Protein AF-A0A9X3NBG7-F1 (afdb_monomer)

Solvent-accessible surface area (backbone atoms only — not comparable to full-atom values): 22231 Å² total; per-residue (Å²): 134,90,83,82,83,82,80,85,82,81,80,83,81,82,80,80,80,78,82,80,73,81,75,77,76,78,78,78,77,77,75,66,31,34,37,41,29,73,74,44,52,82,78,50,51,78,43,64,27,65,76,21,42,73,56,93,76,32,33,39,38,56,58,58,77,82,71,49,72,49,41,41,46,33,46,62,62,24,30,38,33,40,33,31,90,95,28,60,42,53,36,24,40,36,33,41,45,59,42,35,37,26,23,28,51,82,96,42,79,37,54,32,31,34,44,77,57,70,71,61,49,79,50,73,36,46,25,26,59,31,74,64,22,47,52,53,49,31,61,54,36,69,46,95,74,76,84,85,50,68,30,30,39,40,31,37,45,66,72,82,80,83,85,73,90,88,84,87,87,88,89,84,90,86,86,89,82,87,88,88,84,92,82,89,84,86,82,89,81,90,81,83,85,80,80,88,76,83,82,77,79,82,92,72,66,95,58,73,90,83,76,73,65,46,63,37,74,45,40,38,38,37,38,32,60,38,62,70,57,55,49,53,38,47,76,72,71,22,50,79,50,61,39,73,71,20,42,76,48,96,90,67,27,35,37,26,43,43,70,38,38,39,41,26,97,84,74,25,34,41,38,35,24,34,22,27,44,35,41,39,24,73,94,67,29,37,33,39,33,48,24,42,44,35,42,32,52,44,97,77,27,28,34,29,25,35,37,26,31,49,18,52,44,51,51,97,94,45,99,43,83,41,40,86,51,57,73,42,81,41,59,31,21,41,43,43,61,90,76,26,77,70,46,70,59,87,51,30,41,34,36,53,60,25,39,27,22,20,26,65,70,41,17,58,85,42,82,93,50,51,55,69,39,78,50,27,30,34,28,40,39,41,25,45,70,78,132

Radius of gyration: 28.95 Å; Cα contacts (8 Å, |Δi|>4): 790; chains: 1; bounding box: 63×102×110 Å

Structure (mmCIF, N/CA/C/O backbone):
data_AF-A0A9X3NBG7-F1
#
_entry.id   AF-A0A9X3NBG7-F1
#
loop_
_atom_site.group_PDB
_atom_site.id
_atom_site.type_symbol
_atom_site.label_atom_id
_atom_site.label_alt_id
_atom_site.label_comp_id
_atom_site.label_asym_id
_atom_site.label_entity_id
_atom_site.label_seq_id
_atom_site.pdbx_PDB_ins_code
_atom_site.Cartn_x
_atom_site.Cartn_y
_atom_site.Cartn_z
_atom_site.occupancy
_atom_site.B_iso_or_equiv
_atom_site.auth_seq_id
_atom_site.auth_comp_id
_atom_site.auth_asym_id
_atom_site.auth_atom_id
_atom_site.pdbx_PDB_model_num
ATOM 1 N N . MET A 1 1 ? 5.538 -60.401 74.320 1.00 48.41 1 MET A N 1
ATOM 2 C CA . MET A 1 1 ? 5.009 -60.418 72.936 1.00 48.41 1 MET A CA 1
ATOM 3 C C . MET A 1 1 ? 4.734 -58.972 72.524 1.00 48.41 1 MET A C 1
ATOM 5 O O . MET A 1 1 ? 4.184 -58.230 73.324 1.00 48.41 1 MET A O 1
ATOM 9 N N . PHE A 1 2 ? 5.251 -58.565 71.366 1.00 46.72 2 PHE A N 1
ATOM 10 C CA . PHE A 1 2 ? 5.544 -57.194 70.915 1.00 46.72 2 PHE A CA 1
ATOM 11 C C . PHE A 1 2 ? 4.435 -56.129 71.077 1.00 46.72 2 PHE A C 1
ATOM 13 O O . PHE A 1 2 ? 3.365 -56.253 70.487 1.00 46.72 2 PHE A O 1
ATOM 20 N N . ARG A 1 3 ? 4.755 -55.007 71.747 1.00 49.25 3 ARG A N 1
ATOM 21 C CA . ARG A 1 3 ? 4.137 -53.691 71.486 1.00 49.25 3 ARG A CA 1
ATOM 22 C C . ARG A 1 3 ? 4.972 -52.985 70.412 1.00 49.25 3 ARG A C 1
ATOM 24 O O . ARG A 1 3 ? 6.179 -52.847 70.575 1.00 49.25 3 ARG A O 1
ATOM 31 N N . ARG A 1 4 ? 4.344 -52.599 69.299 1.00 56.44 4 ARG A N 1
ATOM 32 C CA . ARG A 1 4 ? 4.947 -51.773 68.241 1.00 56.44 4 ARG A CA 1
ATOM 33 C C . ARG A 1 4 ? 4.689 -50.302 68.559 1.00 56.44 4 ARG A C 1
ATOM 35 O O . ARG A 1 4 ? 3.541 -49.872 68.509 1.00 56.44 4 ARG A O 1
ATOM 42 N N . ASP A 1 5 ? 5.753 -49.557 68.832 1.00 56.97 5 ASP A N 1
ATOM 43 C CA . ASP A 1 5 ? 5.725 -48.098 68.881 1.00 56.97 5 ASP A CA 1
ATOM 44 C C . ASP A 1 5 ? 5.646 -47.526 67.459 1.00 56.97 5 ASP A C 1
ATOM 46 O O . ASP A 1 5 ? 6.450 -47.848 66.579 1.00 56.97 5 ASP A O 1
ATOM 50 N N . VAL A 1 6 ? 4.639 -46.687 67.222 1.00 60.91 6 VAL A N 1
ATOM 51 C CA . VAL A 1 6 ? 4.432 -45.963 65.965 1.00 60.91 6 VAL A CA 1
ATOM 52 C C . VAL A 1 6 ? 5.121 -44.605 66.078 1.00 60.91 6 VAL A C 1
ATOM 54 O O . VAL A 1 6 ? 4.680 -43.730 66.817 1.00 60.91 6 VAL A O 1
ATOM 57 N N . VAL A 1 7 ? 6.207 -44.420 65.328 1.00 56.28 7 VAL A N 1
ATOM 58 C CA . VAL A 1 7 ? 6.898 -43.130 65.186 1.00 56.28 7 VAL A CA 1
ATOM 59 C C . VAL A 1 7 ? 6.104 -42.221 64.232 1.00 56.28 7 VAL A C 1
ATOM 61 O O . VAL A 1 7 ? 5.808 -42.643 63.109 1.00 56.28 7 VAL A O 1
ATOM 64 N N . PRO A 1 8 ? 5.789 -40.963 64.593 1.00 54.47 8 PRO A N 1
ATOM 65 C CA . PRO A 1 8 ? 5.129 -40.038 63.680 1.00 54.47 8 PRO A CA 1
ATOM 66 C C . PRO A 1 8 ? 6.130 -39.464 62.663 1.00 54.47 8 PRO A C 1
ATOM 68 O O . PRO A 1 8 ? 7.102 -38.795 63.015 1.00 54.47 8 PRO A O 1
ATOM 71 N N . ARG A 1 9 ? 5.872 -39.686 61.368 1.00 48.47 9 ARG A N 1
ATOM 72 C CA . ARG A 1 9 ? 6.603 -39.037 60.268 1.00 48.47 9 ARG A CA 1
ATOM 73 C C . ARG A 1 9 ? 6.166 -37.573 60.148 1.00 48.47 9 ARG A C 1
ATOM 75 O O . ARG A 1 9 ? 5.061 -37.292 59.686 1.00 48.47 9 ARG A O 1
ATOM 82 N N . ARG A 1 10 ? 7.045 -36.635 60.514 1.00 40.53 10 ARG A N 1
ATOM 83 C CA . ARG A 1 10 ? 6.892 -35.207 60.185 1.00 40.53 10 ARG A CA 1
ATOM 84 C C . ARG A 1 10 ? 7.010 -35.024 58.669 1.00 40.53 10 ARG A C 1
ATOM 86 O O . ARG A 1 10 ? 8.065 -35.278 58.095 1.00 40.53 10 ARG A O 1
ATOM 93 N N . ARG A 1 11 ? 5.930 -34.585 58.019 1.00 43.03 11 ARG A N 1
ATOM 94 C CA . ARG A 1 11 ? 5.960 -34.106 56.631 1.00 43.03 11 ARG A CA 1
ATOM 95 C C . ARG A 1 11 ? 6.519 -32.684 56.631 1.00 43.03 11 ARG A C 1
ATOM 97 O O . ARG A 1 11 ? 5.891 -31.780 57.172 1.00 43.03 11 ARG A O 1
ATOM 104 N N . VAL A 1 12 ? 7.701 -32.500 56.051 1.00 34.19 12 VAL A N 1
ATOM 105 C CA . VAL A 1 12 ? 8.258 -31.173 55.761 1.00 34.19 12 VAL A CA 1
ATOM 106 C C . VAL A 1 12 ? 7.565 -30.658 54.502 1.00 34.19 12 VAL A C 1
ATOM 108 O O . VAL A 1 12 ? 7.744 -31.209 53.418 1.00 34.19 12 VAL A O 1
ATOM 111 N N . LEU A 1 13 ? 6.723 -29.639 54.664 1.00 30.17 13 LEU A N 1
ATOM 112 C CA . LEU A 1 13 ? 6.102 -28.901 53.570 1.00 30.17 13 LEU A CA 1
ATOM 113 C C . LEU A 1 13 ? 7.131 -27.888 53.048 1.00 30.17 13 LEU A C 1
ATOM 115 O O . LEU A 1 13 ? 7.392 -26.876 53.694 1.00 30.17 13 LEU A O 1
ATOM 119 N N . VAL A 1 14 ? 7.746 -28.176 51.903 1.00 30.80 14 VAL A N 1
ATOM 120 C CA . VAL A 1 14 ? 8.606 -27.220 51.194 1.00 30.80 14 VAL A CA 1
ATOM 121 C C . VAL A 1 14 ? 7.694 -26.278 50.409 1.00 30.80 14 VAL A C 1
ATOM 123 O O . VAL A 1 14 ? 7.177 -26.637 49.355 1.00 30.80 14 VAL A O 1
ATOM 126 N N . ILE A 1 15 ? 7.455 -25.082 50.947 1.00 30.92 15 ILE A N 1
ATOM 127 C CA . ILE A 1 15 ? 6.781 -23.998 50.225 1.00 30.92 15 ILE A CA 1
ATOM 128 C C . ILE A 1 15 ? 7.827 -23.350 49.313 1.00 30.92 15 ILE A C 1
ATOM 130 O O . ILE A 1 15 ? 8.673 -22.581 49.764 1.00 30.92 15 ILE A O 1
ATOM 134 N N . ALA A 1 16 ? 7.785 -23.686 48.025 1.00 31.22 16 ALA A N 1
ATOM 135 C CA . ALA A 1 16 ? 8.538 -22.983 46.997 1.00 31.22 16 ALA A CA 1
ATOM 136 C C . ALA A 1 16 ? 7.876 -21.619 46.745 1.00 31.22 16 ALA A C 1
ATOM 138 O O . ALA A 1 16 ? 6.904 -21.509 46.000 1.00 31.22 16 ALA A O 1
ATOM 139 N N . ALA A 1 17 ? 8.382 -20.574 47.399 1.00 33.56 17 ALA A N 1
ATOM 140 C CA . ALA A 1 17 ? 8.049 -19.198 47.058 1.00 33.56 17 ALA A CA 1
ATOM 141 C C . ALA A 1 17 ? 8.688 -18.861 45.701 1.00 33.56 17 ALA A C 1
ATOM 143 O O . ALA A 1 17 ? 9.880 -18.568 45.613 1.00 33.56 17 ALA A O 1
ATOM 144 N N . ALA A 1 18 ? 7.897 -18.941 44.630 1.00 35.09 18 ALA A N 1
ATOM 145 C CA . ALA A 1 18 ? 8.283 -18.431 43.325 1.00 35.09 18 ALA A CA 1
ATOM 146 C C . ALA A 1 18 ? 8.400 -16.902 43.413 1.00 35.09 18 ALA A C 1
ATOM 148 O O . ALA A 1 18 ? 7.402 -16.187 43.502 1.00 35.09 18 ALA A O 1
ATOM 149 N N . LEU A 1 19 ? 9.638 -16.410 43.415 1.00 31.41 19 LEU A N 1
ATOM 150 C CA . LEU A 1 19 ? 9.958 -14.995 43.287 1.00 31.41 19 LEU A CA 1
ATOM 151 C C . LEU A 1 19 ? 9.537 -14.543 41.874 1.00 31.41 19 LEU A C 1
ATOM 153 O O . LEU A 1 19 ? 10.287 -14.687 40.911 1.00 31.41 19 LEU A O 1
ATOM 157 N N . MET A 1 20 ? 8.303 -14.054 41.725 1.00 35.75 20 MET A N 1
ATOM 158 C CA . MET A 1 20 ? 7.842 -13.399 40.499 1.00 35.75 20 MET A CA 1
ATOM 159 C C . MET A 1 20 ? 8.566 -12.058 40.357 1.00 35.75 20 MET A C 1
ATOM 161 O O . MET A 1 20 ? 8.151 -11.043 40.915 1.00 35.75 20 MET A O 1
ATOM 165 N N . LEU A 1 21 ? 9.677 -12.062 39.622 1.00 40.31 21 LEU A N 1
ATOM 166 C CA . LEU A 1 21 ? 10.292 -10.834 39.133 1.00 40.31 21 LEU A CA 1
ATOM 167 C C . LEU A 1 21 ? 9.330 -10.184 38.120 1.00 40.31 21 LEU A C 1
ATOM 169 O O . LEU A 1 21 ? 8.837 -10.882 37.231 1.00 40.31 21 LEU A O 1
ATOM 173 N N . PRO A 1 22 ? 9.041 -8.874 38.222 1.00 41.91 22 PRO A N 1
ATOM 174 C CA . PRO A 1 22 ? 8.219 -8.192 37.234 1.00 41.91 22 PRO A CA 1
ATOM 175 C C . PRO A 1 22 ? 8.909 -8.265 35.869 1.00 41.91 22 PRO A C 1
ATOM 177 O O . PRO A 1 22 ? 10.034 -7.792 35.701 1.00 41.91 22 PRO A O 1
ATOM 180 N N . LEU A 1 23 ? 8.230 -8.873 34.894 1.00 37.78 23 LEU A N 1
ATOM 181 C CA . LEU A 1 23 ? 8.636 -8.825 33.493 1.00 37.78 23 LEU A CA 1
ATOM 182 C C . LEU A 1 23 ? 8.770 -7.350 33.070 1.00 37.78 23 LEU A C 1
ATOM 184 O O . LEU A 1 23 ? 7.869 -6.557 33.367 1.00 37.78 23 LEU A O 1
ATOM 188 N N . PRO A 1 24 ? 9.862 -6.952 32.390 1.00 38.94 24 PRO A N 1
ATOM 189 C CA . PRO A 1 24 ? 9.989 -5.595 31.883 1.00 38.94 24 PRO A CA 1
ATOM 190 C C . PRO A 1 24 ? 8.823 -5.321 30.932 1.00 38.94 24 PRO A C 1
ATOM 192 O O . PRO A 1 24 ? 8.564 -6.105 30.017 1.00 38.94 24 PRO A O 1
ATOM 195 N N . ALA A 1 25 ? 8.102 -4.223 31.167 1.00 36.16 25 ALA A N 1
ATOM 196 C CA . ALA A 1 25 ? 7.022 -3.787 30.294 1.00 36.16 25 ALA A CA 1
ATOM 197 C C . ALA A 1 25 ? 7.540 -3.737 28.851 1.00 36.16 25 ALA A C 1
ATOM 199 O O . ALA A 1 25 ? 8.513 -3.034 28.566 1.00 36.16 25 ALA A O 1
ATOM 200 N N . ALA A 1 26 ? 6.915 -4.508 27.958 1.00 35.69 26 ALA A N 1
ATOM 201 C CA . ALA A 1 26 ? 7.248 -4.494 26.543 1.00 35.69 26 ALA A CA 1
ATOM 202 C C . ALA A 1 26 ? 7.180 -3.043 26.048 1.00 35.69 26 ALA A C 1
ATOM 204 O O . ALA A 1 26 ? 6.132 -2.398 26.133 1.00 35.69 26 ALA A O 1
ATOM 205 N N . ALA A 1 27 ? 8.312 -2.507 25.590 1.00 38.03 27 ALA A N 1
ATOM 206 C CA . ALA A 1 27 ? 8.364 -1.163 25.045 1.00 38.03 27 ALA A CA 1
ATOM 207 C C . ALA A 1 27 ? 7.416 -1.111 23.841 1.00 38.03 27 ALA A C 1
ATOM 209 O O . ALA A 1 27 ? 7.663 -1.766 22.829 1.00 38.03 27 ALA A O 1
ATOM 210 N N . SER A 1 28 ? 6.309 -0.372 23.970 1.00 39.88 28 SER A N 1
ATOM 211 C CA . SER A 1 28 ? 5.369 -0.141 22.873 1.00 39.88 28 SER A CA 1
ATOM 212 C C . SER A 1 28 ? 6.156 0.369 21.672 1.00 39.88 28 SER A C 1
ATOM 214 O O . SER A 1 28 ? 6.728 1.460 21.731 1.00 39.88 28 SER A O 1
ATOM 216 N N . ALA A 1 29 ? 6.200 -0.415 20.594 1.00 47.38 29 ALA A N 1
ATOM 217 C CA . ALA A 1 29 ? 6.817 0.011 19.349 1.00 47.38 29 ALA A CA 1
ATOM 218 C C . ALA A 1 29 ? 6.171 1.337 18.930 1.00 47.38 29 ALA A C 1
ATOM 220 O O . ALA A 1 29 ? 4.948 1.430 18.810 1.00 47.38 29 ALA A O 1
ATOM 221 N N . ALA A 1 30 ? 6.978 2.389 18.792 1.00 51.97 30 ALA A N 1
ATOM 222 C CA . ALA A 1 30 ? 6.471 3.693 18.400 1.00 51.97 30 ALA A CA 1
ATOM 223 C C . ALA A 1 30 ? 5.844 3.575 17.006 1.00 51.97 30 ALA A C 1
ATOM 225 O O . ALA A 1 30 ? 6.530 3.218 16.046 1.00 51.97 30 ALA A O 1
ATOM 226 N N . THR A 1 31 ? 4.548 3.867 16.897 1.00 55.72 31 THR A N 1
ATOM 227 C CA . THR A 1 31 ? 3.852 3.886 15.611 1.00 55.72 31 THR A CA 1
ATOM 228 C C . THR A 1 31 ? 4.561 4.875 14.683 1.00 55.72 31 THR A C 1
ATOM 230 O O . THR A 1 31 ? 4.730 6.039 15.064 1.00 55.72 31 THR A O 1
ATOM 233 N N . PRO A 1 32 ? 4.989 4.452 13.479 1.00 64.44 32 PRO A N 1
ATOM 234 C CA . PRO A 1 32 ? 5.575 5.353 12.498 1.00 64.44 32 PRO A CA 1
ATOM 235 C C . PRO A 1 32 ? 4.648 6.543 12.261 1.00 64.44 32 PRO A C 1
ATOM 237 O O . PRO A 1 32 ? 3.450 6.382 12.027 1.00 64.44 32 PRO A O 1
ATOM 240 N N . GLY A 1 33 ? 5.188 7.752 12.348 1.00 70.06 33 GLY A N 1
ATOM 241 C CA . GLY A 1 33 ? 4.358 8.943 12.283 1.00 70.06 33 GLY A CA 1
ATOM 242 C C . GLY A 1 33 ? 5.158 10.230 12.290 1.00 70.06 33 GLY A C 1
ATOM 243 O O . GLY A 1 33 ? 6.323 10.282 12.691 1.00 70.06 33 GLY A O 1
ATOM 244 N N . THR A 1 34 ? 4.505 11.303 11.860 1.00 75.75 34 THR A N 1
ATOM 245 C CA . THR A 1 34 ? 5.056 12.647 12.002 1.00 75.75 34 THR A CA 1
ATOM 246 C C . THR A 1 34 ? 4.335 13.348 13.131 1.00 75.75 34 THR A C 1
ATOM 248 O O . THR A 1 34 ? 3.119 13.534 13.081 1.00 75.75 34 THR A O 1
ATOM 251 N N . SER A 1 35 ? 5.087 13.780 14.137 1.00 81.44 35 SER A N 1
ATOM 252 C CA . SER A 1 35 ? 4.558 14.660 15.168 1.00 81.44 35 SER A CA 1
ATOM 253 C C . SER A 1 35 ? 4.884 16.114 14.838 1.00 81.44 35 SER A C 1
ATOM 255 O O . SER A 1 35 ? 6.008 16.496 14.503 1.00 81.44 35 SER A O 1
ATOM 257 N N . LEU A 1 36 ? 3.849 16.938 14.910 1.00 85.31 36 LEU A N 1
ATOM 258 C CA . LEU A 1 36 ? 3.880 18.362 14.648 1.00 85.31 36 LEU A CA 1
ATOM 259 C C . LEU A 1 36 ? 3.459 19.092 15.918 1.00 85.31 36 LEU A C 1
ATOM 261 O O . LEU A 1 36 ? 2.362 18.887 16.429 1.00 85.31 36 LEU A O 1
ATOM 265 N N . GLN A 1 37 ? 4.308 19.975 16.424 1.00 89.69 37 GLN A N 1
ATOM 266 C CA . GLN A 1 37 ? 4.009 20.792 17.593 1.00 89.69 37 GLN A CA 1
ATOM 267 C C . GLN A 1 37 ? 4.059 22.261 17.194 1.00 89.69 37 GLN A C 1
ATOM 269 O O . GLN A 1 37 ? 5.095 22.756 16.766 1.00 89.69 37 GLN A O 1
ATOM 274 N N . LEU A 1 38 ? 2.941 22.972 17.330 1.00 87.69 38 LEU A N 1
ATOM 275 C CA . LEU A 1 38 ? 2.841 24.396 17.005 1.00 87.69 38 LEU A CA 1
ATOM 276 C C . LEU A 1 38 ? 2.619 25.190 18.293 1.00 87.69 38 LEU A C 1
ATOM 278 O O . LEU A 1 38 ? 1.563 25.080 18.910 1.00 87.69 38 LEU A O 1
ATOM 282 N N . SER A 1 39 ? 3.608 25.986 18.695 1.00 86.19 39 SER A N 1
ATOM 283 C CA . SER A 1 39 ? 3.593 26.754 19.952 1.00 86.19 39 SER A CA 1
ATOM 284 C C . SER A 1 39 ? 3.833 28.255 19.764 1.00 86.19 39 SER A C 1
ATOM 286 O O . SER A 1 39 ? 3.482 29.042 20.637 1.00 86.19 39 SER A O 1
ATOM 288 N N . GLY A 1 40 ? 4.370 28.687 18.617 1.00 83.69 40 GLY A N 1
ATOM 289 C CA . GLY A 1 40 ? 4.719 30.093 18.367 1.00 83.69 40 GLY A CA 1
ATOM 290 C C . GLY A 1 40 ? 3.598 30.946 17.760 1.00 83.69 40 GLY A C 1
ATOM 291 O O . GLY A 1 40 ? 3.810 32.120 17.467 1.00 83.69 40 GLY A O 1
ATOM 292 N N . LEU A 1 41 ? 2.400 30.394 17.543 1.00 88.06 41 LEU A N 1
ATOM 293 C CA . LEU A 1 41 ? 1.274 31.119 16.942 1.00 88.06 41 LEU A CA 1
ATOM 294 C C . LEU A 1 41 ? 0.414 31.807 18.018 1.00 88.06 41 LEU A C 1
ATOM 296 O O . LEU A 1 41 ? -0.664 31.332 18.374 1.00 88.06 41 LEU A O 1
ATOM 300 N N . LYS A 1 42 ? 0.886 32.947 18.544 1.00 89.94 42 LYS A N 1
ATOM 301 C CA . LYS A 1 42 ? 0.170 33.713 19.584 1.00 89.94 42 LYS A CA 1
ATOM 302 C C . LYS A 1 42 ? -1.265 34.047 19.149 1.00 89.94 42 LYS A C 1
ATOM 304 O O . LYS A 1 42 ? -1.479 34.612 18.079 1.00 89.94 42 LYS A O 1
ATOM 309 N N . GLY A 1 43 ? -2.240 33.716 19.999 1.00 92.31 43 GLY A N 1
ATOM 310 C CA . GLY A 1 43 ? -3.665 33.975 19.749 1.00 92.31 43 GLY A CA 1
ATOM 311 C C . GLY A 1 43 ? -4.334 33.023 18.748 1.00 92.31 43 GLY A C 1
ATOM 312 O O . GLY A 1 43 ? -5.484 33.253 18.376 1.00 92.31 43 GLY A O 1
ATOM 313 N N . VAL A 1 44 ? -3.644 31.962 18.314 1.00 95.69 44 VAL A N 1
ATOM 314 C CA . VAL A 1 44 ? -4.189 30.947 17.407 1.00 95.69 44 VAL A CA 1
ATOM 315 C C . VAL A 1 44 ? -4.272 29.605 18.129 1.00 95.69 44 VAL A C 1
ATOM 317 O O . VAL A 1 44 ? -3.261 29.017 18.503 1.00 95.69 44 VAL A O 1
ATOM 320 N N . LYS A 1 45 ? -5.490 29.087 18.288 1.00 95.62 45 LYS A N 1
ATOM 321 C CA . LYS A 1 45 ? -5.735 27.725 18.773 1.00 95.62 45 LYS A CA 1
ATOM 322 C C . LYS A 1 45 ? -5.553 26.736 17.623 1.00 95.62 45 LYS A C 1
ATOM 324 O O . LYS A 1 45 ? -6.089 26.958 16.538 1.00 95.62 45 LYS A O 1
ATOM 329 N N . VAL A 1 46 ? -4.833 25.644 17.871 1.00 95.69 46 VAL A N 1
ATOM 330 C CA . VAL A 1 46 ? -4.646 24.539 16.919 1.00 95.69 46 VAL A CA 1
ATOM 331 C C . VAL A 1 46 ? -5.450 23.330 17.396 1.00 95.69 46 VAL A C 1
ATOM 333 O O . VAL A 1 46 ? -5.456 23.002 18.580 1.00 95.69 46 VAL A O 1
ATOM 336 N N . THR A 1 47 ? -6.163 22.689 16.476 1.00 96.12 47 THR A N 1
ATOM 337 C CA . THR A 1 47 ? -6.971 21.485 16.711 1.00 96.12 47 THR A CA 1
ATOM 338 C C . THR A 1 47 ? -6.715 20.472 15.600 1.00 96.12 47 THR A C 1
ATOM 340 O O . THR A 1 47 ? -6.376 20.861 14.482 1.00 96.12 47 THR A O 1
ATOM 343 N N . ALA A 1 48 ? -6.846 19.185 15.908 1.00 94.06 48 ALA A N 1
ATOM 344 C CA . ALA A 1 48 ? -6.672 18.117 14.932 1.00 94.06 48 ALA A CA 1
ATOM 345 C C . ALA A 1 48 ? -7.853 18.056 13.943 1.00 94.06 48 ALA A C 1
ATOM 347 O O . ALA A 1 48 ? -8.962 18.481 14.270 1.00 94.06 48 ALA A O 1
ATOM 348 N N . VAL A 1 49 ? -7.611 17.556 12.728 1.00 93.56 49 VAL A N 1
ATOM 349 C CA . VAL A 1 49 ? -8.637 17.309 11.699 1.00 93.56 49 VAL A CA 1
ATOM 350 C C . VAL A 1 49 ? -8.417 15.925 11.091 1.00 93.56 49 VAL A C 1
ATOM 352 O O . VAL A 1 49 ? -7.287 15.589 10.733 1.00 93.56 49 VAL A O 1
ATOM 355 N N . GLY A 1 50 ? -9.502 15.159 10.945 1.00 90.75 50 GLY A N 1
ATOM 356 C CA . GLY A 1 50 ? -9.478 13.811 10.375 1.00 90.75 50 GLY A CA 1
ATOM 357 C C . GLY A 1 50 ? -8.689 12.830 11.251 1.00 90.75 50 GLY A C 1
ATOM 358 O O . GLY A 1 50 ? -8.833 12.898 12.469 1.00 90.75 50 GLY A O 1
ATOM 359 N N . PRO A 1 51 ? -7.849 11.949 10.674 1.00 85.31 51 PRO A N 1
ATOM 360 C CA . PRO A 1 51 ? -7.090 10.951 11.431 1.00 85.31 51 PRO A CA 1
ATOM 361 C C . PRO A 1 51 ? -5.905 11.535 12.223 1.00 85.31 51 PRO A C 1
ATOM 363 O O . PRO A 1 51 ? -5.145 10.786 12.826 1.00 85.31 51 PRO A O 1
ATOM 366 N N . THR A 1 52 ? -5.703 12.858 12.221 1.00 88.12 52 THR A N 1
ATOM 367 C CA . THR A 1 52 ? -4.712 13.495 13.097 1.00 88.12 52 THR A CA 1
ATOM 368 C C . THR A 1 52 ? -5.125 13.311 14.559 1.00 88.12 52 THR A C 1
ATOM 370 O O . THR A 1 52 ? -6.239 13.669 14.938 1.00 88.12 52 THR A O 1
ATOM 373 N N . VAL A 1 53 ? -4.210 12.840 15.403 1.00 88.69 53 VAL A N 1
ATOM 374 C CA . VAL A 1 53 ? -4.427 12.690 16.850 1.00 88.69 53 VAL A CA 1
ATOM 375 C C . VAL A 1 53 ? -3.695 13.804 17.591 1.00 88.69 53 VAL A C 1
ATOM 377 O O . VAL A 1 53 ? -2.609 14.222 17.195 1.00 88.69 53 VAL A O 1
ATOM 380 N N . ARG A 1 54 ? -4.290 14.335 18.663 1.00 92.62 54 ARG A N 1
ATOM 381 C CA . ARG A 1 54 ? -3.618 15.293 19.550 1.00 92.62 54 ARG A CA 1
ATOM 382 C C . ARG A 1 54 ? -3.104 14.566 20.792 1.00 92.62 54 ARG A C 1
ATOM 384 O O . ARG A 1 54 ? -3.901 14.081 21.583 1.00 92.62 54 ARG A O 1
ATOM 391 N N . GLU A 1 55 ? -1.795 14.604 21.002 1.00 88.31 55 GLU A N 1
ATOM 392 C CA . GLU A 1 55 ? -1.105 14.059 22.173 1.00 88.31 55 GLU A CA 1
ATOM 393 C C . GLU A 1 55 ? -0.487 15.211 22.970 1.00 88.31 55 GLU A C 1
ATOM 395 O O . GLU A 1 55 ? 0.535 15.788 22.589 1.00 88.31 55 GLU A O 1
ATOM 400 N N . ALA A 1 56 ? -1.137 15.606 24.066 1.00 89.06 56 ALA A N 1
ATOM 401 C CA . ALA A 1 56 ? -0.773 16.788 24.850 1.00 89.06 56 ALA A CA 1
ATOM 402 C C . ALA A 1 56 ? -0.671 18.076 23.991 1.00 89.06 56 ALA A C 1
ATOM 404 O O . ALA A 1 56 ? -1.683 18.666 23.587 1.00 89.06 56 ALA A O 1
ATOM 405 N N . SER A 1 57 ? 0.549 18.549 23.726 1.00 86.12 57 SER A N 1
ATOM 406 C CA . SER A 1 57 ? 0.836 19.721 22.885 1.00 86.12 57 SER A CA 1
ATOM 407 C C . SER A 1 57 ? 1.258 19.364 21.454 1.00 86.12 57 SER A C 1
ATOM 409 O O . SER A 1 57 ? 1.465 20.264 20.638 1.00 86.12 57 SER A O 1
ATOM 411 N N . ARG A 1 58 ? 1.364 18.070 21.136 1.00 90.00 58 ARG A N 1
ATOM 412 C CA . ARG A 1 58 ? 1.765 17.539 19.832 1.00 90.00 58 ARG A CA 1
ATOM 413 C C . ARG A 1 58 ? 0.546 17.064 19.045 1.00 90.00 58 ARG A C 1
ATOM 415 O O . ARG A 1 58 ? -0.465 16.655 19.609 1.00 90.00 58 ARG A O 1
ATOM 422 N N . PHE A 1 59 ? 0.657 17.120 17.728 1.00 90.19 59 PHE A N 1
ATOM 423 C CA . PHE A 1 59 ? -0.305 16.574 16.783 1.00 90.19 59 PHE A CA 1
ATOM 424 C C . PHE A 1 59 ? 0.394 15.487 15.978 1.00 90.19 59 PHE A C 1
ATOM 426 O O . PHE A 1 59 ? 1.332 15.783 15.240 1.00 90.19 59 PHE A O 1
ATOM 433 N N . VAL A 1 60 ? -0.037 14.244 16.138 1.00 87.56 60 VAL A N 1
ATOM 434 C CA . VAL A 1 60 ? 0.471 13.103 15.380 1.00 87.56 60 VAL A CA 1
ATOM 435 C C . VAL A 1 60 ? -0.368 12.982 14.121 1.00 87.56 60 VAL A C 1
ATOM 437 O O . VAL A 1 60 ? -1.571 12.728 14.178 1.00 87.56 60 VAL A O 1
ATOM 440 N N . VAL A 1 61 ? 0.262 13.237 12.979 1.00 86.44 61 VAL A N 1
ATOM 441 C CA . VAL A 1 61 ? -0.371 13.102 11.672 1.00 86.44 61 VAL A CA 1
ATOM 442 C C . VAL A 1 61 ? 0.090 11.770 11.082 1.00 86.44 61 VAL A C 1
ATOM 444 O O . VAL A 1 61 ? 1.286 11.633 10.791 1.00 86.44 61 VAL A O 1
ATOM 447 N N . PRO A 1 62 ? -0.814 10.793 10.896 1.00 76.31 62 PRO A N 1
ATOM 448 C CA . PRO A 1 62 ? -0.453 9.558 10.220 1.00 76.31 62 PRO A CA 1
ATOM 449 C C . PRO A 1 62 ? -0.143 9.879 8.760 1.00 76.31 62 PRO A C 1
ATOM 451 O O . PRO A 1 62 ? -0.881 10.623 8.109 1.00 76.31 62 PRO A O 1
ATOM 454 N N . PHE A 1 63 ? 0.962 9.351 8.248 1.00 76.31 63 PHE A N 1
ATOM 455 C CA . PHE A 1 63 ? 1.280 9.423 6.828 1.00 76.31 63 PHE A CA 1
ATOM 456 C C . PHE A 1 63 ? 0.911 8.112 6.139 1.00 76.31 63 PHE A C 1
ATOM 458 O O . PHE A 1 63 ? 0.720 7.081 6.779 1.00 76.31 63 PHE A O 1
ATOM 465 N N . THR A 1 64 ? 0.809 8.167 4.818 1.00 62.75 64 THR A N 1
ATOM 466 C CA . THR A 1 64 ? 0.578 6.994 3.971 1.00 62.75 64 THR A CA 1
ATOM 467 C C . THR A 1 64 ? 1.808 6.741 3.114 1.00 62.75 64 THR A C 1
ATOM 469 O O . THR A 1 64 ? 2.309 7.675 2.486 1.00 62.75 64 THR A O 1
ATOM 472 N N . GLY A 1 65 ? 2.250 5.482 3.061 1.00 60.91 65 GLY A N 1
ATOM 473 C CA . GLY A 1 65 ? 3.439 5.038 2.324 1.00 60.91 65 GLY A CA 1
ATOM 474 C C . GLY A 1 65 ? 4.730 5.107 3.143 1.00 60.91 65 GLY A C 1
ATOM 475 O O . GLY A 1 65 ? 4.759 5.679 4.231 1.00 60.91 65 GLY A O 1
ATOM 476 N N . SER A 1 66 ? 5.806 4.520 2.626 1.00 55.62 66 SER A N 1
ATOM 477 C CA . SER A 1 66 ? 7.124 4.581 3.246 1.00 55.62 66 SER A CA 1
ATOM 478 C C . SER A 1 66 ? 7.672 5.995 3.126 1.00 55.62 66 SER A C 1
ATOM 480 O O . SER A 1 66 ? 7.765 6.546 2.023 1.00 55.62 66 SER A O 1
ATOM 482 N N . PRO A 1 67 ? 8.041 6.616 4.249 1.00 60.38 67 PRO A N 1
ATOM 483 C CA . PRO A 1 67 ? 8.622 7.937 4.226 1.00 60.38 67 PRO A CA 1
ATOM 484 C C . PRO A 1 67 ? 9.982 7.854 3.530 1.00 60.38 67 PRO A C 1
ATOM 486 O O . PRO A 1 67 ? 10.895 7.180 3.999 1.00 60.38 67 PRO A O 1
ATOM 489 N N . SER A 1 68 ? 10.129 8.549 2.404 1.00 63.94 68 SER A N 1
ATOM 490 C CA . SER A 1 68 ? 11.455 8.786 1.835 1.00 63.94 68 SER A CA 1
ATOM 491 C C . SER A 1 68 ? 12.138 9.912 2.614 1.00 63.94 68 SER A C 1
ATOM 493 O O . SER A 1 68 ? 11.474 10.774 3.199 1.00 63.94 68 SER A O 1
ATOM 495 N N . THR A 1 69 ? 13.469 9.964 2.586 1.00 58.03 69 THR A N 1
ATOM 496 C CA . THR A 1 69 ? 14.246 11.059 3.203 1.00 58.03 69 THR A CA 1
ATOM 497 C C . THR A 1 69 ? 13.889 12.441 2.642 1.00 58.03 69 THR A C 1
ATOM 499 O O . THR A 1 69 ? 14.205 13.464 3.257 1.00 58.03 69 THR A O 1
ATOM 502 N N . THR A 1 70 ? 13.221 12.490 1.486 1.00 62.12 70 THR A N 1
ATOM 503 C CA . THR A 1 70 ? 12.929 13.711 0.735 1.00 62.12 70 THR A CA 1
ATOM 504 C C . THR A 1 70 ? 11.442 14.011 0.576 1.00 62.12 70 THR A C 1
ATOM 506 O O . THR A 1 70 ? 11.113 15.163 0.300 1.00 62.12 70 THR A O 1
ATOM 509 N N . SER A 1 71 ? 10.517 13.067 0.771 1.00 72.75 71 SER A N 1
ATOM 510 C CA . SER A 1 71 ? 9.081 13.360 0.716 1.00 72.75 71 SER A CA 1
ATOM 511 C C . SER A 1 71 ? 8.203 12.394 1.513 1.00 72.75 71 SER A C 1
ATOM 513 O O . SER A 1 71 ? 8.403 11.181 1.496 1.00 72.75 71 SER A O 1
ATOM 515 N N . VAL A 1 72 ? 7.181 12.966 2.159 1.00 76.06 72 VAL A N 1
ATOM 516 C CA . VAL A 1 72 ? 6.106 12.254 2.861 1.00 76.06 72 VAL A CA 1
ATOM 517 C C . VAL A 1 72 ? 4.766 12.884 2.479 1.00 76.06 72 VAL A C 1
ATOM 519 O O . VAL A 1 72 ? 4.585 14.103 2.603 1.00 76.06 72 VAL A O 1
ATOM 522 N N . ALA A 1 73 ? 3.821 12.066 2.016 1.00 73.12 73 ALA A N 1
ATOM 523 C CA . ALA A 1 73 ? 2.448 12.477 1.745 1.00 73.12 73 ALA A CA 1
ATOM 524 C C . ALA A 1 73 ? 1.519 11.995 2.865 1.00 73.12 73 ALA A C 1
ATOM 526 O O . ALA A 1 73 ? 1.667 10.893 3.390 1.00 73.12 73 ALA A O 1
ATOM 527 N N . TYR A 1 74 ? 0.556 12.837 3.227 1.00 78.31 74 TYR A N 1
ATOM 528 C CA . TYR A 1 74 ? -0.430 12.526 4.255 1.00 78.31 74 TYR A CA 1
ATOM 529 C C . TYR A 1 74 ? -1.805 12.340 3.605 1.00 78.31 74 TYR A C 1
ATOM 531 O O . TYR A 1 74 ? -2.073 12.978 2.577 1.00 78.31 74 TYR A O 1
ATOM 539 N N . PRO A 1 75 ? -2.701 11.535 4.208 1.00 72.44 75 PRO A N 1
ATOM 540 C CA . PRO A 1 75 ? -4.083 11.430 3.764 1.00 72.44 75 PRO A CA 1
ATOM 541 C C . PRO A 1 75 ? -4.716 12.811 3.587 1.00 72.44 75 PRO A C 1
ATOM 543 O O . PRO A 1 75 ? -4.500 13.716 4.396 1.00 72.44 75 PRO A O 1
ATOM 546 N N . SER A 1 76 ? -5.550 12.978 2.562 1.00 72.56 76 SER A N 1
ATOM 547 C CA . SER A 1 76 ? -6.250 14.244 2.302 1.00 72.56 76 SER A CA 1
ATOM 548 C C . SER A 1 76 ? -7.103 14.698 3.493 1.00 72.56 76 SER A C 1
ATOM 550 O O . SER A 1 76 ? -7.171 15.896 3.777 1.00 72.56 76 SER A O 1
ATOM 552 N N . ALA A 1 77 ? -7.685 13.743 4.223 1.00 78.06 77 ALA A N 1
ATOM 553 C CA . ALA A 1 77 ? -8.461 13.982 5.434 1.00 78.06 77 ALA A CA 1
ATOM 554 C C . ALA A 1 77 ? -7.601 14.396 6.644 1.00 78.06 77 ALA A C 1
ATOM 556 O O . ALA A 1 77 ? -8.111 15.069 7.540 1.00 78.06 77 ALA A O 1
ATOM 557 N N . ALA A 1 78 ? -6.316 14.022 6.680 1.00 84.81 78 ALA A N 1
ATOM 558 C CA . ALA A 1 78 ? -5.409 14.354 7.773 1.00 84.81 78 ALA A CA 1
ATOM 559 C C . ALA A 1 78 ? -5.013 15.831 7.707 1.00 84.81 78 ALA A C 1
ATOM 561 O O . ALA A 1 78 ? -4.606 16.358 6.663 1.00 84.81 78 ALA A O 1
ATOM 562 N N . GLY A 1 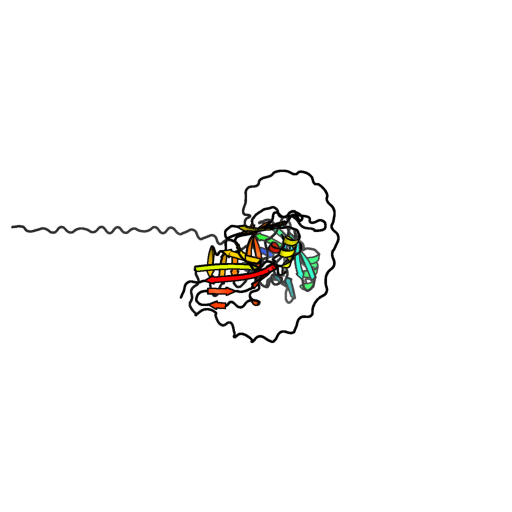79 ? -5.138 16.523 8.834 1.00 93.31 79 GLY A N 1
ATOM 563 C CA . GLY A 1 79 ? -4.873 17.948 8.854 1.00 93.31 79 GLY A CA 1
ATOM 564 C C . GLY A 1 79 ? -4.878 18.598 10.224 1.00 93.31 79 GLY A C 1
ATOM 565 O O . GLY A 1 79 ? -4.955 17.949 11.268 1.00 93.31 79 GLY A O 1
ATOM 566 N N . LEU A 1 80 ? -4.818 19.925 10.188 1.00 95.62 80 LEU A N 1
ATOM 567 C CA . LEU A 1 80 ? -4.938 20.804 11.342 1.00 95.62 80 LEU A CA 1
ATOM 568 C C . LEU A 1 80 ? -5.988 21.875 11.071 1.00 95.62 80 LEU A C 1
ATOM 570 O O . LEU A 1 80 ? -6.088 22.407 9.967 1.00 95.62 80 LEU A O 1
ATOM 574 N N . ARG A 1 81 ? -6.726 22.270 12.102 1.00 96.62 81 ARG A N 1
ATOM 575 C CA . ARG A 1 81 ? -7.569 23.462 12.090 1.00 96.62 81 ARG A CA 1
ATOM 576 C C . ARG A 1 81 ? -6.970 24.499 13.024 1.00 96.62 81 ARG A C 1
ATOM 578 O O . ARG A 1 81 ? -6.818 24.258 14.220 1.00 96.62 81 ARG A O 1
ATOM 585 N N . LEU A 1 82 ? -6.666 25.660 12.459 1.00 96.94 82 LEU A N 1
ATOM 586 C CA . LEU A 1 82 ? -6.206 26.843 13.168 1.00 96.94 82 LEU A CA 1
ATOM 587 C C . LEU A 1 82 ? -7.398 27.770 13.364 1.00 96.94 82 LEU A C 1
ATOM 589 O O . LEU A 1 82 ? -8.157 27.993 12.422 1.00 96.94 82 LEU A O 1
ATOM 593 N N . SER A 1 83 ? -7.571 28.320 14.559 1.00 96.94 83 SER A N 1
ATOM 594 C CA . SER A 1 83 ? -8.673 29.232 14.871 1.00 96.94 83 SER A CA 1
ATOM 595 C C . SER A 1 83 ? -8.213 30.426 15.694 1.00 96.94 83 SER A C 1
ATOM 597 O O . SER A 1 83 ? -7.438 30.260 16.633 1.00 96.94 83 SER A O 1
ATOM 599 N N . ALA A 1 84 ? -8.733 31.607 15.364 1.00 96.56 84 ALA A N 1
ATOM 600 C CA . ALA A 1 84 ? -8.533 32.851 16.098 1.00 96.56 84 ALA A CA 1
ATOM 601 C C . ALA A 1 84 ? -9.885 33.569 16.231 1.00 96.56 84 ALA A C 1
ATOM 603 O O . ALA A 1 84 ? -10.486 33.985 15.235 1.00 96.56 84 ALA A O 1
ATOM 604 N N . GLY A 1 85 ? -10.405 33.654 17.458 1.00 96.19 85 GLY A N 1
ATOM 605 C CA . GLY A 1 85 ? -11.780 34.096 17.702 1.00 96.19 85 GLY A CA 1
ATOM 606 C C . GLY A 1 85 ? -12.794 33.246 16.924 1.00 96.19 85 GLY A C 1
ATOM 607 O O . GLY A 1 85 ? -12.771 32.019 16.994 1.00 96.19 85 GLY A O 1
ATOM 608 N N . ARG A 1 86 ? -13.665 33.898 16.142 1.00 97.00 86 ARG A N 1
ATOM 609 C CA . ARG A 1 86 ? -14.707 33.237 15.326 1.00 97.00 86 ARG A CA 1
ATOM 610 C C . ARG A 1 86 ? -14.219 32.734 13.960 1.00 97.00 86 ARG A C 1
ATOM 612 O O . ARG A 1 86 ? -15.005 32.177 13.198 1.00 97.00 86 ARG A O 1
ATOM 619 N N . ARG A 1 87 ? -12.953 32.962 13.596 1.00 97.69 87 ARG A N 1
ATOM 620 C CA . ARG A 1 87 ? -12.403 32.577 12.286 1.00 97.69 87 ARG A CA 1
ATOM 621 C C . ARG A 1 87 ? -11.567 31.313 12.405 1.00 97.69 87 ARG A C 1
ATOM 623 O O . ARG A 1 87 ? -10.891 31.098 13.409 1.00 97.69 87 ARG A O 1
ATOM 630 N N . SER A 1 88 ? -11.590 30.487 11.361 1.00 97.44 88 SER A N 1
ATOM 631 C CA . SER A 1 88 ? -10.758 29.289 11.297 1.00 97.44 88 SER A CA 1
ATOM 632 C C . SER A 1 88 ? -10.296 28.958 9.888 1.00 97.44 88 SER A C 1
ATOM 634 O O . SER A 1 88 ? -11.036 29.173 8.932 1.00 97.44 88 SER A O 1
ATOM 636 N N . VAL A 1 89 ? -9.117 28.353 9.792 1.00 97.81 89 VAL A N 1
ATOM 637 C CA . VAL A 1 89 ? -8.514 27.837 8.564 1.00 97.81 89 VAL A CA 1
ATOM 638 C C . VAL A 1 89 ? -8.189 26.361 8.763 1.00 97.81 89 VAL A C 1
ATOM 640 O O . VAL A 1 89 ? -7.634 25.984 9.794 1.00 97.81 89 VAL A O 1
ATOM 643 N N . ARG A 1 90 ? -8.526 25.526 7.777 1.00 97.25 90 ARG A N 1
ATOM 644 C CA . ARG A 1 90 ? -8.100 24.123 7.725 1.00 97.25 90 ARG A CA 1
ATOM 645 C C . ARG A 1 90 ? -6.848 24.004 6.859 1.00 97.25 90 ARG A C 1
ATOM 647 O O . ARG A 1 90 ? -6.808 24.563 5.766 1.00 97.25 90 ARG A O 1
ATOM 654 N N . LEU A 1 91 ? -5.860 23.276 7.361 1.00 96.31 91 LEU A N 1
ATOM 655 C CA . LEU A 1 91 ? -4.697 22.783 6.636 1.00 96.31 91 LEU A CA 1
ATOM 656 C C . LEU A 1 91 ? -4.934 21.297 6.399 1.00 96.31 91 LEU A C 1
ATOM 658 O O . LEU A 1 91 ? -4.909 20.526 7.352 1.00 96.31 91 LEU A O 1
ATOM 662 N N . THR A 1 92 ? -5.208 20.911 5.161 1.00 93.12 92 THR A N 1
ATOM 663 C CA . THR A 1 92 ? -5.495 19.515 4.773 1.00 93.12 92 THR A CA 1
ATOM 664 C C . THR A 1 92 ? -4.518 19.058 3.701 1.00 93.12 92 THR A C 1
ATOM 666 O O . THR A 1 92 ? -3.746 19.881 3.200 1.00 93.12 92 THR A O 1
ATOM 669 N N . ALA A 1 93 ? -4.518 17.766 3.360 1.00 87.88 93 ALA A N 1
ATOM 670 C CA . ALA A 1 93 ? -3.616 17.197 2.354 1.00 87.88 93 ALA A CA 1
ATOM 671 C C . ALA A 1 93 ? -2.160 17.647 2.568 1.00 87.88 93 ALA A C 1
ATOM 673 O O . ALA A 1 93 ? -1.520 18.191 1.652 1.00 87.88 93 ALA A O 1
ATOM 674 N N . LEU A 1 94 ? -1.688 17.509 3.814 1.00 92.06 94 LEU A N 1
ATOM 675 C CA . LEU A 1 94 ? -0.329 17.877 4.192 1.00 92.06 94 LEU A CA 1
ATOM 676 C C . LEU A 1 94 ? 0.660 17.148 3.270 1.00 92.06 94 LEU A C 1
ATOM 678 O O . LEU A 1 94 ? 0.419 16.023 2.832 1.00 92.06 94 LEU A O 1
ATOM 682 N N . ARG A 1 95 ? 1.766 17.808 2.930 1.00 89.06 95 ARG A N 1
ATOM 683 C CA . ARG A 1 95 ? 2.854 17.221 2.145 1.00 89.06 95 ARG A CA 1
ATOM 684 C C . ARG A 1 95 ? 4.179 17.774 2.623 1.00 89.06 95 ARG A C 1
ATOM 686 O O . ARG A 1 95 ? 4.378 18.987 2.621 1.00 89.06 95 ARG A O 1
ATOM 693 N N . LEU A 1 96 ? 5.075 16.879 2.998 1.00 88.44 96 LEU A N 1
ATOM 694 C CA . LEU A 1 96 ? 6.452 17.191 3.327 1.00 88.44 96 LEU A CA 1
ATOM 695 C C . LEU A 1 96 ? 7.314 16.901 2.095 1.00 88.44 96 LEU A C 1
ATOM 697 O O . LEU A 1 96 ? 7.223 15.814 1.527 1.00 88.44 96 LEU A O 1
ATOM 701 N N . GLN A 1 97 ? 8.108 17.871 1.650 1.00 87.44 97 GLN A N 1
ATOM 702 C CA . GLN A 1 97 ? 9.044 17.716 0.535 1.00 87.44 97 GLN A CA 1
ATOM 703 C C . GLN A 1 97 ? 10.324 18.505 0.826 1.00 87.44 97 GLN A C 1
ATOM 705 O O . GLN A 1 97 ? 10.295 19.730 0.951 1.00 87.44 97 GLN A O 1
ATOM 710 N N . GLY A 1 98 ? 11.445 17.804 0.978 1.00 87.50 98 GLY A N 1
ATOM 711 C CA . GLY A 1 98 ? 12.709 18.354 1.450 1.00 87.50 98 GLY A CA 1
ATOM 712 C C . GLY A 1 98 ? 12.527 19.051 2.798 1.00 87.50 98 GLY A C 1
ATOM 713 O O . GLY A 1 98 ? 12.310 18.415 3.824 1.00 87.50 98 GLY A O 1
ATOM 714 N N . ARG A 1 99 ? 12.585 20.385 2.787 1.00 91.19 99 ARG A N 1
ATOM 715 C CA . ARG A 1 99 ? 12.389 21.238 3.974 1.00 91.19 99 ARG A CA 1
ATOM 716 C C . ARG A 1 99 ? 10.988 21.822 4.077 1.00 91.19 99 ARG A C 1
ATOM 718 O O . ARG A 1 99 ? 10.686 22.503 5.052 1.00 91.19 99 ARG A O 1
ATOM 725 N N . SER A 1 100 ? 10.160 21.639 3.063 1.00 92.50 100 SER A N 1
ATOM 726 C CA . SER A 1 100 ? 8.907 22.359 2.895 1.00 92.50 100 SER A CA 1
ATOM 727 C C . SER A 1 100 ? 7.732 21.507 3.350 1.00 92.50 100 SER A C 1
ATOM 729 O O . SER A 1 100 ? 7.547 20.391 2.875 1.00 92.50 100 SER A O 1
ATOM 731 N N . LEU A 1 101 ? 6.909 22.057 4.242 1.00 93.69 101 LEU A N 1
ATOM 732 C CA . LEU A 1 101 ? 5.633 21.478 4.646 1.00 93.69 101 LEU A CA 1
ATOM 733 C C . LEU A 1 101 ? 4.502 22.294 4.015 1.00 93.69 101 LEU A C 1
ATOM 735 O O . LEU A 1 101 ? 4.208 23.423 4.420 1.00 93.69 101 LEU A O 1
ATOM 739 N N . SER A 1 102 ? 3.879 21.708 3.000 1.00 94.81 102 SER A N 1
ATOM 740 C CA . SER A 1 102 ? 2.771 22.288 2.249 1.00 94.81 102 SER A CA 1
ATOM 741 C C . SER A 1 102 ? 1.429 21.736 2.710 1.00 94.81 102 SER A C 1
ATOM 743 O O . SER A 1 102 ? 1.342 20.600 3.164 1.00 94.81 102 SER A O 1
ATOM 745 N N . ALA A 1 103 ? 0.370 22.525 2.554 1.00 95.94 103 ALA A N 1
ATOM 746 C CA . ALA A 1 103 ? -1.000 22.131 2.862 1.00 95.94 103 ALA A CA 1
ATOM 747 C C . ALA A 1 103 ? -1.977 22.758 1.864 1.00 95.94 103 ALA A C 1
ATOM 749 O O . ALA A 1 103 ? -1.704 23.821 1.301 1.00 95.94 103 ALA A O 1
ATOM 750 N N . ALA A 1 104 ? -3.136 22.138 1.681 1.00 93.94 104 ALA A N 1
ATOM 751 C CA . ALA A 1 104 ? -4.291 22.800 1.097 1.00 93.94 104 ALA A CA 1
ATOM 752 C C . ALA A 1 104 ? -4.887 23.792 2.112 1.00 93.94 104 ALA A C 1
ATOM 754 O O . ALA A 1 104 ? -5.238 23.415 3.234 1.00 93.94 104 ALA A O 1
ATOM 755 N N . VAL A 1 105 ? -4.988 25.058 1.700 1.00 96.06 105 VAL A N 1
ATOM 756 C CA . VAL A 1 105 ? -5.610 26.175 2.419 1.00 96.06 105 VAL A CA 1
ATOM 757 C C . VAL A 1 105 ? -6.768 26.688 1.565 1.00 96.06 105 VAL A C 1
ATOM 759 O O . VAL A 1 105 ? -6.571 27.406 0.581 1.00 96.06 105 VAL A O 1
ATOM 762 N N . GLY A 1 106 ? -7.991 26.276 1.901 1.00 93.12 106 GLY A N 1
ATOM 763 C CA . GLY A 1 106 ? -9.132 26.454 1.000 1.00 93.12 106 GLY A CA 1
ATOM 764 C C . GLY A 1 106 ? -8.921 25.656 -0.291 1.00 93.12 106 GLY A C 1
ATOM 765 O O . GLY A 1 106 ? -8.685 24.455 -0.231 1.00 93.12 106 GLY A O 1
ATOM 766 N N . ARG A 1 107 ? -8.972 26.321 -1.453 1.00 91.38 107 ARG A N 1
ATOM 767 C CA . ARG A 1 107 ? -8.781 25.687 -2.777 1.00 91.38 107 ARG A CA 1
ATOM 768 C C . ARG A 1 107 ? -7.330 25.690 -3.279 1.00 91.38 107 ARG A C 1
ATOM 770 O O . ARG A 1 107 ? -7.068 25.189 -4.365 1.00 91.38 107 ARG A O 1
ATOM 777 N N . LYS A 1 108 ? -6.389 26.292 -2.541 1.00 93.50 108 LYS A N 1
ATOM 778 C CA . LYS A 1 108 ? -4.997 26.467 -2.991 1.00 93.50 108 LYS A CA 1
ATOM 779 C C . LYS A 1 108 ? -4.040 25.629 -2.156 1.00 93.50 108 LYS A C 1
ATOM 781 O O . LYS A 1 108 ? -4.172 25.577 -0.935 1.00 93.50 108 LYS A O 1
ATOM 786 N N . ARG A 1 109 ? -3.035 25.028 -2.797 1.00 95.69 109 ARG A N 1
ATOM 787 C CA . ARG A 1 109 ? -1.892 24.423 -2.102 1.00 95.69 109 ARG A CA 1
ATOM 788 C C . ARG A 1 109 ? -0.859 25.504 -1.801 1.00 95.69 109 ARG A C 1
ATOM 790 O O . ARG A 1 109 ? -0.489 26.270 -2.683 1.00 95.69 109 ARG A O 1
ATOM 797 N N . VAL A 1 110 ? -0.417 25.575 -0.552 1.00 96.62 110 VAL A N 1
ATOM 798 C CA . VAL A 1 110 ? 0.519 26.593 -0.068 1.00 96.62 110 VAL A CA 1
ATOM 799 C C . VAL A 1 110 ? 1.620 25.908 0.727 1.00 96.62 110 VAL A C 1
ATOM 801 O O . VAL A 1 110 ? 1.322 25.090 1.596 1.00 96.62 110 VAL A O 1
ATOM 804 N N . THR A 1 111 ? 2.880 26.267 0.483 1.00 96.38 111 THR A N 1
ATOM 805 C CA . THR A 1 111 ? 3.989 25.914 1.380 1.00 96.38 111 THR A CA 1
ATOM 806 C C . THR A 1 111 ? 3.816 26.691 2.675 1.00 96.38 111 THR A C 1
ATOM 808 O O . THR A 1 111 ? 4.144 27.874 2.730 1.00 96.38 111 THR A O 1
ATOM 811 N N . VAL A 1 112 ? 3.239 26.073 3.703 1.00 96.19 112 VAL A N 1
ATOM 812 C CA . VAL A 1 112 ? 2.865 26.782 4.934 1.00 96.19 112 VAL A CA 1
ATOM 813 C C . VAL A 1 112 ? 4.087 26.983 5.820 1.00 96.19 112 VAL A C 1
ATOM 815 O O . VAL A 1 112 ? 4.330 28.097 6.288 1.00 96.19 112 VAL A O 1
ATOM 818 N N . PHE A 1 113 ? 4.885 25.930 5.997 1.00 95.50 113 PHE A N 1
ATOM 819 C CA . PHE A 1 113 ? 6.053 25.945 6.870 1.00 95.50 113 PHE A CA 1
ATOM 820 C C . PHE A 1 113 ? 7.317 25.485 6.143 1.00 95.50 113 PHE A C 1
ATOM 822 O O . PHE A 1 113 ? 7.254 24.719 5.181 1.00 95.50 113 PHE A O 1
ATOM 829 N N . THR A 1 114 ? 8.464 25.915 6.658 1.00 94.69 114 THR A N 1
ATOM 830 C CA . THR A 1 114 ? 9.784 25.417 6.269 1.00 94.69 114 THR A CA 1
ATOM 831 C C . THR A 1 114 ? 10.556 24.989 7.513 1.00 94.69 114 THR A C 1
ATOM 833 O O . THR A 1 114 ? 10.616 25.723 8.501 1.00 94.69 114 THR A O 1
ATOM 836 N N . ALA A 1 115 ? 11.163 23.808 7.458 1.00 91.62 115 ALA A N 1
ATOM 837 C CA . ALA A 1 115 ? 12.061 23.284 8.472 1.00 91.62 115 ALA A CA 1
ATOM 838 C C . ALA A 1 115 ? 13.424 23.997 8.449 1.00 91.62 115 ALA A C 1
ATOM 840 O O . ALA A 1 115 ? 14.013 24.256 7.390 1.00 91.62 115 ALA A O 1
ATOM 841 N N . ALA A 1 116 ? 13.966 24.290 9.630 1.00 89.12 116 ALA A N 1
ATOM 842 C CA . ALA A 1 116 ? 15.249 24.973 9.779 1.00 89.12 116 ALA A CA 1
ATOM 843 C C . ALA A 1 116 ? 16.458 24.125 9.348 1.00 89.12 116 ALA A C 1
ATOM 845 O O . ALA A 1 116 ? 17.499 24.692 9.024 1.00 89.12 116 ALA A O 1
ATOM 846 N N . ARG A 1 117 ? 16.321 22.796 9.300 1.00 83.00 117 ARG A N 1
ATOM 847 C CA . ARG A 1 117 ? 17.379 21.855 8.897 1.00 83.00 117 ARG A CA 1
ATOM 848 C C . ARG A 1 117 ? 16.836 20.797 7.933 1.00 83.00 117 ARG A C 1
ATOM 850 O O . ARG A 1 117 ? 15.653 20.469 8.001 1.00 83.00 117 ARG A O 1
ATOM 857 N N . ALA A 1 118 ? 17.710 20.301 7.061 1.00 71.94 118 ALA A N 1
ATOM 858 C CA . ALA A 1 118 ? 17.507 19.147 6.184 1.00 71.94 118 ALA A CA 1
ATOM 859 C C . ALA A 1 118 ? 18.747 18.236 6.263 1.00 71.94 118 ALA A C 1
ATOM 861 O O . ALA A 1 118 ? 19.819 18.761 6.578 1.00 71.94 118 ALA A O 1
ATOM 862 N N . PRO A 1 119 ? 18.639 16.941 5.917 1.00 65.62 119 PRO A N 1
ATOM 863 C CA . PRO A 1 119 ? 17.400 16.188 5.689 1.00 65.62 119 PRO A CA 1
ATOM 864 C C . PRO A 1 119 ? 16.573 16.027 6.976 1.00 65.62 119 PRO A C 1
ATOM 866 O O . PRO A 1 119 ? 17.090 16.178 8.083 1.00 65.62 119 PRO A O 1
ATOM 869 N N . LEU A 1 120 ? 15.272 15.759 6.833 1.00 65.44 120 LEU A N 1
ATOM 870 C CA . LEU A 1 120 ? 14.389 15.435 7.958 1.00 65.44 120 LEU A CA 1
ATOM 871 C C . LEU A 1 120 ? 14.626 13.978 8.355 1.00 65.44 120 LEU A C 1
ATOM 873 O O . LEU A 1 120 ? 13.834 13.093 8.054 1.00 65.44 120 LEU A O 1
ATOM 877 N N . THR A 1 121 ? 15.777 13.721 8.968 1.00 60.62 121 THR A N 1
ATOM 878 C CA . THR A 1 121 ? 16.037 12.447 9.640 1.00 60.62 121 THR A CA 1
ATOM 879 C C . THR A 1 121 ? 15.237 12.390 10.943 1.00 60.62 121 THR A C 1
ATOM 881 O O . THR A 1 121 ? 14.502 13.326 11.255 1.00 60.62 121 THR A O 1
ATOM 884 N N . THR A 1 122 ? 15.360 11.304 11.710 1.00 56.69 122 THR A N 1
ATOM 885 C CA . THR A 1 122 ? 14.639 10.982 12.964 1.00 56.69 122 THR A CA 1
ATOM 886 C C . THR A 1 122 ? 14.757 12.008 14.113 1.00 56.69 122 THR A C 1
ATOM 888 O O . THR A 1 122 ? 14.500 11.699 15.274 1.00 56.69 122 THR A O 1
ATOM 891 N N . ARG A 1 123 ? 15.161 13.248 13.828 1.00 69.62 123 ARG A N 1
ATOM 892 C CA . ARG A 1 123 ? 15.369 14.340 14.773 1.00 69.62 123 ARG A CA 1
ATOM 893 C C . ARG A 1 123 ? 14.281 15.405 14.643 1.00 69.62 123 ARG A C 1
ATOM 895 O O . ARG A 1 123 ? 13.831 15.755 13.555 1.00 69.62 123 ARG A O 1
ATOM 902 N N . SER A 1 124 ? 13.925 15.982 15.786 1.00 83.50 124 SER A N 1
ATOM 903 C CA . SER A 1 124 ? 13.084 17.175 15.860 1.00 83.50 124 SER A CA 1
ATOM 904 C C . SER A 1 124 ? 13.797 18.387 15.240 1.00 83.50 124 SER A C 1
ATOM 906 O O . SER A 1 124 ? 14.983 18.619 15.483 1.00 83.50 124 SER A O 1
ATOM 908 N N . THR A 1 125 ? 13.083 19.183 14.445 1.00 90.38 125 THR A N 1
ATOM 909 C CA . THR A 1 125 ? 13.576 20.420 13.824 1.00 90.38 125 THR A CA 1
ATOM 910 C C . THR A 1 125 ? 12.594 21.561 14.037 1.00 90.38 125 THR A C 1
ATOM 912 O O . THR A 1 125 ? 11.390 21.348 14.168 1.00 90.38 125 THR A O 1
ATOM 915 N N . THR A 1 126 ? 13.083 22.797 14.065 1.00 93.62 126 THR A N 1
ATOM 916 C CA . THR A 1 126 ? 12.212 23.964 14.213 1.00 93.62 126 THR A CA 1
ATOM 917 C C . THR A 1 126 ? 11.513 24.292 12.899 1.00 93.62 126 THR A C 1
ATOM 919 O O . THR A 1 126 ? 12.101 24.238 11.816 1.00 93.62 126 THR A O 1
ATOM 922 N N . LEU A 1 127 ? 10.238 24.654 12.997 1.00 94.12 127 LEU A N 1
ATOM 923 C CA . LEU A 1 127 ? 9.428 25.109 11.879 1.00 94.12 127 LEU A CA 1
ATOM 924 C C . LEU A 1 127 ? 9.333 26.623 11.874 1.00 94.12 127 LEU A C 1
ATOM 926 O O . LEU A 1 127 ? 9.062 27.248 12.900 1.00 94.12 127 LEU A O 1
ATOM 930 N N . ARG A 1 128 ? 9.478 27.204 10.688 1.00 95.44 128 ARG A N 1
ATOM 931 C CA . ARG A 1 128 ? 9.233 28.618 10.419 1.00 95.44 128 ARG A CA 1
ATOM 932 C C . ARG A 1 128 ? 8.073 28.767 9.457 1.00 95.44 128 ARG A C 1
ATOM 934 O O . ARG A 1 128 ? 7.912 27.962 8.544 1.00 95.44 128 ARG A O 1
ATOM 941 N N . LEU A 1 129 ? 7.277 29.809 9.647 1.00 95.69 129 LEU A N 1
ATOM 942 C CA . LEU A 1 129 ? 6.207 30.137 8.716 1.00 95.69 129 LEU A CA 1
ATOM 943 C C . LEU A 1 129 ? 6.789 30.811 7.469 1.00 95.69 129 LEU A C 1
ATOM 945 O O . LEU A 1 129 ? 7.575 31.751 7.588 1.00 95.69 129 LEU A O 1
ATOM 949 N N . THR A 1 130 ? 6.405 30.356 6.278 1.00 95.44 130 THR A N 1
ATOM 950 C CA . THR A 1 130 ? 6.855 31.001 5.033 1.00 95.44 130 THR A CA 1
ATOM 951 C C . THR A 1 130 ? 6.102 32.310 4.789 1.00 95.44 130 THR A C 1
ATOM 953 O O . THR A 1 130 ? 5.051 32.566 5.385 1.00 95.44 130 THR A O 1
ATOM 956 N N . ALA A 1 131 ? 6.588 33.143 3.863 1.00 95.31 131 ALA A N 1
ATOM 957 C CA . ALA A 1 131 ? 5.858 34.341 3.445 1.00 95.31 131 ALA A CA 1
ATOM 958 C C . ALA A 1 131 ? 4.463 34.002 2.878 1.00 95.31 131 ALA A C 1
ATOM 960 O O . ALA A 1 131 ? 3.481 34.656 3.239 1.00 95.31 131 ALA A O 1
ATOM 961 N N . ALA A 1 132 ? 4.367 32.945 2.063 1.00 95.56 132 ALA A N 1
ATOM 962 C CA . ALA A 1 132 ? 3.114 32.477 1.475 1.00 95.56 132 ALA A CA 1
ATOM 963 C C . ALA A 1 132 ? 2.151 31.922 2.539 1.00 95.56 132 ALA A C 1
ATOM 965 O O . ALA A 1 132 ? 0.990 32.333 2.598 1.00 95.56 132 ALA A O 1
ATOM 966 N N . GLY A 1 133 ? 2.647 31.064 3.437 1.00 95.94 133 GLY A N 1
ATOM 967 C CA . GLY A 1 133 ? 1.889 30.531 4.569 1.00 95.94 133 GLY A CA 1
ATOM 968 C C . GLY A 1 133 ? 1.373 31.638 5.485 1.00 95.94 133 GLY A C 1
ATOM 969 O O . GLY A 1 133 ? 0.201 31.648 5.852 1.00 95.94 133 GLY A O 1
ATOM 970 N N . ARG A 1 134 ? 2.213 32.635 5.781 1.00 96.00 134 ARG A N 1
ATOM 971 C CA . ARG A 1 134 ? 1.835 33.817 6.565 1.00 96.00 134 ARG A CA 1
ATOM 972 C C . ARG A 1 134 ? 0.716 34.608 5.909 1.00 96.00 134 ARG A C 1
ATOM 974 O O . ARG A 1 134 ? -0.242 34.956 6.594 1.00 96.00 134 ARG A O 1
ATOM 981 N N . SER A 1 135 ? 0.822 34.884 4.611 1.00 96.12 135 SER A N 1
ATOM 982 C CA . SER A 1 135 ? -0.218 35.606 3.872 1.00 96.12 135 SER A CA 1
ATOM 983 C C . SER A 1 135 ? -1.549 34.847 3.903 1.00 96.12 135 SER A C 1
ATOM 985 O O . SER A 1 135 ? -2.577 35.412 4.287 1.00 96.12 135 SER A O 1
ATOM 987 N N . ALA A 1 136 ? -1.510 33.542 3.610 1.00 96.12 136 ALA A N 1
ATOM 988 C CA . ALA A 1 136 ? -2.687 32.680 3.588 1.00 96.12 136 ALA A CA 1
ATOM 989 C C . ALA A 1 136 ? -3.368 32.581 4.966 1.00 96.12 136 ALA A C 1
ATOM 991 O O . ALA A 1 136 ? -4.579 32.778 5.073 1.00 96.12 136 ALA A O 1
ATOM 992 N N . LEU A 1 137 ? -2.596 32.348 6.035 1.00 95.94 137 LEU A N 1
ATOM 993 C CA . LEU A 1 137 ? -3.125 32.261 7.400 1.00 95.94 137 LEU A CA 1
ATOM 994 C C . LEU A 1 137 ? -3.639 33.610 7.907 1.00 95.94 137 LEU A C 1
ATOM 996 O O . LEU A 1 137 ? -4.713 33.661 8.502 1.00 95.94 137 LEU A O 1
ATOM 1000 N N . ARG A 1 138 ? -2.913 34.708 7.656 1.00 96.69 138 ARG A N 1
ATOM 1001 C CA . ARG A 1 138 ? -3.337 36.054 8.065 1.00 96.69 138 ARG A CA 1
ATOM 1002 C C . ARG A 1 138 ? -4.667 36.430 7.422 1.00 96.69 138 ARG A C 1
ATOM 1004 O O . ARG A 1 138 ? -5.553 36.915 8.120 1.00 96.69 138 ARG A O 1
ATOM 1011 N N . SER A 1 139 ? -4.803 36.175 6.120 1.00 96.00 139 SER A N 1
ATOM 1012 C CA . SER A 1 139 ? -6.038 36.422 5.375 1.00 96.00 139 SER A CA 1
ATOM 1013 C C . SER A 1 139 ? -7.191 35.558 5.901 1.00 96.00 139 SER A C 1
ATOM 1015 O O . SER A 1 139 ? -8.220 36.090 6.318 1.00 96.00 139 SER A O 1
ATOM 1017 N N . GLY A 1 140 ? -6.993 34.238 5.994 1.00 95.44 140 GLY A N 1
ATOM 1018 C CA . GLY A 1 140 ? -8.048 33.311 6.412 1.00 95.44 140 GLY A CA 1
ATOM 1019 C C . GLY A 1 140 ? -8.499 33.480 7.869 1.00 95.44 140 GLY A C 1
ATOM 1020 O O . GLY A 1 140 ? -9.676 33.303 8.178 1.00 95.44 140 GLY A O 1
ATOM 1021 N N . LEU A 1 141 ? -7.591 33.872 8.768 1.00 96.38 141 LEU A N 1
ATOM 1022 C CA . LEU A 1 141 ? -7.897 34.120 10.181 1.00 96.38 141 LEU A CA 1
ATOM 1023 C C . LEU A 1 141 ? -8.253 35.586 10.484 1.00 96.38 141 LEU A C 1
ATOM 1025 O O . LEU A 1 141 ? -8.627 35.886 11.614 1.00 96.38 141 LEU A O 1
ATOM 1029 N N . ARG A 1 142 ? -8.157 36.494 9.499 1.00 96.50 142 ARG A N 1
ATOM 1030 C CA . ARG A 1 142 ? -8.315 37.955 9.661 1.00 96.50 142 ARG A CA 1
ATOM 1031 C C . ARG A 1 142 ? -7.455 38.542 10.786 1.00 96.50 142 ARG A C 1
ATOM 1033 O O . ARG A 1 142 ? -7.903 39.371 11.576 1.00 96.50 142 ARG A O 1
ATOM 1040 N N . LEU A 1 143 ? -6.202 38.108 10.861 1.00 94.75 143 LEU A N 1
ATOM 1041 C CA . LEU A 1 143 ? -5.270 38.575 11.884 1.00 94.75 143 LEU A CA 1
ATOM 1042 C C . LEU A 1 143 ? -4.619 39.893 11.460 1.00 94.75 143 LEU A C 1
ATOM 1044 O O . LEU A 1 143 ? -4.179 40.038 10.322 1.00 94.75 143 LEU A O 1
ATOM 1048 N N . ARG A 1 144 ? -4.484 40.843 12.394 1.00 95.81 144 ARG A N 1
ATOM 1049 C CA . ARG A 1 144 ? -3.717 42.079 12.145 1.00 95.81 144 ARG A CA 1
ATOM 1050 C C . ARG A 1 144 ? -2.233 41.777 11.945 1.00 95.81 144 ARG A C 1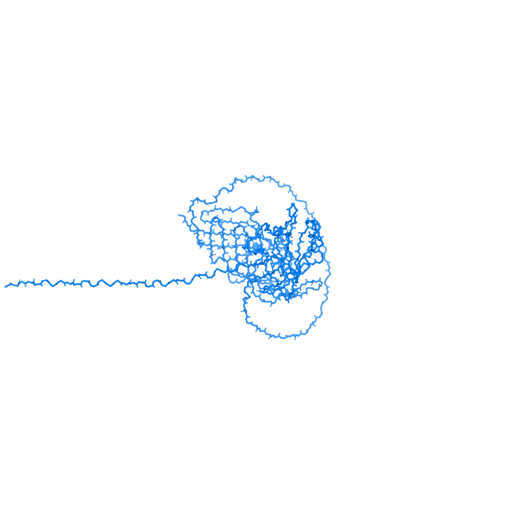
ATOM 1052 O O . ARG A 1 144 ? -1.597 42.301 11.033 1.00 95.81 144 ARG A O 1
ATOM 1059 N N . ARG A 1 145 ? -1.681 40.913 12.799 1.00 93.38 145 ARG A N 1
ATOM 1060 C CA . ARG A 1 145 ? -0.276 40.498 12.786 1.00 93.38 145 ARG A CA 1
ATOM 1061 C C . ARG A 1 145 ? -0.184 38.998 13.026 1.00 93.38 145 ARG A C 1
ATOM 1063 O O . ARG A 1 145 ? -0.976 38.441 13.779 1.00 93.38 145 ARG A O 1
ATOM 1070 N N . LEU A 1 146 ? 0.788 38.368 12.380 1.00 93.00 146 LEU A N 1
ATOM 1071 C CA . LEU A 1 146 ? 1.158 36.978 12.608 1.00 93.00 146 LEU A CA 1
ATOM 1072 C C . LEU A 1 146 ? 2.679 36.949 12.812 1.00 93.00 146 LEU A C 1
ATOM 1074 O O . LEU A 1 146 ? 3.375 37.602 12.025 1.00 93.00 146 LEU A O 1
ATOM 1078 N N . PRO A 1 147 ? 3.190 36.284 13.863 1.00 86.88 147 PRO A N 1
ATOM 1079 C CA . PRO A 1 147 ? 4.605 36.334 14.198 1.00 86.88 147 PRO A CA 1
ATOM 1080 C C . PRO A 1 147 ? 5.477 35.820 13.050 1.00 86.88 147 PRO A C 1
ATOM 1082 O O . PRO A 1 147 ? 5.137 34.861 12.354 1.00 86.88 147 PRO A O 1
ATOM 1085 N N . THR A 1 148 ? 6.608 36.490 12.854 1.00 80.38 148 THR A N 1
ATOM 1086 C CA . THR A 1 148 ? 7.683 36.075 11.954 1.00 80.38 148 THR A CA 1
ATOM 1087 C C . THR A 1 148 ? 8.729 35.336 12.777 1.00 80.38 148 THR A C 1
ATOM 1089 O O . THR A 1 148 ? 9.204 35.873 13.773 1.00 80.38 148 THR A O 1
ATOM 1092 N N . GLY A 1 149 ? 9.084 34.112 12.390 1.00 88.31 149 GLY A N 1
ATOM 1093 C CA . GLY A 1 149 ? 10.085 33.319 13.104 1.00 88.31 149 GLY A CA 1
ATOM 1094 C C . GLY A 1 149 ? 9.658 31.873 13.315 1.00 88.31 149 GLY A C 1
ATOM 1095 O O . GLY A 1 149 ? 8.893 31.315 12.523 1.00 88.31 149 GLY A O 1
ATOM 1096 N N . THR A 1 150 ? 10.199 31.261 14.366 1.00 92.75 150 THR A N 1
ATOM 1097 C CA . THR A 1 150 ? 9.889 29.883 14.750 1.00 92.75 150 THR A CA 1
ATOM 1098 C C . THR A 1 150 ? 8.461 29.795 15.275 1.00 92.75 150 THR A C 1
ATOM 1100 O O . THR A 1 150 ? 8.087 30.497 16.210 1.00 92.75 150 THR A O 1
ATOM 1103 N N . VAL A 1 151 ? 7.660 28.921 14.672 1.00 92.88 151 VAL A N 1
ATOM 1104 C CA . VAL A 1 151 ? 6.247 28.713 15.021 1.00 92.88 151 VAL A CA 1
ATOM 1105 C C . VAL A 1 151 ? 5.988 27.364 15.683 1.00 92.88 151 VAL A C 1
ATOM 1107 O O . VAL A 1 151 ? 4.890 27.131 16.186 1.00 92.88 151 VAL A O 1
ATOM 1110 N N . GLY A 1 152 ? 6.990 26.488 15.722 1.00 92.12 152 GLY A N 1
ATOM 1111 C CA . GLY A 1 152 ? 6.856 25.161 16.299 1.00 92.12 152 GLY A CA 1
ATOM 1112 C C . GLY A 1 152 ? 8.048 24.256 16.025 1.00 92.12 152 GLY A C 1
ATOM 1113 O O . GLY A 1 152 ? 9.100 24.711 15.569 1.00 92.12 152 GLY A O 1
ATOM 1114 N N . THR A 1 153 ? 7.852 22.967 16.269 1.00 91.31 153 THR A N 1
ATOM 1115 C CA . THR A 1 153 ? 8.786 21.889 15.950 1.00 91.31 153 THR A CA 1
ATOM 1116 C C . THR A 1 153 ? 8.094 20.791 15.143 1.00 91.31 153 THR A C 1
ATOM 1118 O O . THR A 1 153 ? 6.882 20.584 15.228 1.00 91.31 153 THR A O 1
ATOM 1121 N N . LEU A 1 154 ? 8.883 20.108 14.323 1.00 88.12 154 LEU A N 1
ATOM 1122 C CA . LEU A 1 154 ? 8.502 18.959 13.514 1.00 88.12 154 LEU A CA 1
ATOM 1123 C C . LEU A 1 154 ? 9.426 17.806 13.887 1.00 88.12 154 LEU A C 1
ATOM 1125 O O . LEU A 1 154 ? 10.638 17.962 13.776 1.00 88.12 154 LEU A O 1
ATOM 1129 N N . SER A 1 155 ? 8.871 16.667 14.285 1.00 85.44 155 SER A N 1
ATOM 1130 C CA . SER A 1 155 ? 9.632 15.436 14.487 1.00 85.44 155 SER A CA 1
ATOM 1131 C C . SER A 1 155 ? 9.065 14.352 13.588 1.00 85.44 155 SER A C 1
ATOM 1133 O O . SER A 1 155 ? 7.874 14.050 13.647 1.00 85.44 155 SER A O 1
ATOM 1135 N N . VAL A 1 156 ? 9.921 13.767 12.759 1.00 81.94 156 VAL A N 1
ATOM 1136 C CA . VAL A 1 156 ? 9.559 12.635 11.907 1.00 81.94 156 VAL A CA 1
ATOM 1137 C C . VAL A 1 156 ? 10.095 11.381 12.579 1.00 81.94 156 VAL A C 1
ATOM 1139 O O . VAL A 1 156 ? 11.301 11.261 12.774 1.00 81.94 156 VAL A O 1
ATOM 1142 N N . VAL A 1 157 ? 9.211 10.471 12.981 1.00 76.81 157 VAL A N 1
ATOM 1143 C CA . VAL A 1 157 ? 9.610 9.156 13.488 1.00 76.81 157 VAL A CA 1
ATOM 1144 C C . VAL A 1 157 ? 9.554 8.201 12.307 1.00 76.81 157 VAL A C 1
ATOM 1146 O O . VAL A 1 157 ? 8.484 7.750 11.899 1.00 76.81 157 VAL A O 1
ATOM 1149 N N . LEU A 1 158 ? 10.724 7.966 11.718 1.00 68.50 158 LEU A N 1
ATOM 1150 C CA . LEU A 1 158 ? 10.908 6.940 10.700 1.00 68.50 158 LEU A CA 1
ATOM 1151 C C . LEU A 1 158 ? 11.086 5.589 11.409 1.00 68.50 158 LEU A C 1
ATOM 1153 O O . LEU A 1 158 ? 11.743 5.556 12.455 1.00 68.50 158 LEU A O 1
ATOM 1157 N N . PRO A 1 159 ? 10.538 4.488 10.870 1.00 59.38 159 PRO A N 1
ATOM 1158 C CA . PRO A 1 159 ? 10.878 3.158 11.358 1.00 59.38 159 PRO A CA 1
ATOM 1159 C C . PRO A 1 159 ? 12.396 2.951 11.256 1.00 59.38 159 PRO A C 1
ATOM 1161 O O . PRO A 1 159 ? 13.040 3.482 10.346 1.00 59.38 159 PRO A O 1
ATOM 1164 N N . ALA A 1 160 ? 12.975 2.229 12.219 1.00 49.16 160 ALA A N 1
ATOM 1165 C CA . ALA A 1 160 ? 14.410 1.977 12.238 1.00 49.16 160 ALA A CA 1
ATOM 1166 C C . ALA A 1 160 ? 14.839 1.319 10.910 1.00 49.16 160 ALA A C 1
ATOM 1168 O O . ALA A 1 160 ? 14.211 0.337 10.502 1.00 49.16 160 ALA A O 1
ATOM 1169 N N . PRO A 1 161 ? 15.869 1.844 10.219 1.00 50.03 161 PRO A N 1
ATOM 1170 C CA . PRO A 1 161 ? 16.387 1.193 9.027 1.00 50.03 161 PRO A CA 1
ATOM 1171 C C . PRO A 1 161 ? 16.960 -0.165 9.435 1.00 50.03 161 PRO A C 1
ATOM 1173 O O . PRO A 1 161 ? 17.827 -0.242 10.306 1.00 50.03 161 PRO A O 1
ATOM 1176 N N . VAL A 1 162 ? 16.463 -1.236 8.821 1.00 42.59 162 VAL A N 1
ATOM 1177 C CA . VAL A 1 162 ? 17.032 -2.577 8.978 1.00 42.59 162 VAL A CA 1
ATOM 1178 C C . VAL A 1 162 ? 18.389 -2.559 8.269 1.00 42.59 162 VAL A C 1
ATOM 1180 O O . VAL A 1 162 ? 18.442 -2.457 7.047 1.00 42.59 162 VAL A O 1
ATOM 1183 N N . GLN A 1 163 ? 19.491 -2.541 9.024 1.00 29.52 163 GLN A N 1
ATOM 1184 C CA . GLN A 1 163 ? 20.838 -2.452 8.452 1.00 29.52 163 GLN A CA 1
ATOM 1185 C C . GLN A 1 163 ? 21.285 -3.823 7.927 1.00 29.52 163 GLN A C 1
ATOM 1187 O O . GLN A 1 163 ? 21.520 -4.737 8.713 1.00 29.52 163 GLN A O 1
ATOM 1192 N N . GLY A 1 164 ? 21.405 -3.958 6.605 1.00 38.03 164 GLY A N 1
ATOM 1193 C CA . GLY A 1 164 ? 22.116 -5.061 5.951 1.00 38.03 164 GLY A CA 1
ATOM 1194 C C . GLY A 1 164 ? 23.571 -4.676 5.623 1.00 38.03 164 GLY A C 1
ATOM 1195 O O . GLY A 1 164 ? 23.853 -3.486 5.458 1.00 38.03 164 GLY A O 1
ATOM 1196 N N . PRO A 1 165 ? 24.504 -5.644 5.549 1.00 35.75 165 PRO A N 1
ATOM 1197 C CA . PRO A 1 165 ? 25.922 -5.381 5.297 1.00 35.75 165 PRO A CA 1
ATOM 1198 C C . PRO A 1 165 ? 26.169 -4.869 3.867 1.00 35.75 165 PRO A C 1
ATOM 1200 O O . PRO A 1 165 ? 25.651 -5.419 2.899 1.00 35.75 165 PRO A O 1
ATOM 1203 N N . ALA A 1 166 ? 26.974 -3.811 3.742 1.00 30.08 166 ALA A N 1
ATOM 1204 C CA . ALA A 1 166 ? 27.321 -3.176 2.472 1.00 30.08 166 ALA A CA 1
ATOM 1205 C C . ALA A 1 166 ? 28.448 -3.934 1.746 1.00 30.08 166 ALA A C 1
ATOM 1207 O O . ALA A 1 166 ? 29.455 -4.290 2.356 1.00 30.08 166 ALA A O 1
ATOM 1208 N N . THR A 1 167 ? 28.325 -4.148 0.434 1.00 33.16 167 THR A N 1
ATOM 1209 C CA . THR A 1 167 ? 29.424 -4.628 -0.422 1.00 33.16 167 THR A CA 1
ATOM 1210 C C . THR A 1 167 ? 29.452 -3.814 -1.713 1.00 33.16 167 THR A C 1
ATOM 1212 O O . THR A 1 167 ? 28.418 -3.544 -2.316 1.00 33.16 167 THR A O 1
ATOM 1215 N N . VAL A 1 168 ? 30.653 -3.376 -2.085 1.00 35.78 168 VAL A N 1
ATOM 1216 C CA . VAL A 1 168 ? 30.976 -2.482 -3.208 1.00 35.78 168 VAL A CA 1
ATOM 1217 C C . VAL A 1 168 ? 31.692 -3.309 -4.273 1.00 35.78 168 VAL A C 1
ATOM 1219 O O . VAL A 1 168 ? 32.521 -4.111 -3.865 1.00 35.78 168 VAL A O 1
ATOM 1222 N N . LEU A 1 169 ? 31.436 -3.107 -5.577 1.00 31.33 169 LEU A N 1
ATOM 1223 C CA . LEU A 1 169 ? 32.309 -3.495 -6.716 1.00 31.33 169 LEU A CA 1
ATOM 1224 C C . LEU A 1 169 ? 31.801 -2.839 -8.040 1.00 31.33 169 LEU A C 1
ATOM 1226 O O . LEU A 1 169 ? 30.720 -2.247 -8.025 1.00 31.33 169 LEU A O 1
ATOM 1230 N N . PRO A 1 170 ? 32.586 -2.816 -9.145 1.00 34.62 170 PRO A N 1
ATOM 1231 C CA . PRO A 1 170 ? 32.813 -1.635 -9.974 1.00 34.62 170 PRO A CA 1
ATOM 1232 C C . PRO A 1 170 ? 32.252 -1.749 -11.408 1.00 34.62 170 PRO A C 1
ATOM 1234 O O . PRO A 1 170 ? 31.769 -2.788 -11.847 1.00 34.62 170 PRO A O 1
ATOM 1237 N N . SER A 1 171 ? 32.326 -0.634 -12.133 1.00 32.66 171 SER A N 1
ATOM 1238 C CA . SER A 1 171 ? 31.739 -0.359 -13.449 1.00 32.66 171 SER A CA 1
ATOM 1239 C C . SER A 1 171 ? 32.583 -0.828 -14.648 1.00 32.66 171 SER A C 1
ATOM 1241 O O . SER A 1 171 ? 33.811 -0.831 -14.606 1.00 32.66 171 SER A O 1
ATOM 1243 N N . THR A 1 172 ? 31.921 -1.166 -15.761 1.00 31.58 172 THR A N 1
ATOM 1244 C CA . THR A 1 172 ? 32.532 -1.421 -17.088 1.00 31.58 172 THR A CA 1
ATOM 1245 C C . THR A 1 172 ? 31.586 -0.930 -18.206 1.00 31.58 172 THR A C 1
ATOM 1247 O O . THR A 1 172 ? 30.376 -0.883 -17.971 1.00 31.58 172 THR A O 1
ATOM 1250 N N . PRO A 1 173 ? 32.090 -0.484 -19.381 1.00 35.41 173 PRO A N 1
ATOM 1251 C CA . PRO A 1 173 ? 31.332 0.363 -20.303 1.00 35.41 173 PRO A CA 1
ATOM 1252 C C . PRO A 1 173 ? 30.531 -0.385 -21.387 1.00 35.41 173 PRO A C 1
ATOM 1254 O O . PRO A 1 173 ? 30.710 -1.569 -21.650 1.00 35.41 173 PRO A O 1
ATOM 1257 N N . SER A 1 174 ? 29.634 0.398 -21.987 1.00 33.12 174 SER A N 1
ATOM 1258 C CA . SER A 1 174 ? 28.423 0.072 -22.751 1.00 33.12 174 SER A CA 1
ATOM 1259 C C . SER A 1 174 ? 28.627 -0.128 -24.267 1.00 33.12 174 SER A C 1
ATOM 1261 O O . SER A 1 174 ? 29.450 0.582 -24.848 1.00 33.12 174 SER A O 1
ATOM 1263 N N . PRO A 1 175 ? 27.822 -0.982 -24.941 1.00 39.56 175 PRO A N 1
ATOM 1264 C CA . PRO A 1 175 ? 27.591 -0.906 -26.383 1.00 39.56 175 PRO A CA 1
ATOM 1265 C C . PRO A 1 175 ? 26.150 -0.487 -26.754 1.00 39.56 175 PRO A C 1
ATOM 1267 O O . PRO A 1 175 ? 25.175 -0.787 -26.069 1.00 39.56 175 PRO A O 1
ATOM 1270 N N . THR A 1 176 ? 26.026 0.212 -27.885 1.00 40.62 176 THR A N 1
ATOM 1271 C CA . THR A 1 176 ? 24.801 0.832 -28.428 1.00 40.62 176 THR A CA 1
ATOM 1272 C C . THR A 1 176 ? 24.109 -0.074 -29.457 1.00 40.62 176 THR A C 1
ATOM 1274 O O . THR A 1 176 ? 24.788 -0.588 -30.343 1.00 40.62 176 THR A O 1
ATOM 1277 N N . VAL A 1 177 ? 22.775 -0.233 -29.402 1.00 38.22 177 VAL A N 1
ATOM 1278 C CA . VAL A 1 177 ? 21.973 -0.968 -30.416 1.00 38.22 177 VAL A CA 1
ATOM 1279 C C . VAL A 1 177 ? 20.626 -0.246 -30.688 1.00 38.22 177 VAL A C 1
ATOM 1281 O O . VAL A 1 177 ? 20.097 0.372 -29.762 1.00 38.22 177 VAL A O 1
ATOM 1284 N N . PRO A 1 178 ? 20.087 -0.253 -31.936 1.00 44.47 178 PRO A N 1
ATOM 1285 C CA . PRO A 1 178 ? 19.096 0.712 -32.426 1.00 44.47 178 PRO A CA 1
ATOM 1286 C C . PRO A 1 178 ? 17.618 0.272 -32.321 1.00 44.47 178 PRO A C 1
ATOM 1288 O O . PRO A 1 178 ? 17.299 -0.882 -32.050 1.00 44.47 178 PRO A O 1
ATOM 1291 N N . ALA A 1 179 ? 16.721 1.244 -32.534 1.00 43.56 179 ALA A N 1
ATOM 1292 C CA . ALA A 1 179 ? 15.281 1.218 -32.244 1.00 43.56 179 ALA A CA 1
ATOM 1293 C C . ALA A 1 179 ? 14.407 0.398 -33.230 1.00 43.56 179 ALA A C 1
ATOM 1295 O O . ALA A 1 179 ? 14.647 0.470 -34.437 1.00 43.56 179 ALA A O 1
ATOM 1296 N N . PRO A 1 180 ? 13.343 -0.300 -32.762 1.00 50.59 180 PRO A N 1
ATOM 1297 C CA . PRO A 1 180 ? 12.415 -1.025 -33.633 1.00 50.59 180 PRO A CA 1
ATOM 1298 C C . PRO A 1 180 ? 11.171 -0.215 -34.062 1.00 50.59 180 PRO A C 1
ATOM 1300 O O . PRO A 1 180 ? 10.714 0.707 -33.386 1.00 50.59 180 PRO A O 1
ATOM 1303 N N . THR A 1 181 ? 10.628 -0.610 -35.217 1.00 45.84 181 THR A N 1
ATOM 1304 C CA . THR A 1 181 ? 9.538 0.002 -36.004 1.00 45.84 181 THR A CA 1
ATOM 1305 C C . THR A 1 181 ? 8.135 -0.483 -35.560 1.00 45.84 181 THR A C 1
ATOM 1307 O O . THR A 1 181 ? 8.002 -1.651 -35.195 1.00 45.84 181 THR A O 1
ATOM 1310 N N . PRO A 1 182 ? 7.071 0.354 -35.587 1.00 55.88 182 PRO A N 1
ATOM 1311 C CA . PRO A 1 182 ? 5.744 -0.007 -35.059 1.00 55.88 182 PRO A CA 1
ATOM 1312 C C . PRO A 1 182 ? 4.881 -0.877 -35.999 1.00 55.88 182 PRO A C 1
ATOM 1314 O O . PRO A 1 182 ? 4.931 -0.731 -37.219 1.00 55.88 182 PRO A O 1
ATOM 1317 N N . VAL A 1 183 ? 4.025 -1.726 -35.406 1.00 54.47 183 VAL A N 1
ATOM 1318 C CA . VAL A 1 183 ? 3.029 -2.598 -36.074 1.00 54.47 183 VAL A CA 1
ATOM 1319 C C . VAL A 1 183 ? 1.598 -2.153 -35.717 1.00 54.47 183 VAL A C 1
ATOM 1321 O O . VAL A 1 183 ? 1.349 -1.701 -34.601 1.00 54.47 183 VAL A O 1
ATOM 1324 N N . ALA A 1 184 ? 0.668 -2.256 -36.676 1.00 51.38 184 ALA A N 1
ATOM 1325 C CA . ALA A 1 184 ? -0.686 -1.690 -36.632 1.00 51.38 184 ALA A CA 1
ATOM 1326 C C . ALA A 1 184 ? -1.717 -2.478 -35.788 1.00 51.38 184 ALA A C 1
ATOM 1328 O O . ALA A 1 184 ? -1.705 -3.706 -35.728 1.00 51.38 184 ALA A O 1
ATOM 1329 N N . THR A 1 185 ? -2.648 -1.730 -35.185 1.00 52.69 185 THR A N 1
ATOM 1330 C CA . THR A 1 185 ? -3.714 -2.167 -34.259 1.00 52.69 185 THR A CA 1
ATOM 1331 C C . THR A 1 185 ? -5.016 -2.542 -34.995 1.00 52.69 185 THR A C 1
ATOM 1333 O O . THR A 1 185 ? -5.475 -1.738 -35.807 1.00 52.69 185 THR A O 1
ATOM 1336 N N . PRO A 1 186 ? -5.676 -3.686 -34.703 1.00 53.91 186 PRO A N 1
ATOM 1337 C CA . PRO A 1 186 ? -6.981 -4.024 -35.280 1.00 53.91 186 PRO A CA 1
ATOM 1338 C C . PRO A 1 186 ? -8.178 -3.432 -34.501 1.00 53.91 186 PRO A C 1
ATOM 1340 O O . PRO A 1 186 ? -8.077 -3.097 -33.320 1.00 53.91 186 PRO A O 1
ATOM 1343 N N . ALA A 1 187 ? -9.310 -3.297 -35.202 1.00 46.94 187 ALA A N 1
ATOM 1344 C CA . ALA A 1 187 ? -10.539 -2.600 -34.796 1.00 46.94 187 ALA A CA 1
ATOM 1345 C C . ALA A 1 187 ? -11.454 -3.403 -33.831 1.00 46.94 187 ALA A C 1
ATOM 1347 O O . ALA A 1 187 ? -11.403 -4.633 -33.831 1.00 46.94 187 ALA A O 1
ATOM 1348 N N . PRO A 1 188 ? -12.305 -2.735 -33.016 1.00 54.66 188 PRO A N 1
ATOM 1349 C CA . PRO A 1 188 ? -13.085 -3.380 -31.956 1.00 54.66 188 PRO A CA 1
ATOM 1350 C C . PRO A 1 188 ? -14.405 -4.011 -32.438 1.00 54.66 188 PRO A C 1
ATOM 1352 O O . PRO A 1 188 ? -15.150 -3.418 -33.216 1.00 54.66 188 PRO A O 1
ATOM 1355 N N . THR A 1 189 ? -14.728 -5.184 -31.885 1.00 57.03 189 THR A N 1
ATOM 1356 C CA . THR A 1 189 ? -16.019 -5.882 -32.028 1.00 57.03 189 THR A CA 1
ATOM 1357 C C . THR A 1 189 ? -16.976 -5.476 -30.899 1.00 57.03 189 THR A C 1
ATOM 1359 O O . THR A 1 189 ? -16.580 -5.410 -29.736 1.00 57.03 189 THR A O 1
ATOM 1362 N N . VAL A 1 190 ? -18.240 -5.206 -31.236 1.00 51.34 190 VAL A N 1
ATOM 1363 C CA . VAL A 1 190 ? -19.294 -4.749 -30.310 1.00 51.34 190 VAL A CA 1
ATOM 1364 C C . VAL A 1 190 ? -19.802 -5.914 -29.445 1.00 51.34 190 VAL A C 1
ATOM 1366 O O . VAL A 1 190 ? -20.189 -6.952 -29.975 1.00 51.34 190 VAL A O 1
ATOM 1369 N N . ALA A 1 191 ? -19.804 -5.743 -28.117 1.00 47.41 191 ALA A N 1
ATOM 1370 C CA . ALA A 1 191 ? -20.258 -6.741 -27.142 1.00 47.41 191 ALA A CA 1
ATOM 1371 C C . ALA A 1 191 ? -21.738 -6.547 -26.752 1.00 47.41 191 ALA A C 1
ATOM 1373 O O . ALA A 1 191 ? -22.205 -5.418 -26.602 1.00 47.41 191 ALA A O 1
ATOM 1374 N N . ALA A 1 192 ? -22.461 -7.657 -26.575 1.00 47.62 192 ALA A N 1
ATOM 1375 C CA . ALA A 1 192 ? -23.884 -7.690 -26.235 1.00 47.62 192 ALA A CA 1
ATOM 1376 C C . ALA A 1 192 ? -24.177 -7.281 -24.775 1.00 47.62 192 ALA A C 1
ATOM 1378 O O . ALA A 1 192 ? -23.355 -7.457 -23.876 1.00 47.62 192 ALA A O 1
ATOM 1379 N N . THR A 1 193 ? -25.380 -6.746 -24.554 1.00 44.72 193 THR A N 1
ATOM 1380 C CA . THR A 1 193 ? -25.888 -6.241 -23.269 1.00 44.72 193 THR A CA 1
ATOM 1381 C C . THR A 1 193 ? -26.152 -7.379 -22.266 1.00 44.72 193 THR A C 1
ATOM 1383 O O . THR A 1 193 ? -26.897 -8.301 -22.602 1.00 44.72 193 THR A O 1
ATOM 1386 N N . PRO A 1 194 ? -25.601 -7.337 -21.034 1.00 54.16 194 PRO A N 1
ATOM 1387 C CA . PRO A 1 194 ? -25.835 -8.376 -20.033 1.00 54.16 194 PRO A CA 1
ATOM 1388 C C . PRO A 1 194 ? -27.214 -8.247 -19.364 1.00 54.16 194 PRO A C 1
ATOM 1390 O O . PRO A 1 194 ? -27.680 -7.151 -19.051 1.00 54.16 194 PRO A O 1
ATOM 1393 N N . THR A 1 195 ? -27.847 -9.394 -19.119 1.00 45.12 195 THR A N 1
ATOM 1394 C CA . THR A 1 195 ? -29.062 -9.566 -18.306 1.00 45.12 195 THR A CA 1
ATOM 1395 C C . THR A 1 195 ? -28.763 -9.269 -16.824 1.00 45.12 195 THR A C 1
ATOM 1397 O O . THR A 1 195 ? -27.694 -9.654 -16.349 1.00 45.12 195 THR A O 1
ATOM 1400 N N . PRO A 1 196 ? -29.660 -8.602 -16.067 1.00 46.03 196 PRO A N 1
ATOM 1401 C CA . PRO A 1 196 ? -29.402 -8.259 -14.669 1.00 46.03 196 PRO A CA 1
ATOM 1402 C C . PRO A 1 196 ? -29.347 -9.500 -13.764 1.00 46.03 196 PRO A C 1
ATOM 1404 O O . PRO A 1 196 ? -30.281 -10.300 -13.718 1.00 46.03 196 PRO A O 1
ATOM 1407 N N . THR A 1 197 ? -28.252 -9.622 -13.014 1.00 49.28 197 THR A N 1
ATOM 1408 C CA . THR A 1 197 ? -28.045 -10.619 -11.953 1.00 49.28 197 THR A CA 1
ATOM 1409 C C . THR A 1 197 ? -28.839 -10.229 -10.696 1.00 49.28 197 THR A C 1
ATOM 1411 O O . THR A 1 197 ? -28.851 -9.046 -10.346 1.00 49.28 197 THR A O 1
ATOM 1414 N N . PRO A 1 198 ? -29.492 -11.176 -9.993 1.00 40.81 198 PRO A N 1
ATOM 1415 C CA . PRO A 1 198 ? -30.240 -10.888 -8.770 1.00 40.81 198 PRO A CA 1
ATOM 1416 C C . PRO A 1 198 ? -29.356 -10.298 -7.661 1.00 40.81 198 PRO A C 1
ATOM 1418 O O . PRO A 1 198 ? -28.222 -10.726 -7.448 1.00 40.81 198 PRO A O 1
ATOM 1421 N N . THR A 1 199 ? -29.911 -9.326 -6.936 1.00 44.25 199 THR A N 1
ATOM 1422 C CA . THR A 1 199 ? -29.284 -8.673 -5.781 1.00 44.25 199 THR A CA 1
ATOM 1423 C C . THR A 1 199 ? -29.166 -9.656 -4.607 1.00 44.25 199 THR A C 1
ATOM 1425 O O . THR A 1 199 ? -30.194 -10.187 -4.177 1.00 44.25 199 THR A O 1
ATOM 1428 N N . PRO A 1 200 ? -27.960 -9.910 -4.062 1.00 40.50 200 PRO A N 1
ATOM 1429 C CA . PRO A 1 200 ? -27.789 -10.794 -2.915 1.00 40.50 200 PRO A CA 1
ATOM 1430 C C . PRO A 1 200 ? -28.342 -10.166 -1.619 1.00 40.50 200 PRO A C 1
ATOM 1432 O O . PRO A 1 200 ? -28.407 -8.938 -1.505 1.00 40.50 200 PRO A O 1
ATOM 1435 N N . PRO A 1 201 ? -28.744 -10.995 -0.638 1.00 39.53 201 PRO A N 1
ATOM 1436 C CA . PRO A 1 201 ? -29.226 -10.538 0.664 1.00 39.53 201 PRO A CA 1
ATOM 1437 C C . PRO A 1 201 ? -28.145 -9.763 1.450 1.00 39.53 201 PRO A C 1
ATOM 1439 O O . PRO A 1 201 ? -26.957 -9.870 1.132 1.00 39.53 201 PRO A O 1
ATOM 1442 N N . PRO A 1 202 ? -28.532 -8.978 2.477 1.00 41.97 202 PRO A N 1
ATOM 1443 C CA . PRO A 1 202 ? -27.600 -8.188 3.277 1.00 41.97 202 PRO A CA 1
ATOM 1444 C C . PRO A 1 202 ? -26.528 -9.077 3.912 1.00 41.97 202 PRO A C 1
ATOM 1446 O O . PRO A 1 202 ? -26.833 -10.159 4.411 1.00 41.97 202 PRO A O 1
ATOM 1449 N N . ALA A 1 203 ? -25.279 -8.608 3.908 1.00 45.69 203 ALA A N 1
ATOM 1450 C CA . ALA A 1 203 ? -24.133 -9.274 4.520 1.00 45.69 203 ALA A CA 1
ATOM 1451 C C . ALA A 1 203 ? -24.201 -9.222 6.062 1.00 45.69 203 ALA A C 1
ATOM 1453 O O . ALA A 1 203 ? -23.355 -8.615 6.718 1.00 45.69 203 ALA A O 1
ATOM 1454 N N . ASP A 1 204 ? -25.221 -9.841 6.652 1.00 43.66 204 ASP A N 1
ATOM 1455 C CA . ASP A 1 204 ? -25.300 -10.055 8.091 1.00 43.66 204 ASP A CA 1
ATOM 1456 C C . ASP A 1 204 ? -24.418 -11.251 8.459 1.00 43.66 204 ASP A C 1
ATOM 1458 O O . ASP A 1 204 ? -24.687 -12.386 8.086 1.00 43.66 204 ASP A O 1
ATOM 1462 N N . ARG A 1 205 ? -23.312 -10.940 9.145 1.00 53.22 205 ARG A N 1
ATOM 1463 C CA . ARG A 1 205 ? -22.360 -11.835 9.831 1.00 53.22 205 ARG A CA 1
ATOM 1464 C C . ARG A 1 205 ? -22.212 -13.238 9.233 1.00 53.22 205 ARG A C 1
ATOM 1466 O O . ARG A 1 205 ? -22.925 -14.178 9.550 1.00 53.22 205 ARG A O 1
ATOM 1473 N N . ILE A 1 206 ? -21.121 -13.380 8.498 1.00 63.81 206 ILE A N 1
ATOM 1474 C CA . ILE A 1 206 ? -20.645 -14.598 7.834 1.00 63.81 206 ILE A CA 1
ATOM 1475 C C . ILE A 1 206 ? -20.348 -15.768 8.798 1.00 63.81 206 ILE A C 1
ATOM 1477 O O . ILE A 1 206 ? -20.216 -16.909 8.366 1.00 63.81 206 ILE A O 1
ATOM 1481 N N . PHE A 1 207 ? -20.269 -15.503 10.102 1.00 64.44 207 PHE A N 1
ATOM 1482 C CA . PHE A 1 207 ? -19.991 -16.500 11.129 1.00 64.44 207 PHE A CA 1
ATOM 1483 C C . PHE A 1 207 ? -21.022 -16.464 12.257 1.00 64.44 207 PHE A C 1
ATOM 1485 O O . PHE A 1 207 ? -21.539 -15.382 12.570 1.00 64.44 207 PHE A O 1
ATOM 1492 N N . PRO A 1 208 ? -21.261 -17.610 12.928 1.00 62.75 208 PRO A N 1
ATOM 1493 C CA . PRO A 1 208 ? -22.037 -17.643 14.156 1.00 62.75 208 PRO A CA 1
ATOM 1494 C C . PRO A 1 208 ? -21.469 -16.650 15.183 1.00 62.75 208 PRO A C 1
ATOM 1496 O O . PRO A 1 208 ? -20.247 -16.492 15.288 1.00 62.75 208 PRO A O 1
ATOM 1499 N N . PRO A 1 209 ? -22.320 -15.975 15.971 1.00 64.19 209 PRO A N 1
ATOM 1500 C CA . PRO A 1 209 ? -21.854 -15.181 17.098 1.00 64.19 209 PRO A CA 1
ATOM 1501 C C . PRO A 1 209 ? -21.011 -16.040 18.053 1.00 64.19 209 PRO A C 1
ATOM 1503 O O . PRO A 1 209 ? -21.434 -17.131 18.424 1.00 64.19 209 PRO A O 1
ATOM 1506 N N . GLY A 1 210 ? -19.853 -15.533 18.486 1.00 70.12 210 GLY A N 1
ATOM 1507 C CA . GLY A 1 210 ? -19.057 -16.154 19.553 1.00 70.12 210 GLY A CA 1
ATOM 1508 C C . GLY A 1 210 ? -17.791 -16.899 19.123 1.00 70.12 210 GLY A C 1
ATOM 1509 O O . GLY A 1 210 ? -17.091 -17.392 20.001 1.00 70.12 210 GLY A O 1
ATOM 1510 N N . VAL A 1 211 ? -17.446 -16.944 17.831 1.00 75.88 211 VAL A N 1
ATOM 1511 C CA . VAL A 1 211 ? -16.133 -17.462 17.402 1.00 75.88 211 VAL A CA 1
ATOM 1512 C C . VAL A 1 211 ? -15.024 -16.538 17.940 1.00 75.88 211 VAL A C 1
ATOM 1514 O O . VAL A 1 211 ? -15.010 -15.352 17.587 1.00 75.88 211 VAL A O 1
ATOM 1517 N N . PRO A 1 212 ? -14.112 -17.026 18.804 1.00 82.12 212 PRO A N 1
ATOM 1518 C CA . PRO A 1 212 ? -13.038 -16.207 19.351 1.00 82.12 212 PRO A CA 1
ATOM 1519 C C . PRO A 1 212 ? -11.986 -15.895 18.283 1.00 82.12 212 PRO A C 1
ATOM 1521 O O . PRO A 1 212 ? -11.777 -16.668 17.352 1.00 82.12 212 PRO A O 1
ATOM 1524 N N . ALA A 1 213 ? -11.279 -14.775 18.440 1.00 88.00 213 ALA A N 1
ATOM 1525 C CA . ALA A 1 213 ? -10.092 -14.500 17.637 1.00 88.00 213 ALA A CA 1
ATOM 1526 C C . ALA A 1 213 ? -9.040 -15.606 17.833 1.00 88.00 213 ALA A C 1
ATOM 1528 O O . ALA A 1 213 ? -8.899 -16.161 18.927 1.00 88.00 213 ALA A O 1
ATOM 1529 N N . GLY A 1 214 ? -8.277 -15.922 16.787 1.00 92.06 214 GLY A N 1
ATOM 1530 C CA . GLY A 1 214 ? -7.341 -17.039 16.844 1.00 92.06 214 GLY A CA 1
ATOM 1531 C C . GLY A 1 214 ? -6.409 -17.165 15.648 1.00 92.06 214 GLY A C 1
ATOM 1532 O O . GLY A 1 214 ? -6.294 -16.273 14.807 1.00 92.06 214 GLY A O 1
ATOM 1533 N N . ALA A 1 215 ? -5.712 -18.299 15.593 1.00 94.62 215 ALA A N 1
ATOM 1534 C CA . ALA A 1 215 ? -4.856 -18.671 14.474 1.00 94.62 215 ALA A CA 1
ATOM 1535 C C . ALA A 1 215 ? -5.675 -19.326 13.353 1.00 94.62 215 ALA A C 1
ATOM 1537 O O . ALA A 1 215 ? -6.620 -20.071 13.615 1.00 94.62 215 ALA A O 1
ATOM 1538 N N . VAL A 1 216 ? -5.292 -19.082 12.101 1.00 95.81 216 VAL A N 1
ATOM 1539 C CA . VAL A 1 216 ? -5.858 -19.804 10.952 1.00 95.81 216 VAL A CA 1
ATOM 1540 C C . VAL A 1 216 ? -5.221 -21.192 10.847 1.00 95.81 216 VAL A C 1
ATOM 1542 O O . VAL A 1 216 ? -4.011 -21.342 11.012 1.00 95.81 216 VAL A O 1
ATOM 1545 N N . ARG A 1 217 ? -6.032 -22.212 10.553 1.00 95.94 217 ARG A N 1
ATOM 1546 C CA . ARG A 1 217 ? -5.593 -23.607 10.382 1.00 95.94 217 ARG A CA 1
ATOM 1547 C C . ARG A 1 217 ? -4.847 -23.806 9.064 1.00 95.94 217 ARG A C 1
ATOM 1549 O O . ARG A 1 217 ? -3.861 -24.529 9.012 1.00 95.94 217 ARG A O 1
ATOM 1556 N N . ALA A 1 218 ? -5.341 -23.179 8.001 1.00 95.81 218 ALA A N 1
ATOM 1557 C CA . ALA A 1 218 ? -4.743 -23.215 6.672 1.00 95.81 218 ALA A CA 1
ATOM 1558 C C . ALA A 1 218 ? -5.135 -21.958 5.893 1.00 95.81 218 ALA A C 1
ATOM 1560 O O . ALA A 1 218 ? -6.221 -21.418 6.100 1.00 95.81 218 ALA A O 1
ATOM 1561 N N . ASN A 1 219 ? -4.290 -21.508 4.970 1.00 98.06 219 ASN A N 1
ATOM 1562 C CA . ASN A 1 219 ? -4.656 -20.486 3.995 1.00 98.06 219 ASN A CA 1
ATOM 1563 C C . ASN A 1 219 ? -3.900 -20.692 2.674 1.00 98.06 219 ASN A C 1
ATOM 1565 O O . ASN A 1 219 ? -2.983 -21.511 2.588 1.00 98.06 219 ASN A O 1
ATOM 1569 N N . ALA A 1 220 ? -4.341 -19.997 1.634 1.00 97.19 220 ALA A N 1
ATOM 1570 C CA . ALA A 1 220 ? -3.616 -19.862 0.380 1.00 97.19 220 ALA A CA 1
ATOM 1571 C C . ALA A 1 220 ? -4.059 -18.580 -0.328 1.00 97.19 220 ALA A C 1
ATOM 1573 O O . ALA A 1 220 ? -5.217 -18.161 -0.198 1.00 97.19 220 ALA A O 1
ATOM 1574 N N . ALA A 1 221 ? -3.159 -18.026 -1.133 1.00 98.44 221 ALA A N 1
ATOM 1575 C CA . ALA A 1 221 ? -3.443 -16.909 -2.016 1.00 98.44 221 ALA A CA 1
ATOM 1576 C C . ALA A 1 221 ? -3.188 -17.320 -3.462 1.00 98.44 221 ALA A C 1
ATOM 1578 O O . ALA A 1 221 ? -2.192 -17.969 -3.759 1.00 98.44 221 ALA A O 1
ATOM 1579 N N . ASP A 1 222 ? -4.082 -16.919 -4.350 1.00 98.56 222 ASP A N 1
ATOM 1580 C CA . ASP A 1 222 ? -3.953 -17.054 -5.790 1.00 98.56 222 ASP A CA 1
ATOM 1581 C C . ASP A 1 222 ? -4.013 -15.655 -6.405 1.00 98.56 222 ASP A C 1
ATOM 1583 O O . ASP A 1 222 ? -5.042 -14.979 -6.346 1.00 98.56 222 ASP A O 1
ATOM 1587 N N . TRP A 1 223 ? -2.884 -15.180 -6.923 1.00 98.62 223 TRP A N 1
ATOM 1588 C CA . TRP A 1 223 ? -2.745 -13.821 -7.421 1.00 98.62 223 TRP A CA 1
ATOM 1589 C C . TRP A 1 223 ? -2.565 -13.805 -8.935 1.00 98.62 223 TRP A C 1
ATOM 1591 O O . TRP A 1 223 ? -1.529 -14.191 -9.478 1.00 98.62 223 TRP A O 1
ATOM 1601 N N . ALA A 1 224 ? -3.572 -13.283 -9.628 1.00 98.25 224 ALA A N 1
ATOM 1602 C CA . ALA A 1 224 ? -3.489 -12.958 -11.040 1.00 98.25 224 ALA A CA 1
ATOM 1603 C C . ALA A 1 224 ? -2.939 -11.537 -11.206 1.00 98.25 224 ALA A C 1
ATOM 1605 O O . ALA A 1 224 ? -3.669 -10.559 -11.030 1.00 98.25 224 ALA A O 1
ATOM 1606 N N . PHE A 1 225 ? -1.656 -11.404 -11.555 1.00 98.19 225 PHE A N 1
ATOM 1607 C CA . PHE A 1 225 ? -1.068 -10.108 -11.912 1.00 98.19 225 PHE A CA 1
ATOM 1608 C C . PHE A 1 225 ? -1.724 -9.512 -13.166 1.00 98.19 225 PHE A C 1
ATOM 1610 O O . PHE A 1 225 ? -2.419 -10.184 -13.930 1.00 98.19 225 PHE A O 1
ATOM 1617 N N . ARG A 1 226 ? -1.482 -8.220 -13.415 1.00 97.00 226 ARG A N 1
ATOM 1618 C CA . ARG A 1 226 ? -2.053 -7.511 -14.566 1.00 97.00 226 ARG A CA 1
ATOM 1619 C C . ARG A 1 226 ? -1.661 -8.183 -15.889 1.00 97.00 226 ARG A C 1
ATOM 1621 O O . ARG A 1 226 ? -0.509 -8.124 -16.316 1.00 97.00 226 ARG A O 1
ATOM 1628 N N . GLY A 1 227 ? -2.644 -8.752 -16.588 1.00 96.06 227 GLY A N 1
ATOM 1629 C CA . GLY A 1 227 ? -2.403 -9.540 -17.802 1.00 96.06 227 GLY A CA 1
ATOM 1630 C C . GLY A 1 227 ? -1.693 -8.782 -18.931 1.00 96.06 227 GLY A C 1
ATOM 1631 O O . GLY A 1 227 ? -0.873 -9.365 -19.633 1.00 96.06 227 GLY A O 1
ATOM 1632 N N . SER A 1 228 ? -1.941 -7.475 -19.097 1.00 95.38 228 SER A N 1
ATOM 1633 C CA . SER A 1 228 ? -1.230 -6.661 -20.100 1.00 95.38 228 SER A CA 1
ATOM 1634 C C . SER A 1 228 ? 0.270 -6.565 -19.830 1.00 95.38 228 SER A C 1
ATOM 1636 O O . SER A 1 228 ? 1.059 -6.546 -20.769 1.00 95.38 228 SER A O 1
ATOM 1638 N N . TRP A 1 229 ? 0.664 -6.533 -18.558 1.00 96.25 229 TRP A N 1
ATOM 1639 C CA . TRP A 1 229 ? 2.064 -6.478 -18.167 1.00 96.25 229 TRP A CA 1
ATOM 1640 C C . TRP A 1 229 ? 2.762 -7.827 -18.369 1.00 96.25 229 TRP A C 1
ATOM 1642 O O . TRP A 1 229 ? 3.844 -7.868 -18.949 1.00 96.25 229 TRP A O 1
ATOM 1652 N N . LEU A 1 230 ? 2.107 -8.932 -17.993 1.00 96.19 230 LEU A N 1
ATOM 1653 C CA . LEU A 1 230 ? 2.626 -10.279 -18.257 1.00 96.19 230 LEU A CA 1
ATOM 1654 C C . LEU A 1 230 ? 2.801 -10.532 -19.760 1.00 96.19 230 LEU A C 1
ATOM 1656 O O . LEU A 1 230 ? 3.826 -11.067 -20.175 1.00 96.19 230 LEU A O 1
ATOM 1660 N N . ARG A 1 231 ? 1.838 -10.104 -20.591 1.00 95.19 231 ARG A N 1
ATOM 1661 C CA . ARG A 1 231 ? 1.962 -10.195 -22.054 1.00 95.19 231 ARG A CA 1
ATOM 1662 C C . ARG A 1 231 ? 3.127 -9.372 -22.589 1.00 95.19 231 ARG A C 1
ATOM 1664 O O . ARG A 1 231 ? 3.853 -9.880 -23.429 1.00 95.19 231 ARG A O 1
ATOM 1671 N N . TYR A 1 232 ? 3.310 -8.141 -22.111 1.00 94.31 232 TYR A N 1
ATOM 1672 C CA . TYR A 1 232 ? 4.458 -7.309 -22.483 1.00 94.31 232 TYR A CA 1
ATOM 1673 C C . TYR A 1 232 ? 5.785 -8.010 -22.168 1.00 94.31 232 TYR A C 1
ATOM 1675 O O . TYR A 1 232 ? 6.656 -8.089 -23.031 1.00 94.31 232 TYR A O 1
ATOM 1683 N N . LEU A 1 233 ? 5.906 -8.570 -20.962 1.00 94.44 233 LEU A N 1
ATOM 1684 C CA . LEU A 1 233 ? 7.107 -9.272 -20.530 1.00 94.44 233 LEU A CA 1
ATOM 1685 C C . LEU A 1 233 ? 7.398 -10.486 -21.424 1.00 94.44 233 LEU A C 1
ATOM 1687 O O . LEU A 1 233 ? 8.499 -10.606 -21.947 1.00 94.44 233 LEU A O 1
ATOM 1691 N N . VAL A 1 234 ? 6.404 -11.349 -21.654 1.00 92.50 234 VAL A N 1
ATOM 1692 C CA . VAL A 1 234 ? 6.578 -12.581 -22.444 1.00 92.50 234 VAL A CA 1
ATOM 1693 C C . VAL A 1 234 ? 6.773 -12.293 -23.936 1.00 92.50 234 VAL A C 1
ATOM 1695 O O . VAL A 1 234 ? 7.632 -12.907 -24.559 1.00 92.50 234 VAL A O 1
ATOM 1698 N N . ALA A 1 235 ? 6.026 -11.349 -24.519 1.00 93.38 235 ALA A N 1
ATOM 1699 C CA . ALA A 1 235 ? 6.162 -10.989 -25.934 1.00 93.38 235 ALA A CA 1
ATOM 1700 C C . ALA A 1 235 ? 7.543 -10.399 -26.259 1.00 93.38 235 ALA A C 1
ATOM 1702 O O . ALA A 1 235 ? 8.025 -10.546 -27.377 1.00 93.38 235 ALA A O 1
ATOM 1703 N N . GLY A 1 236 ? 8.184 -9.763 -25.275 1.00 89.19 236 GLY A N 1
ATOM 1704 C CA . GLY A 1 236 ? 9.558 -9.283 -25.374 1.00 89.19 236 GLY A CA 1
ATOM 1705 C C . GLY A 1 236 ? 10.633 -10.361 -25.184 1.00 89.19 236 GLY A C 1
ATOM 1706 O O . GLY A 1 236 ? 11.814 -10.066 -25.313 1.00 89.19 236 GLY A O 1
ATOM 1707 N N . GLY A 1 237 ? 10.261 -11.605 -24.866 1.00 92.38 237 GLY A N 1
ATOM 1708 C CA . GLY A 1 237 ? 11.214 -12.665 -24.517 1.00 92.38 237 GLY A CA 1
ATOM 1709 C C . GLY A 1 237 ? 11.674 -12.634 -23.054 1.00 92.38 237 GLY A C 1
ATOM 1710 O O . GLY A 1 237 ? 12.658 -13.279 -22.702 1.00 92.38 237 GLY A O 1
ATOM 1711 N N . GLY A 1 238 ? 10.982 -11.892 -22.189 1.00 95.56 238 GLY A N 1
ATOM 1712 C CA . GLY A 1 238 ? 11.141 -11.994 -20.744 1.00 95.56 238 GLY A CA 1
ATOM 1713 C C . GLY A 1 238 ? 10.552 -13.290 -20.178 1.00 95.56 238 GLY A C 1
ATOM 1714 O O . GLY A 1 238 ? 9.768 -13.993 -20.819 1.00 95.56 238 GLY A O 1
ATOM 1715 N N . THR A 1 239 ? 10.919 -13.604 -18.940 1.00 95.06 239 THR A N 1
ATOM 1716 C CA . THR A 1 239 ? 10.579 -14.861 -18.266 1.00 95.06 239 THR A CA 1
ATOM 1717 C C . THR A 1 239 ? 9.951 -14.620 -16.903 1.00 95.06 239 THR A C 1
ATOM 1719 O O . THR A 1 239 ? 10.313 -13.674 -16.200 1.00 95.06 239 THR A O 1
ATOM 1722 N N . VAL A 1 240 ? 9.069 -15.533 -16.495 1.00 97.56 240 VAL A N 1
ATOM 1723 C CA . VAL A 1 240 ? 8.531 -15.589 -15.132 1.00 97.56 240 VAL A CA 1
ATOM 1724 C C . VAL A 1 240 ? 8.926 -16.913 -14.498 1.00 97.56 240 VAL A C 1
ATOM 1726 O O . VAL A 1 240 ? 8.660 -17.966 -15.075 1.00 97.56 240 VAL A O 1
ATOM 1729 N N . ALA A 1 241 ? 9.539 -16.856 -13.321 1.00 95.94 241 ALA A N 1
ATOM 1730 C CA . ALA A 1 241 ? 9.951 -18.022 -12.549 1.00 95.94 241 ALA A CA 1
ATOM 1731 C C . ALA A 1 241 ? 9.297 -18.006 -11.165 1.00 95.94 241 ALA A C 1
ATOM 1733 O O . ALA A 1 241 ? 9.021 -16.937 -10.619 1.00 95.94 241 ALA A O 1
ATOM 1734 N N . THR A 1 242 ? 9.070 -19.186 -10.591 1.00 98.06 242 THR A N 1
ATOM 1735 C CA . THR A 1 242 ? 8.547 -19.327 -9.229 1.00 98.06 242 THR A CA 1
ATOM 1736 C C . THR A 1 242 ? 9.477 -20.183 -8.375 1.00 98.06 242 THR A C 1
ATOM 1738 O O . THR A 1 242 ? 10.087 -21.133 -8.864 1.00 98.06 242 THR A O 1
ATOM 1741 N N . THR A 1 243 ? 9.617 -19.838 -7.095 1.00 96.44 243 THR A N 1
ATOM 1742 C CA . THR A 1 243 ? 10.409 -20.595 -6.111 1.00 96.44 243 THR A CA 1
ATOM 1743 C C . THR A 1 243 ? 9.733 -20.572 -4.736 1.00 96.44 243 THR A C 1
ATOM 1745 O O . THR A 1 243 ? 8.707 -19.916 -4.543 1.00 96.44 243 THR A O 1
ATOM 1748 N N . GLY A 1 244 ? 10.265 -21.329 -3.768 1.00 90.69 244 GLY A N 1
ATOM 1749 C CA . GLY A 1 244 ? 9.756 -21.329 -2.388 1.00 90.69 244 GLY A CA 1
ATOM 1750 C C . GLY A 1 244 ? 8.316 -21.839 -2.250 1.00 90.69 244 GLY A C 1
ATOM 1751 O O . GLY A 1 244 ? 7.593 -21.421 -1.354 1.00 90.69 244 GLY A O 1
ATOM 1752 N N . GLY A 1 245 ? 7.885 -22.711 -3.166 1.00 94.06 245 GLY A N 1
ATOM 1753 C CA . GLY A 1 245 ? 6.538 -23.285 -3.187 1.00 94.06 245 GLY A CA 1
ATOM 1754 C C . GLY A 1 245 ? 5.496 -22.458 -3.943 1.00 94.06 245 GLY A C 1
ATOM 1755 O O . GLY A 1 245 ? 4.388 -22.951 -4.136 1.00 94.06 245 GLY A O 1
ATOM 1756 N N . ALA A 1 246 ? 5.833 -21.252 -4.415 1.00 97.69 246 ALA A N 1
ATOM 1757 C CA . ALA A 1 246 ? 4.966 -20.543 -5.348 1.00 97.69 246 ALA A CA 1
ATOM 1758 C C . ALA A 1 246 ? 4.857 -21.323 -6.668 1.00 97.69 246 ALA A C 1
ATOM 1760 O O . ALA A 1 246 ? 5.846 -21.883 -7.158 1.00 97.69 246 ALA A O 1
ATOM 1761 N N . ALA A 1 247 ? 3.667 -21.340 -7.262 1.00 97.38 247 ALA A N 1
ATOM 1762 C CA . ALA A 1 247 ? 3.401 -22.078 -8.491 1.00 97.38 247 ALA A CA 1
ATOM 1763 C C . ALA A 1 247 ? 2.527 -21.267 -9.445 1.00 97.38 247 ALA A C 1
ATOM 1765 O O . ALA A 1 247 ? 1.553 -20.643 -9.030 1.00 97.38 247 ALA A O 1
ATOM 1766 N N . LYS A 1 248 ? 2.862 -21.299 -10.737 1.00 96.88 248 LYS A N 1
ATOM 1767 C CA . LYS A 1 248 ? 2.011 -20.743 -11.789 1.00 96.88 248 LYS A CA 1
ATOM 1768 C C . LYS A 1 248 ? 0.878 -21.722 -12.104 1.00 96.88 248 LYS A C 1
ATOM 1770 O O . LYS A 1 248 ? 1.123 -22.917 -12.259 1.00 96.88 248 LYS A O 1
ATOM 1775 N N . THR A 1 249 ? -0.342 -21.221 -12.217 1.00 95.50 249 THR A N 1
ATOM 1776 C CA . THR A 1 249 ? -1.528 -22.003 -12.585 1.00 95.50 249 THR A CA 1
ATOM 1777 C C . THR A 1 249 ? -1.713 -22.079 -14.104 1.00 95.50 249 THR A C 1
ATOM 1779 O O . THR A 1 249 ? -1.042 -21.386 -14.876 1.00 95.50 249 THR A O 1
ATOM 1782 N N . ALA A 1 250 ? -2.655 -22.915 -14.550 1.00 90.94 250 ALA A N 1
ATOM 1783 C CA . ALA A 1 250 ? -2.990 -23.058 -15.967 1.00 90.94 250 ALA A CA 1
ATOM 1784 C C . ALA A 1 250 ? -3.598 -21.780 -16.579 1.00 90.94 250 ALA A C 1
ATOM 1786 O O . ALA A 1 250 ? -3.337 -21.477 -17.741 1.00 90.94 250 ALA A O 1
ATOM 1787 N N . ASP A 1 251 ? -4.362 -21.008 -15.803 1.00 88.50 251 ASP A N 1
ATOM 1788 C CA . ASP A 1 251 ? -4.939 -19.718 -16.207 1.00 88.50 251 ASP A CA 1
ATOM 1789 C C . ASP A 1 251 ? -3.948 -18.544 -16.081 1.00 88.50 251 ASP A C 1
ATOM 1791 O O . ASP A 1 251 ? -4.243 -17.421 -16.492 1.00 88.50 251 ASP A O 1
ATOM 1795 N N . GLY A 1 252 ? -2.731 -18.810 -15.598 1.00 92.50 252 GLY A N 1
ATOM 1796 C CA . GLY A 1 252 ? -1.621 -17.860 -15.587 1.00 92.50 252 GLY A CA 1
ATOM 1797 C C . GLY A 1 252 ? -1.541 -16.973 -14.347 1.00 92.50 252 GLY A C 1
ATOM 1798 O O . GLY A 1 252 ? -0.728 -16.044 -14.339 1.00 92.50 252 GLY A O 1
ATOM 1799 N N . SER A 1 253 ? -2.339 -17.255 -13.320 1.00 97.38 253 SER A N 1
ATOM 1800 C CA . SER A 1 253 ? -2.171 -16.707 -11.979 1.00 97.38 253 SER A CA 1
ATOM 1801 C C . SER A 1 253 ? -1.075 -17.452 -11.201 1.00 97.38 253 SER A C 1
ATOM 1803 O O . SER A 1 253 ? -0.403 -18.349 -11.724 1.00 97.38 253 SER A O 1
ATOM 1805 N N . PHE A 1 254 ? -0.816 -17.014 -9.969 1.00 98.50 254 PHE A N 1
ATOM 1806 C CA . PHE A 1 254 ? 0.264 -17.532 -9.133 1.00 98.50 254 PHE A CA 1
ATOM 1807 C C . PHE A 1 254 ? -0.255 -17.872 -7.743 1.00 98.50 254 PHE A C 1
ATOM 1809 O O . PHE A 1 254 ? -0.682 -16.993 -6.992 1.00 98.50 254 PHE A O 1
ATOM 1816 N N . VAL A 1 255 ? -0.167 -19.150 -7.387 1.00 98.50 255 VAL A N 1
ATOM 1817 C CA . VAL A 1 255 ? -0.517 -19.645 -6.060 1.00 98.50 255 VAL A CA 1
ATOM 1818 C C . VAL A 1 255 ? 0.677 -19.482 -5.132 1.00 98.50 255 VAL A C 1
ATOM 1820 O O . VAL A 1 255 ? 1.760 -19.996 -5.412 1.00 98.50 255 VAL A O 1
ATOM 1823 N N . TYR A 1 256 ? 0.452 -18.812 -4.008 1.00 98.62 256 TYR A N 1
ATOM 1824 C CA . TYR A 1 256 ? 1.371 -18.707 -2.884 1.00 98.62 256 TYR A CA 1
ATOM 1825 C C . TYR A 1 256 ? 0.872 -19.600 -1.735 1.00 98.62 256 TYR A C 1
ATOM 1827 O O . TYR A 1 256 ? -0.263 -19.419 -1.265 1.00 98.62 256 TYR A O 1
ATOM 1835 N N . PRO A 1 257 ? 1.676 -20.574 -1.271 1.00 97.62 257 PRO A N 1
ATOM 1836 C CA . PRO A 1 257 ? 1.291 -21.456 -0.176 1.00 97.62 257 PRO A CA 1
ATOM 1837 C C . PRO A 1 257 ? 1.175 -20.690 1.141 1.00 97.62 257 PRO A C 1
ATOM 1839 O O . PRO A 1 257 ? 1.986 -19.814 1.441 1.00 97.62 257 PRO A O 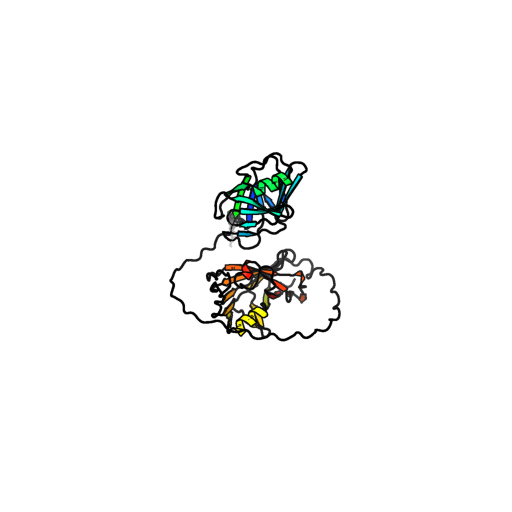1
ATOM 1842 N N . GLY A 1 258 ? 0.191 -21.059 1.955 1.00 97.75 258 GLY A N 1
ATOM 1843 C CA . GLY A 1 258 ? 0.021 -20.483 3.278 1.00 97.75 258 GLY A CA 1
ATOM 1844 C C . GLY A 1 258 ? 1.123 -20.846 4.263 1.00 97.75 258 GLY A C 1
ATOM 1845 O O . GLY A 1 258 ? 1.610 -21.972 4.274 1.00 97.75 258 GLY A O 1
ATOM 1846 N N . GLN A 1 259 ? 1.474 -19.891 5.123 1.00 96.69 259 GLN A N 1
ATOM 1847 C CA . GLN A 1 259 ? 2.456 -20.024 6.211 1.00 96.69 259 GLN A CA 1
ATOM 1848 C C . GLN A 1 259 ? 1.834 -19.726 7.585 1.00 96.69 259 GLN A C 1
ATOM 1850 O O . GLN A 1 259 ? 2.532 -19.507 8.570 1.00 96.69 259 GLN A O 1
ATOM 1855 N N . GLY A 1 260 ? 0.501 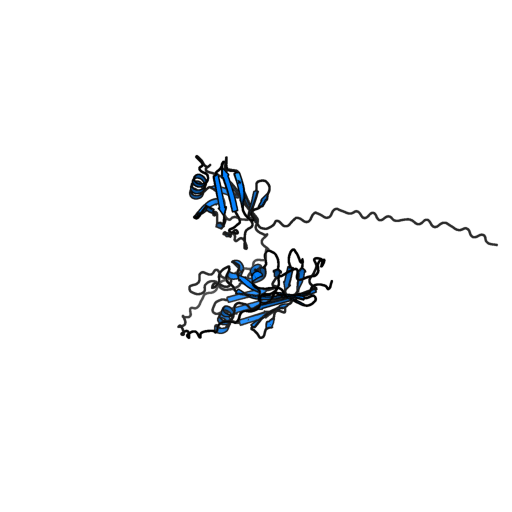-19.711 7.654 1.00 94.00 260 GLY A N 1
ATOM 1856 C CA . GLY A 1 260 ? -0.260 -19.375 8.853 1.00 94.00 260 GLY A CA 1
ATOM 1857 C C . GLY A 1 260 ? -0.789 -17.944 8.835 1.00 94.00 260 GLY A C 1
ATOM 1858 O O . GLY A 1 260 ? -0.831 -17.270 7.805 1.00 94.00 260 GLY A O 1
ATOM 1859 N N . GLY A 1 261 ? -1.275 -17.489 9.982 1.00 96.19 261 GLY A N 1
ATOM 1860 C CA . GLY A 1 261 ? -1.965 -16.212 10.092 1.00 96.19 261 GLY A CA 1
ATOM 1861 C C . GLY A 1 261 ? -2.905 -16.162 11.284 1.00 96.19 261 GLY A C 1
ATOM 1862 O O . GLY A 1 261 ? -3.086 -17.149 12.001 1.00 96.19 261 GLY A O 1
ATOM 1863 N N . THR A 1 262 ? -3.517 -15.006 11.477 1.00 96.12 262 THR A N 1
ATOM 1864 C CA . THR A 1 262 ? -4.487 -14.762 12.541 1.00 96.12 262 THR A CA 1
ATOM 1865 C C . THR A 1 262 ? -5.775 -14.200 11.973 1.00 96.12 262 THR A C 1
ATOM 1867 O O . THR A 1 262 ? -5.796 -13.589 10.900 1.00 96.12 262 THR A O 1
ATOM 1870 N N . TYR A 1 263 ? -6.856 -14.416 12.708 1.00 95.00 263 TYR A N 1
ATOM 1871 C CA . TYR A 1 263 ? -8.154 -13.849 12.411 1.00 95.00 263 TYR A CA 1
ATOM 1872 C C . TYR A 1 263 ? -8.788 -13.292 13.679 1.00 95.00 263 TYR A C 1
ATOM 1874 O O . TYR A 1 263 ? -8.684 -13.861 14.765 1.00 95.00 263 TYR A O 1
ATOM 1882 N N . ASP A 1 264 ? -9.475 -12.179 13.500 1.00 91.50 264 ASP A N 1
ATOM 1883 C CA . ASP A 1 264 ? -10.423 -11.608 14.432 1.00 91.50 264 ASP A CA 1
ATOM 1884 C C . ASP A 1 264 ? -11.599 -11.117 13.586 1.00 91.50 264 ASP A C 1
ATOM 1886 O O . ASP A 1 264 ? -11.433 -10.321 12.661 1.00 91.50 264 ASP A O 1
ATOM 1890 N N . LEU A 1 265 ? -12.804 -11.605 13.873 1.00 83.25 265 LEU A N 1
ATOM 1891 C CA . LEU A 1 265 ? -13.981 -11.285 13.062 1.00 83.25 265 LEU A CA 1
ATOM 1892 C C . LEU A 1 265 ? -14.378 -9.800 13.120 1.00 83.25 265 LEU A C 1
ATOM 1894 O O . LEU A 1 265 ? -15.163 -9.343 12.292 1.00 83.25 265 LEU A O 1
ATOM 1898 N N . THR A 1 266 ? -13.837 -9.048 14.080 1.00 81.62 266 THR A N 1
ATOM 1899 C CA . THR A 1 266 ? -14.054 -7.610 14.255 1.00 81.62 266 THR A CA 1
ATOM 1900 C C . THR A 1 266 ? -12.855 -6.774 13.814 1.00 81.62 266 THR A C 1
ATOM 1902 O O . THR A 1 266 ? -13.038 -5.745 13.163 1.00 81.62 266 THR A O 1
ATOM 1905 N N . ALA A 1 267 ? -11.632 -7.205 14.133 1.00 83.19 267 ALA A N 1
ATOM 1906 C CA . ALA A 1 267 ? -10.412 -6.452 13.842 1.00 83.19 267 ALA A CA 1
ATOM 1907 C C . ALA A 1 267 ? -9.816 -6.770 12.458 1.00 83.19 267 ALA A C 1
ATOM 1909 O O . ALA A 1 267 ? -9.092 -5.943 11.898 1.00 83.19 267 ALA A O 1
ATOM 1910 N N . GLY A 1 268 ? -10.154 -7.924 11.880 1.00 91.75 268 GLY A N 1
ATOM 1911 C CA . GLY A 1 268 ? -9.695 -8.377 10.574 1.00 91.75 268 GLY A CA 1
ATOM 1912 C C . GLY A 1 268 ? -8.740 -9.572 10.633 1.00 91.75 268 GLY A C 1
ATOM 1913 O O . GLY A 1 268 ? -8.539 -10.207 11.664 1.00 91.75 268 GLY A O 1
ATOM 1914 N N . TRP A 1 269 ? -8.149 -9.886 9.487 1.00 95.94 269 TRP A N 1
ATOM 1915 C CA . TRP A 1 269 ? -7.303 -11.053 9.262 1.00 95.94 269 TRP A CA 1
ATOM 1916 C C . TRP A 1 269 ? -5.906 -10.614 8.841 1.00 95.94 269 TRP A C 1
ATOM 1918 O O . TRP A 1 269 ? -5.755 -9.607 8.148 1.00 95.94 269 TRP A O 1
ATOM 1928 N N . SER A 1 270 ? -4.900 -11.404 9.207 1.00 96.94 270 SER A N 1
ATOM 1929 C CA . SER A 1 270 ? -3.526 -11.282 8.719 1.00 96.94 270 SER A CA 1
ATOM 1930 C C . SER A 1 270 ? -3.047 -12.655 8.268 1.00 96.94 270 SER A C 1
ATOM 1932 O O . SER A 1 270 ? -2.866 -13.558 9.083 1.00 96.94 270 SER A O 1
ATOM 1934 N N . LEU A 1 271 ? -2.898 -12.830 6.958 1.00 98.31 271 LEU A N 1
ATOM 1935 C CA . LEU A 1 271 ? -2.621 -14.111 6.315 1.00 98.31 271 LEU A CA 1
ATOM 1936 C C . LEU A 1 271 ? -1.225 -14.075 5.704 1.00 98.31 271 LEU A C 1
ATOM 1938 O O . LEU A 1 271 ? -0.961 -13.296 4.787 1.00 98.31 271 LEU A O 1
ATOM 1942 N N . GLN A 1 272 ? -0.331 -14.905 6.230 1.00 97.94 272 GLN A N 1
ATOM 1943 C CA . GLN A 1 272 ? 1.052 -15.004 5.786 1.00 97.94 272 GLN A CA 1
ATOM 1944 C C . GLN A 1 272 ? 1.161 -16.119 4.756 1.00 97.94 272 GLN A C 1
ATOM 1946 O O . GLN A 1 272 ? 0.660 -17.222 4.972 1.00 97.94 272 GLN A O 1
ATOM 1951 N N . HIS A 1 273 ? 1.841 -15.835 3.655 1.00 98.69 273 HIS A N 1
ATOM 1952 C CA . HIS A 1 273 ? 2.118 -16.797 2.602 1.00 98.69 273 HIS A CA 1
ATOM 1953 C C . HIS A 1 273 ? 3.617 -16.822 2.334 1.00 98.69 273 HIS A C 1
ATOM 1955 O O . HIS A 1 273 ? 4.328 -15.868 2.648 1.00 98.69 273 HIS A O 1
ATOM 1961 N N . GLY A 1 274 ? 4.084 -17.924 1.765 1.00 96.88 274 GLY A N 1
ATOM 1962 C CA . GLY A 1 274 ? 5.471 -18.121 1.375 1.00 96.88 274 GLY A CA 1
ATOM 1963 C C . GLY A 1 274 ? 5.620 -18.135 -0.137 1.00 96.88 274 GLY A C 1
ATOM 1964 O O . GLY A 1 274 ? 4.633 -18.199 -0.872 1.00 96.88 274 GLY A O 1
ATOM 1965 N N . GLY A 1 275 ? 6.865 -18.138 -0.588 1.00 98.31 275 GLY A N 1
ATOM 1966 C CA . GLY A 1 275 ? 7.216 -18.345 -1.986 1.00 98.31 275 GLY A CA 1
ATOM 1967 C C . GLY A 1 275 ? 7.402 -17.046 -2.750 1.00 98.31 275 GLY A C 1
ATOM 1968 O O . GLY A 1 275 ? 7.029 -15.965 -2.298 1.00 98.31 275 GLY A O 1
ATOM 1969 N N . THR A 1 276 ? 8.002 -17.170 -3.929 1.00 98.50 276 THR A N 1
ATOM 1970 C CA . THR A 1 276 ? 8.494 -16.039 -4.714 1.00 98.50 276 THR A CA 1
ATOM 1971 C C . THR A 1 276 ? 8.069 -16.174 -6.161 1.00 98.50 276 THR A C 1
ATOM 1973 O O . THR A 1 276 ? 8.184 -17.250 -6.747 1.00 98.50 276 THR A O 1
ATOM 1976 N N . VAL A 1 277 ? 7.644 -15.059 -6.752 1.00 98.69 277 VAL A N 1
ATOM 1977 C CA . VAL A 1 277 ? 7.493 -14.913 -8.203 1.00 98.69 277 VAL A CA 1
ATOM 1978 C C . VAL A 1 277 ? 8.515 -13.891 -8.685 1.00 98.69 277 VAL A C 1
ATOM 1980 O O . VAL A 1 277 ? 8.539 -12.760 -8.198 1.00 98.69 277 VAL A O 1
ATOM 1983 N N . THR A 1 278 ? 9.355 -14.296 -9.634 1.00 98.31 278 THR A N 1
ATOM 1984 C CA . THR A 1 278 ? 10.416 -13.468 -10.213 1.00 98.31 278 THR A CA 1
ATOM 1985 C C . THR A 1 278 ? 10.124 -13.193 -11.677 1.00 98.31 278 THR A C 1
ATOM 1987 O O . THR A 1 278 ? 9.866 -14.109 -12.457 1.00 98.31 278 THR A O 1
ATOM 1990 N N . PHE A 1 279 ? 10.216 -11.926 -12.054 1.00 97.81 279 PHE A N 1
ATOM 1991 C CA . PHE A 1 279 ? 9.999 -11.418 -13.395 1.00 97.81 279 PHE A CA 1
ATOM 1992 C C . PHE A 1 279 ? 11.305 -10.856 -13.931 1.00 97.81 279 PHE A C 1
ATOM 1994 O O . PHE A 1 279 ? 11.872 -9.930 -13.349 1.00 97.81 279 PHE A O 1
ATOM 2001 N N . LEU A 1 280 ? 11.765 -11.413 -15.046 1.00 95.75 280 LEU A N 1
ATOM 2002 C CA . LEU A 1 280 ? 13.003 -11.011 -15.697 1.00 95.75 280 LEU A CA 1
ATOM 2003 C C . LEU A 1 280 ? 12.697 -10.574 -17.121 1.00 95.75 280 LEU A C 1
ATOM 2005 O O . LEU A 1 280 ? 12.011 -11.280 -17.857 1.00 95.75 280 LEU A O 1
ATOM 2009 N N . TYR A 1 281 ? 13.232 -9.432 -17.528 1.00 94.19 281 TYR A N 1
ATOM 2010 C CA . TYR A 1 281 ? 13.249 -9.031 -18.926 1.00 94.19 281 TYR A CA 1
ATOM 2011 C C . TYR A 1 281 ? 14.489 -8.178 -19.196 1.00 94.19 281 TYR A C 1
ATOM 2013 O O . TYR A 1 281 ? 14.456 -6.948 -19.130 1.00 94.19 281 TYR A O 1
ATOM 2021 N N . SER A 1 282 ? 15.602 -8.860 -19.478 1.00 88.31 282 SER A N 1
ATOM 2022 C CA . SER A 1 282 ? 16.938 -8.259 -19.563 1.00 88.31 282 SER A CA 1
ATOM 2023 C C . SER A 1 282 ? 17.043 -7.143 -20.601 1.00 88.31 282 SER A C 1
ATOM 2025 O O . SER A 1 282 ? 17.697 -6.143 -20.329 1.00 88.31 282 SER A O 1
ATOM 2027 N N . ALA A 1 283 ? 16.356 -7.254 -21.746 1.00 85.81 283 ALA A N 1
ATOM 2028 C CA . ALA A 1 283 ? 16.393 -6.231 -22.797 1.00 85.81 283 ALA A CA 1
ATOM 2029 C C . ALA A 1 283 ? 15.801 -4.877 -22.359 1.00 85.81 283 ALA A C 1
ATOM 2031 O O . ALA A 1 283 ? 16.137 -3.845 -22.928 1.00 85.81 283 ALA A O 1
ATOM 2032 N N . HIS A 1 284 ? 14.945 -4.873 -21.333 1.00 85.25 284 HIS A N 1
ATOM 2033 C CA . HIS A 1 284 ? 14.399 -3.661 -20.715 1.00 85.25 284 HIS A CA 1
ATOM 2034 C C . HIS A 1 284 ? 14.886 -3.476 -19.276 1.00 85.25 284 HIS A C 1
ATOM 2036 O O . HIS A 1 284 ? 14.293 -2.715 -18.514 1.00 85.25 284 HIS A O 1
ATOM 2042 N N . GLY A 1 285 ? 15.937 -4.206 -18.892 1.00 88.44 285 GLY A N 1
ATOM 2043 C CA . GLY A 1 285 ? 16.518 -4.137 -17.565 1.00 88.44 285 GLY A CA 1
ATOM 2044 C C . GLY A 1 285 ? 15.558 -4.519 -16.443 1.00 88.44 285 GLY A C 1
ATOM 2045 O O . GLY A 1 285 ? 15.774 -4.061 -15.339 1.00 88.44 285 GLY A O 1
ATOM 2046 N N . ILE A 1 286 ? 14.501 -5.305 -16.667 1.00 92.75 286 ILE A N 1
ATOM 2047 C CA . ILE A 1 286 ? 13.555 -5.667 -15.596 1.00 92.75 286 ILE A CA 1
ATOM 2048 C C . ILE A 1 286 ? 14.096 -6.865 -14.819 1.00 92.75 286 ILE A C 1
ATOM 2050 O O . ILE A 1 286 ? 14.400 -7.902 -15.413 1.00 92.75 286 ILE A O 1
ATOM 2054 N N . SER A 1 287 ? 14.155 -6.735 -13.494 1.00 95.19 287 SER A N 1
ATOM 2055 C CA . SER A 1 287 ? 14.449 -7.836 -12.578 1.00 95.19 287 SER A CA 1
ATOM 2056 C C . SER A 1 287 ? 13.761 -7.594 -11.235 1.00 95.19 287 SER A C 1
ATOM 2058 O O . SER A 1 287 ? 14.285 -6.905 -10.357 1.00 95.19 287 SER A O 1
ATOM 2060 N N . ILE A 1 288 ? 12.550 -8.136 -11.103 1.00 97.06 288 ILE A N 1
ATOM 2061 C CA . ILE A 1 288 ? 11.647 -7.896 -9.972 1.00 97.06 288 ILE A CA 1
ATOM 2062 C C . ILE A 1 288 ? 11.285 -9.238 -9.344 1.00 97.06 288 ILE A C 1
ATOM 2064 O O . ILE A 1 288 ? 10.768 -10.112 -10.034 1.00 97.06 288 ILE A O 1
ATOM 2068 N N . ALA A 1 289 ? 11.482 -9.391 -8.039 1.00 98.19 289 ALA A N 1
ATOM 2069 C CA . ALA A 1 289 ? 10.988 -10.531 -7.276 1.00 98.19 289 ALA A CA 1
ATOM 2070 C C . ALA A 1 289 ? 9.975 -10.074 -6.221 1.00 98.19 289 ALA A C 1
ATOM 2072 O O . ALA A 1 289 ? 10.215 -9.111 -5.490 1.00 98.19 289 ALA A O 1
ATOM 2073 N N . LEU A 1 290 ? 8.844 -10.779 -6.148 1.00 98.44 290 LEU A N 1
ATOM 2074 C CA . LEU A 1 290 ? 7.780 -10.569 -5.169 1.00 98.44 290 LEU A CA 1
ATOM 2075 C C . LEU A 1 290 ? 7.632 -11.834 -4.325 1.00 98.44 290 LEU A C 1
ATOM 2077 O O . LEU A 1 290 ? 7.147 -12.858 -4.819 1.00 98.44 290 LEU A O 1
ATOM 2081 N N . ALA A 1 291 ? 8.057 -11.750 -3.066 1.00 98.50 291 ALA A N 1
ATOM 2082 C CA . ALA A 1 291 ? 8.118 -12.879 -2.150 1.00 98.50 291 ALA A CA 1
ATOM 2083 C C . ALA A 1 291 ? 7.234 -12.707 -0.906 1.00 98.50 291 ALA A C 1
ATOM 2085 O O . ALA A 1 291 ? 6.945 -11.592 -0.458 1.00 98.50 291 ALA A O 1
ATOM 2086 N N . ASP A 1 292 ? 6.832 -13.845 -0.350 1.00 97.94 292 ASP A N 1
ATOM 2087 C CA . ASP A 1 292 ? 6.173 -14.025 0.943 1.00 97.94 292 ASP A CA 1
ATOM 2088 C C . ASP A 1 292 ? 5.018 -13.045 1.220 1.00 97.94 292 ASP A C 1
ATOM 2090 O O . ASP A 1 292 ? 5.102 -12.246 2.161 1.00 97.94 292 ASP A O 1
ATOM 2094 N N . PRO A 1 293 ? 3.952 -13.018 0.400 1.00 98.62 293 PRO A N 1
ATOM 2095 C CA . PRO A 1 293 ? 2.898 -12.028 0.552 1.00 98.62 293 PRO A CA 1
ATOM 2096 C C . PRO A 1 293 ? 2.177 -12.145 1.903 1.00 98.62 293 PRO A C 1
ATOM 2098 O O . PRO A 1 293 ? 1.757 -13.221 2.329 1.00 98.62 293 PRO A O 1
ATOM 2101 N N . ILE A 1 294 ? 1.966 -11.001 2.553 1.00 98.56 294 ILE A N 1
ATOM 2102 C CA . ILE A 1 294 ? 1.090 -10.853 3.716 1.00 98.56 294 ILE A CA 1
ATOM 2103 C C . ILE A 1 294 ? -0.179 -10.149 3.249 1.00 98.56 294 ILE A C 1
ATOM 2105 O O . ILE A 1 294 ? -0.116 -9.008 2.782 1.00 98.56 294 ILE A O 1
ATOM 2109 N N . VAL A 1 295 ? -1.318 -10.824 3.383 1.00 98.56 295 VAL A N 1
ATOM 2110 C CA . VAL A 1 295 ? -2.634 -10.282 3.040 1.00 98.56 295 VAL A CA 1
ATOM 2111 C C . VAL A 1 295 ? -3.374 -9.903 4.314 1.00 98.56 295 VAL A C 1
ATOM 2113 O O . VAL A 1 295 ? -3.635 -10.747 5.169 1.00 98.56 295 VAL A O 1
ATOM 2116 N N . GLU A 1 296 ? -3.722 -8.627 4.431 1.00 97.81 296 GLU A N 1
ATOM 2117 C CA . GLU A 1 296 ? -4.453 -8.082 5.569 1.00 97.81 296 GLU A CA 1
ATOM 2118 C C . GLU A 1 296 ? -5.874 -7.720 5.134 1.00 97.81 296 GLU A C 1
ATOM 2120 O O . GLU A 1 296 ? -6.069 -6.883 4.249 1.00 97.81 296 GLU A O 1
ATOM 2125 N N . LEU A 1 297 ? -6.868 -8.353 5.758 1.00 95.31 297 LEU A N 1
ATOM 2126 C CA . LEU A 1 297 ? -8.290 -8.201 5.441 1.00 95.31 297 LEU A CA 1
ATOM 2127 C C . LEU A 1 297 ? -8.993 -7.603 6.661 1.00 95.31 297 LEU A C 1
ATOM 2129 O O . LEU A 1 297 ? -9.384 -8.318 7.575 1.00 95.31 297 LEU A O 1
ATOM 2133 N N . GLY A 1 298 ? -9.108 -6.281 6.714 1.00 89.50 298 GLY A N 1
ATOM 2134 C CA . GLY A 1 298 ? -9.669 -5.562 7.858 1.00 89.50 298 GLY A CA 1
ATOM 2135 C C . GLY A 1 298 ? -10.026 -4.123 7.487 1.00 89.50 298 GLY A C 1
ATOM 2136 O O . GLY A 1 298 ? -10.221 -3.843 6.306 1.00 89.50 298 GLY A O 1
ATOM 2137 N N . PRO A 1 299 ? -10.062 -3.181 8.447 1.00 84.50 299 PRO A N 1
ATOM 2138 C CA . PRO A 1 299 ? -10.431 -1.784 8.186 1.00 84.50 299 PRO A CA 1
ATOM 2139 C C . PRO A 1 299 ? -9.529 -1.049 7.179 1.00 84.50 299 PRO A C 1
ATOM 2141 O O . PRO A 1 299 ? -9.946 -0.061 6.580 1.00 84.50 299 PRO A O 1
ATOM 2144 N N . ALA A 1 300 ? -8.287 -1.510 7.003 1.00 90.50 300 ALA A N 1
ATOM 2145 C CA . ALA A 1 300 ? -7.318 -0.971 6.047 1.00 90.50 300 ALA A CA 1
ATOM 2146 C C . ALA A 1 300 ? -6.700 -2.115 5.221 1.00 90.50 300 ALA A C 1
ATOM 2148 O O . ALA A 1 300 ? -5.544 -2.492 5.464 1.00 90.50 300 ALA A O 1
ATOM 2149 N N . PRO A 1 301 ? -7.481 -2.704 4.300 1.00 96.06 301 PRO A N 1
ATOM 2150 C CA . PRO A 1 301 ? -7.125 -3.946 3.638 1.00 96.06 301 PRO A CA 1
ATOM 2151 C C . PRO A 1 301 ? -6.019 -3.722 2.602 1.00 96.06 301 PRO A C 1
ATOM 2153 O O . PRO A 1 301 ? -6.045 -2.770 1.813 1.00 96.06 301 PRO A O 1
ATOM 2156 N N . ARG A 1 302 ? -4.995 -4.574 2.637 1.00 97.81 302 ARG A N 1
ATOM 2157 C CA . ARG A 1 302 ? -3.768 -4.397 1.851 1.00 97.81 302 ARG A CA 1
ATOM 2158 C C . ARG A 1 302 ? -3.014 -5.705 1.663 1.00 97.81 302 ARG A C 1
ATOM 2160 O O . ARG A 1 302 ? -3.209 -6.662 2.406 1.00 97.81 302 ARG A O 1
ATOM 2167 N N . ILE A 1 303 ? -2.115 -5.703 0.690 1.00 98.50 303 ILE A N 1
ATOM 2168 C CA . ILE A 1 303 ? -1.132 -6.757 0.469 1.00 98.50 303 ILE A CA 1
ATOM 2169 C C . ILE A 1 303 ? 0.273 -6.172 0.581 1.00 98.50 303 ILE A C 1
ATOM 2171 O O . ILE A 1 303 ? 0.588 -5.145 -0.028 1.00 98.50 303 ILE A O 1
ATOM 2175 N N . SER A 1 304 ? 1.119 -6.833 1.366 1.00 97.31 304 SER A N 1
ATOM 2176 C CA . SER A 1 304 ? 2.532 -6.495 1.518 1.00 97.31 304 SER A CA 1
ATOM 2177 C C . SER A 1 304 ? 3.410 -7.638 1.027 1.00 97.31 304 SER A C 1
ATOM 2179 O O . SER A 1 304 ? 3.103 -8.793 1.287 1.00 97.31 304 SER A O 1
ATOM 2181 N N . VAL A 1 305 ? 4.529 -7.342 0.372 1.00 97.75 305 VAL A N 1
ATOM 2182 C CA . VAL A 1 305 ? 5.458 -8.352 -0.174 1.00 97.75 305 VAL A CA 1
ATOM 2183 C C . VAL A 1 305 ? 6.890 -8.011 0.215 1.00 97.75 305 VAL A C 1
ATOM 2185 O O . VAL A 1 305 ? 7.197 -6.845 0.470 1.00 97.75 305 VAL A O 1
ATOM 2188 N N . LEU A 1 306 ? 7.770 -9.007 0.273 1.00 96.25 306 LEU A N 1
ATOM 2189 C CA . LEU A 1 306 ? 9.203 -8.772 0.131 1.00 96.25 306 LEU A CA 1
ATOM 2190 C C . LEU A 1 306 ? 9.465 -8.474 -1.344 1.00 96.25 306 LEU A C 1
ATOM 2192 O O . LEU A 1 306 ? 9.362 -9.356 -2.192 1.00 96.25 306 LEU A O 1
ATOM 2196 N N . LEU A 1 307 ? 9.731 -7.209 -1.641 1.00 96.31 307 LEU A N 1
ATOM 2197 C CA . LEU A 1 307 ? 10.082 -6.738 -2.969 1.00 96.31 307 LEU A CA 1
ATOM 2198 C C . LEU A 1 307 ? 11.601 -6.691 -3.077 1.00 96.31 307 LEU A C 1
ATOM 2200 O O . LEU A 1 307 ? 12.240 -5.970 -2.309 1.00 96.31 307 LEU A O 1
ATOM 2204 N N . THR A 1 308 ? 12.142 -7.405 -4.055 1.00 95.19 308 THR A N 1
ATOM 2205 C CA . THR A 1 308 ? 13.497 -7.194 -4.567 1.00 95.19 308 THR A CA 1
ATOM 2206 C C . THR A 1 308 ? 13.362 -6.579 -5.947 1.00 95.19 308 THR A C 1
ATOM 2208 O O . THR A 1 308 ? 12.859 -7.225 -6.863 1.00 95.19 308 THR A O 1
ATOM 2211 N N . ASP A 1 309 ? 13.790 -5.333 -6.103 1.00 93.19 309 ASP A N 1
ATOM 2212 C CA . ASP A 1 309 ? 13.858 -4.682 -7.408 1.00 93.19 309 ASP A CA 1
ATOM 2213 C C . ASP A 1 309 ? 15.322 -4.435 -7.741 1.00 93.19 309 ASP A C 1
ATOM 2215 O O . ASP A 1 309 ? 15.994 -3.653 -7.079 1.00 93.19 309 ASP A O 1
ATOM 2219 N N . SER A 1 310 ? 15.817 -5.137 -8.751 1.00 88.69 310 SER A N 1
ATOM 2220 C CA . SER A 1 310 ? 17.161 -4.976 -9.318 1.00 88.69 310 SER A CA 1
ATOM 2221 C C . SER A 1 310 ? 17.079 -4.464 -10.756 1.00 88.69 310 SER A C 1
ATOM 2223 O O . SER A 1 310 ? 18.003 -4.658 -11.547 1.00 88.69 310 SER A O 1
ATOM 2225 N N . SER A 1 311 ? 15.948 -3.846 -11.114 1.00 86.06 311 SER A N 1
ATOM 2226 C CA . SER A 1 311 ? 15.729 -3.365 -12.465 1.00 86.06 311 SER A CA 1
ATOM 2227 C C . SER A 1 311 ? 16.677 -2.212 -12.787 1.00 86.06 311 SER A C 1
ATOM 2229 O O . SER A 1 311 ? 16.861 -1.301 -11.983 1.00 86.06 311 SER A O 1
ATOM 2231 N N . GLN A 1 312 ? 17.274 -2.216 -13.974 1.00 79.31 312 GLN A N 1
ATOM 2232 C CA . GLN A 1 312 ? 18.128 -1.125 -14.421 1.00 79.31 312 GLN A CA 1
ATOM 2233 C C . GLN A 1 312 ? 17.266 0.108 -14.706 1.00 79.31 312 GLN A C 1
ATOM 2235 O O . GLN A 1 312 ? 16.306 0.064 -15.474 1.00 79.31 312 GLN A O 1
ATOM 2240 N N . GLY A 1 313 ? 17.594 1.217 -14.046 1.00 62.34 313 GLY A N 1
ATOM 2241 C CA . GLY A 1 313 ? 16.952 2.502 -14.295 1.00 62.34 313 GLY A CA 1
ATOM 2242 C C . GLY A 1 313 ? 17.291 3.004 -15.688 1.00 62.34 313 GLY A C 1
ATOM 2243 O O . GLY A 1 313 ? 18.421 2.840 -16.140 1.00 62.34 313 GLY A O 1
ATOM 2244 N N . GLY A 1 314 ? 16.329 3.644 -16.346 1.00 54.06 314 GLY A N 1
ATOM 2245 C CA . GLY A 1 314 ? 16.521 4.193 -17.684 1.00 54.06 314 GLY A CA 1
ATOM 2246 C C . GLY A 1 314 ? 16.175 3.203 -18.791 1.00 54.06 314 GLY A C 1
ATOM 2247 O O . GLY A 1 314 ? 17.039 2.718 -19.514 1.00 54.06 314 GLY A O 1
ATOM 2248 N N . ILE A 1 315 ? 14.877 2.998 -19.015 1.00 53.94 315 ILE A N 1
ATOM 2249 C CA . ILE A 1 315 ? 14.430 2.741 -20.388 1.00 53.94 315 ILE A CA 1
ATOM 2250 C C . ILE A 1 315 ? 14.805 4.000 -21.196 1.00 53.94 315 ILE A C 1
ATOM 2252 O O . ILE A 1 315 ? 14.600 5.104 -20.679 1.00 53.94 315 ILE A O 1
ATOM 2256 N N . PRO A 1 316 ? 15.332 3.903 -22.429 1.00 45.59 316 PRO A N 1
ATOM 2257 C CA . PRO A 1 316 ? 15.498 5.072 -23.289 1.00 45.59 316 PRO A CA 1
ATOM 2258 C C . PRO A 1 316 ? 14.181 5.869 -23.363 1.00 45.59 316 PRO A C 1
ATOM 2260 O O . PRO A 1 316 ? 13.175 5.363 -23.852 1.00 45.59 316 PRO A O 1
ATOM 2263 N N . GLY A 1 317 ? 14.169 7.092 -22.815 1.00 49.81 317 GLY A N 1
ATOM 2264 C CA . GLY A 1 317 ? 12.978 7.954 -22.729 1.00 49.81 317 GLY A CA 1
ATOM 2265 C C . GLY A 1 317 ? 12.148 7.865 -21.435 1.00 49.81 317 GLY A C 1
ATOM 2266 O O . GLY A 1 317 ? 11.125 8.541 -21.342 1.00 49.81 317 GLY A O 1
ATOM 2267 N N . GLY A 1 318 ? 12.560 7.077 -20.435 1.00 48.72 318 GLY A N 1
ATOM 2268 C CA . GLY A 1 318 ? 11.879 6.953 -19.140 1.00 48.72 318 GLY A CA 1
ATOM 2269 C C . GLY A 1 318 ? 12.679 7.539 -17.973 1.00 48.72 318 GLY A C 1
ATOM 2270 O O . GLY A 1 318 ? 13.806 7.124 -17.712 1.00 48.72 318 GLY A O 1
ATOM 2271 N N . GLU A 1 319 ? 12.073 8.460 -17.220 1.00 47.53 319 GLU A N 1
ATOM 2272 C CA . GLU A 1 319 ? 12.581 8.907 -15.917 1.00 47.53 319 GLU A CA 1
ATOM 2273 C C . GLU A 1 319 ? 12.298 7.822 -14.861 1.00 47.53 319 GLU A C 1
ATOM 2275 O O . GLU A 1 319 ? 11.262 7.831 -14.199 1.00 47.53 319 GLU A O 1
ATOM 2280 N N . GLY A 1 320 ? 13.194 6.843 -14.730 1.00 55.50 320 GLY A N 1
ATOM 2281 C CA . GLY A 1 320 ? 13.113 5.807 -13.700 1.00 55.50 320 GLY A CA 1
ATOM 2282 C C . GLY A 1 320 ? 14.447 5.637 -12.989 1.00 55.50 320 GLY A C 1
ATOM 2283 O O . GLY A 1 320 ? 15.442 5.292 -13.623 1.00 55.50 320 GLY A O 1
ATOM 2284 N N . SER A 1 321 ? 14.468 5.861 -11.675 1.00 58.84 321 SER A N 1
ATOM 2285 C CA . SER A 1 321 ? 15.560 5.401 -10.816 1.00 58.84 321 SER A CA 1
ATOM 2286 C C . SER A 1 321 ? 15.473 3.880 -10.769 1.00 58.84 321 SER A C 1
ATOM 2288 O O . SER A 1 321 ? 14.432 3.360 -10.380 1.00 58.84 321 SER A O 1
ATOM 2290 N N . GLY A 1 322 ? 16.508 3.170 -11.204 1.00 71.31 322 GLY A N 1
ATOM 2291 C CA . GLY A 1 322 ? 16.524 1.710 -11.135 1.00 71.31 322 GLY A CA 1
ATOM 2292 C C . GLY A 1 322 ? 16.332 1.191 -9.714 1.00 71.31 322 GLY A C 1
ATOM 2293 O O . GLY A 1 322 ? 16.478 1.936 -8.740 1.00 71.31 322 GLY A O 1
ATOM 2294 N N . GLY A 1 323 ? 16.041 -0.097 -9.611 1.00 79.19 323 GLY A N 1
ATOM 2295 C CA . GLY A 1 323 ? 16.110 -0.824 -8.359 1.00 79.19 323 GLY A CA 1
ATOM 2296 C C . GLY A 1 323 ? 17.557 -0.954 -7.873 1.00 79.19 323 GLY A C 1
ATOM 2297 O O . GLY A 1 323 ? 18.493 -1.040 -8.667 1.00 79.19 323 GLY A O 1
ATOM 2298 N N . ASP A 1 324 ? 17.752 -0.962 -6.556 1.00 81.38 324 ASP A N 1
ATOM 2299 C CA . ASP A 1 324 ? 19.064 -1.117 -5.911 1.00 81.38 324 ASP A CA 1
ATOM 2300 C C . ASP A 1 324 ? 19.396 -2.582 -5.562 1.00 81.38 324 ASP A C 1
ATOM 2302 O O . ASP A 1 324 ? 20.421 -2.868 -4.945 1.00 81.38 324 ASP A O 1
ATOM 2306 N N . GLY A 1 325 ? 18.520 -3.514 -5.944 1.00 87.81 325 GLY A N 1
ATOM 2307 C CA . GLY A 1 325 ? 18.614 -4.937 -5.638 1.00 87.81 325 GLY A CA 1
ATOM 2308 C C . GLY A 1 325 ? 18.311 -5.282 -4.183 1.00 87.81 325 GLY A C 1
ATOM 2309 O O . GLY A 1 325 ? 18.426 -6.448 -3.806 1.00 87.81 325 GLY A O 1
ATOM 2310 N N . THR A 1 326 ? 17.919 -4.313 -3.352 1.00 86.69 326 THR A N 1
ATOM 2311 C CA . THR A 1 326 ? 17.612 -4.585 -1.949 1.00 86.69 326 THR A CA 1
ATOM 2312 C C . THR A 1 326 ? 16.249 -5.247 -1.811 1.00 86.69 326 THR A C 1
ATOM 2314 O O . THR A 1 326 ? 15.254 -4.842 -2.416 1.00 86.69 326 THR A O 1
ATOM 2317 N N . THR A 1 327 ? 16.198 -6.282 -0.975 1.00 91.69 327 THR A N 1
ATOM 2318 C CA . THR A 1 327 ? 14.939 -6.906 -0.577 1.00 91.69 327 THR A CA 1
ATOM 2319 C C . THR A 1 327 ? 14.358 -6.142 0.599 1.00 91.69 327 THR A C 1
ATOM 2321 O O . THR A 1 327 ? 14.981 -6.044 1.658 1.00 91.69 327 THR A O 1
ATOM 2324 N N . ARG A 1 328 ? 13.135 -5.637 0.453 1.00 92.75 328 ARG A N 1
ATOM 2325 C CA . ARG A 1 328 ? 12.434 -4.933 1.531 1.00 92.75 328 ARG A CA 1
ATOM 2326 C C . ARG A 1 328 ? 10.959 -5.287 1.571 1.00 92.75 328 ARG A C 1
ATOM 2328 O O . ARG A 1 328 ? 10.329 -5.512 0.543 1.00 92.75 328 ARG A O 1
ATOM 2335 N N . ARG A 1 329 ? 10.389 -5.294 2.776 1.00 96.94 329 ARG A N 1
ATOM 2336 C CA . ARG A 1 329 ? 8.941 -5.421 2.955 1.00 96.94 329 ARG A CA 1
ATOM 2337 C C . ARG A 1 329 ? 8.279 -4.110 2.536 1.00 96.94 329 ARG A C 1
ATOM 2339 O O . ARG A 1 329 ? 8.567 -3.072 3.125 1.00 96.94 329 ARG A O 1
ATOM 2346 N N . VAL A 1 330 ? 7.388 -4.168 1.552 1.00 95.06 330 VAL A N 1
ATOM 2347 C CA . VAL A 1 330 ? 6.627 -3.009 1.063 1.00 95.06 330 VAL A CA 1
ATOM 2348 C C . VAL A 1 330 ? 5.143 -3.295 1.123 1.00 95.06 330 VAL A C 1
ATOM 2350 O O . VAL A 1 330 ? 4.729 -4.435 0.912 1.00 95.06 330 VAL A O 1
ATOM 2353 N N . VAL A 1 331 ? 4.335 -2.259 1.340 1.00 97.25 331 VAL A N 1
ATOM 2354 C CA . VAL A 1 331 ? 2.899 -2.348 1.055 1.00 97.25 331 VAL A CA 1
ATOM 2355 C C . VAL A 1 331 ? 2.748 -2.261 -0.457 1.00 97.25 331 VAL A C 1
ATOM 2357 O O . VAL A 1 331 ? 2.844 -1.176 -1.026 1.00 97.25 331 VAL A O 1
ATOM 2360 N N . PHE A 1 332 ? 2.555 -3.397 -1.116 1.00 98.31 332 PHE A N 1
ATOM 2361 C CA . PHE A 1 332 ? 2.487 -3.471 -2.572 1.00 98.31 332 PHE A CA 1
ATOM 2362 C C . PHE A 1 332 ? 1.207 -2.820 -3.100 1.00 98.31 332 PHE A C 1
ATOM 2364 O O . PHE A 1 332 ? 1.244 -1.993 -4.011 1.00 98.31 332 PHE A O 1
ATOM 2371 N N . GLY A 1 333 ? 0.070 -3.140 -2.486 1.00 98.19 333 GLY A N 1
ATOM 2372 C CA . GLY A 1 333 ? -1.216 -2.618 -2.921 1.00 98.19 333 GLY A CA 1
ATOM 2373 C C . GLY A 1 333 ? -2.245 -2.534 -1.808 1.00 98.19 333 GLY A C 1
ATOM 2374 O O . GLY A 1 333 ? -2.160 -3.238 -0.802 1.00 98.19 333 GLY A O 1
ATOM 2375 N N . THR A 1 334 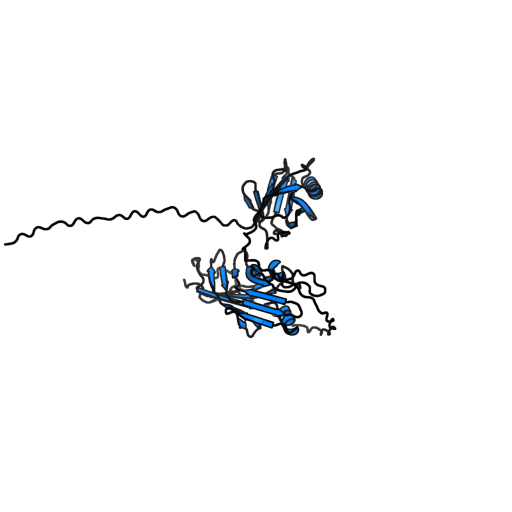? -3.231 -1.665 -1.998 1.00 98.25 334 THR A N 1
ATOM 2376 C CA . THR A 1 334 ? -4.483 -1.695 -1.236 1.00 98.25 334 THR A CA 1
ATOM 2377 C C . THR A 1 334 ? -5.453 -2.662 -1.900 1.00 98.25 334 THR A C 1
ATOM 2379 O O . THR A 1 334 ? -5.454 -2.789 -3.125 1.00 98.25 334 THR A O 1
ATOM 2382 N N . LEU A 1 335 ? -6.282 -3.321 -1.100 1.00 98.00 335 LEU A N 1
ATOM 2383 C CA . LEU A 1 335 ? -7.269 -4.280 -1.584 1.00 98.00 335 LEU A CA 1
ATOM 2384 C C . LEU A 1 335 ? -8.657 -3.642 -1.575 1.00 98.00 335 LEU A C 1
ATOM 2386 O O . LEU A 1 335 ? -9.077 -3.098 -0.556 1.00 98.00 335 LEU A O 1
ATOM 2390 N N . ASP A 1 336 ? -9.383 -3.715 -2.686 1.00 93.31 336 ASP A N 1
ATOM 2391 C CA . ASP A 1 336 ? -10.767 -3.239 -2.729 1.00 93.31 336 ASP A CA 1
ATOM 2392 C C . ASP A 1 336 ? -11.737 -4.357 -2.329 1.00 93.31 336 ASP A C 1
ATOM 2394 O O . ASP A 1 336 ? -12.237 -5.110 -3.162 1.00 93.31 336 ASP A O 1
ATOM 2398 N N . LEU A 1 337 ? -12.013 -4.469 -1.027 1.00 91.94 337 LEU A N 1
ATOM 2399 C CA . LEU A 1 337 ? -12.973 -5.455 -0.521 1.00 91.94 337 LEU A CA 1
ATOM 2400 C C . LEU A 1 337 ? -14.427 -5.120 -0.874 1.00 91.94 337 LEU A C 1
ATOM 2402 O O . LEU A 1 337 ? -15.281 -5.990 -0.758 1.00 91.94 337 LEU A O 1
ATOM 2406 N N . SER A 1 338 ? -14.735 -3.897 -1.322 1.00 89.25 338 SER A N 1
ATOM 2407 C CA . SER A 1 338 ? -16.102 -3.569 -1.750 1.00 89.25 338 SER A CA 1
ATOM 2408 C C . SER A 1 338 ? -16.481 -4.262 -3.062 1.00 89.25 338 SER A C 1
ATOM 2410 O O . SER A 1 338 ? -17.660 -4.485 -3.323 1.00 89.25 338 SER A O 1
ATOM 2412 N N . ALA A 1 339 ? -15.477 -4.668 -3.843 1.00 83.62 339 ALA A N 1
ATOM 2413 C CA . ALA A 1 339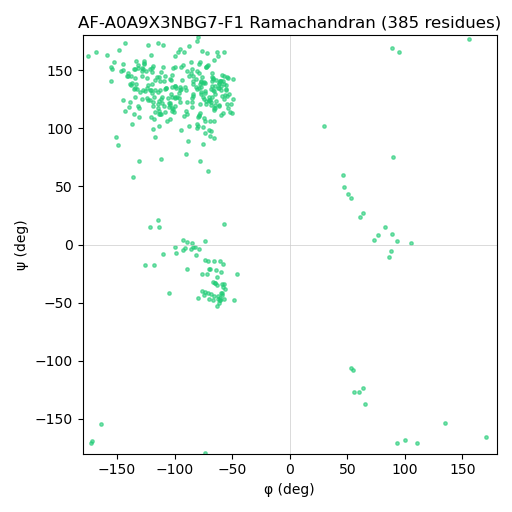 ? -15.635 -5.411 -5.085 1.00 83.62 339 ALA A CA 1
ATOM 2414 C C . ALA A 1 339 ? -15.741 -6.937 -4.892 1.00 83.62 339 ALA A C 1
ATOM 2416 O O . ALA A 1 339 ? -15.938 -7.653 -5.873 1.00 83.62 339 ALA A O 1
ATOM 2417 N N . ALA A 1 340 ? -15.612 -7.450 -3.662 1.00 87.75 340 ALA A N 1
ATOM 2418 C CA . ALA A 1 340 ? -15.628 -8.884 -3.391 1.00 87.75 340 ALA A CA 1
ATOM 2419 C C . ALA A 1 340 ? -16.419 -9.216 -2.121 1.00 87.75 340 ALA A C 1
ATOM 2421 O O . ALA A 1 340 ? -16.034 -8.852 -1.010 1.00 87.75 340 ALA A O 1
ATOM 2422 N N . THR A 1 341 ? -17.495 -9.986 -2.270 1.00 88.19 341 THR A N 1
ATOM 2423 C CA . THR A 1 341 ? -18.222 -10.545 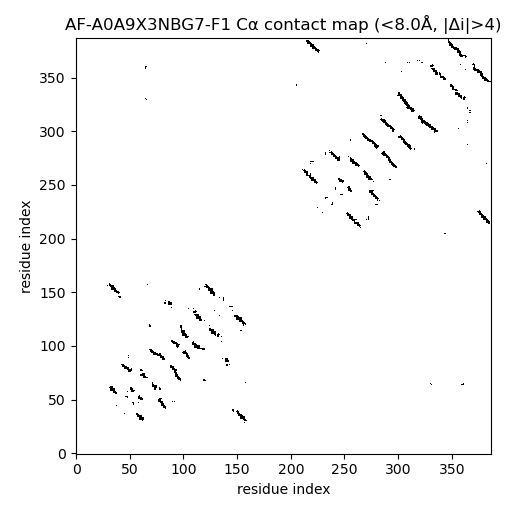-1.128 1.00 88.19 341 THR A CA 1
ATOM 2424 C C . THR A 1 341 ? -17.552 -11.849 -0.684 1.00 88.19 341 THR A C 1
ATOM 2426 O O . THR A 1 341 ? -17.495 -12.789 -1.481 1.00 88.19 341 THR A O 1
ATOM 2429 N N . PRO A 1 342 ? -17.033 -11.944 0.553 1.00 92.38 342 PRO A N 1
ATOM 2430 C CA . PRO A 1 342 ? -16.538 -13.211 1.079 1.00 92.38 342 PRO A CA 1
ATOM 2431 C C . PRO A 1 342 ? -17.627 -14.284 1.122 1.00 92.38 342 PRO A C 1
ATOM 2433 O O . PRO A 1 342 ? -18.743 -14.037 1.576 1.00 92.38 342 PRO A O 1
ATOM 2436 N N . VAL A 1 343 ? -17.265 -15.492 0.697 1.00 93.19 343 VAL A N 1
ATOM 2437 C CA . VAL A 1 343 ? -18.109 -16.690 0.747 1.00 93.19 343 VAL A CA 1
ATOM 2438 C C . VAL A 1 343 ? -17.587 -17.611 1.840 1.00 93.19 343 VAL A C 1
ATOM 2440 O O . VAL A 1 343 ? -16.382 -17.857 1.908 1.00 93.19 343 VAL A O 1
ATOM 2443 N N . VAL A 1 344 ? -18.487 -18.145 2.667 1.00 91.88 344 VAL A N 1
ATOM 2444 C CA . VAL A 1 344 ? -18.158 -19.186 3.646 1.00 91.88 344 VAL A CA 1
ATOM 2445 C C . VAL A 1 344 ? -18.732 -20.527 3.244 1.00 91.88 344 VAL A C 1
ATOM 2447 O O . VAL A 1 344 ? -19.895 -20.639 2.870 1.00 91.88 344 VAL A O 1
ATOM 2450 N N . SER A 1 345 ? -17.882 -21.545 3.339 1.00 91.44 345 SER A N 1
ATOM 2451 C CA . SER A 1 345 ? -18.217 -22.943 3.113 1.00 91.44 345 SER A CA 1
ATOM 2452 C C . SER A 1 345 ? -17.559 -23.776 4.209 1.00 91.44 345 SER A C 1
ATOM 2454 O O . SER A 1 345 ? -16.346 -23.994 4.187 1.00 91.44 345 SER A O 1
ATOM 2456 N N . GLY A 1 346 ? -18.355 -24.221 5.185 1.00 90.31 346 GLY A N 1
ATOM 2457 C CA . GLY A 1 346 ? -17.838 -24.851 6.401 1.00 90.31 346 GLY A CA 1
ATOM 2458 C C . GLY A 1 346 ? -16.925 -23.895 7.172 1.00 90.31 346 GLY A C 1
ATOM 2459 O O . GLY A 1 346 ? -17.293 -22.751 7.421 1.00 90.31 346 GLY A O 1
ATOM 2460 N N . ASP A 1 347 ? -15.711 -24.343 7.490 1.00 92.25 347 ASP A N 1
ATOM 2461 C CA . ASP A 1 347 ? -14.714 -23.542 8.214 1.00 92.25 347 ASP A CA 1
ATOM 2462 C C . ASP A 1 347 ? -13.882 -22.617 7.307 1.00 92.25 347 ASP A C 1
ATOM 2464 O O . ASP A 1 347 ? -12.939 -21.970 7.774 1.00 92.25 347 ASP A O 1
ATOM 2468 N N . THR A 1 348 ? -14.150 -22.598 5.998 1.00 94.31 348 THR A N 1
ATOM 2469 C CA . THR A 1 348 ? -13.338 -21.870 5.019 1.00 94.31 348 THR A CA 1
ATOM 2470 C C . THR A 1 348 ? -14.044 -20.605 4.546 1.00 94.31 348 THR A C 1
ATOM 2472 O O . THR A 1 348 ? -15.156 -20.661 4.024 1.00 94.31 348 THR A O 1
ATOM 2475 N N . VAL A 1 349 ? -13.349 -19.472 4.653 1.00 95.06 349 VAL A N 1
ATOM 2476 C CA . VAL A 1 349 ? -13.718 -18.192 4.035 1.00 95.06 349 VAL A CA 1
ATOM 2477 C C . VAL A 1 349 ? -12.919 -18.001 2.763 1.00 95.06 349 VAL A C 1
ATOM 2479 O O . VAL A 1 349 ? -11.705 -18.213 2.759 1.00 95.06 349 VAL A O 1
ATOM 2482 N N . THR A 1 350 ? -13.581 -17.549 1.703 1.00 96.88 350 THR A N 1
ATOM 2483 C CA . THR A 1 350 ? -12.943 -17.217 0.430 1.00 96.88 350 THR A CA 1
ATOM 2484 C C . THR A 1 350 ? -13.342 -15.819 -0.021 1.00 96.88 350 THR A C 1
ATOM 2486 O O . THR A 1 350 ? -14.525 -15.529 -0.174 1.00 96.88 350 THR A O 1
ATOM 2489 N N . TRP A 1 351 ? -12.352 -14.970 -0.291 1.00 96.62 351 TRP A N 1
ATOM 2490 C CA . TRP A 1 351 ? -12.512 -13.713 -1.018 1.00 96.62 351 TRP A CA 1
ATOM 2491 C C . TRP A 1 351 ? -12.008 -13.932 -2.436 1.00 96.62 351 TRP A C 1
ATOM 2493 O O . TRP A 1 351 ? -10.834 -14.241 -2.620 1.00 96.62 351 TRP A O 1
ATOM 2503 N N . THR A 1 352 ? -12.882 -13.798 -3.428 1.00 97.19 352 THR A N 1
ATOM 2504 C CA . THR A 1 352 ? -12.549 -14.107 -4.825 1.00 97.19 352 THR A CA 1
ATOM 2505 C C . THR A 1 352 ? -12.296 -12.828 -5.608 1.00 97.19 352 THR A C 1
ATOM 2507 O O . THR A 1 352 ? -13.077 -11.885 -5.498 1.00 97.19 352 THR A O 1
ATOM 2510 N N . SER A 1 353 ? -11.231 -12.813 -6.413 1.00 95.81 353 SER A N 1
ATOM 2511 C CA . SER A 1 353 ? -10.931 -11.744 -7.376 1.00 95.81 353 SER A CA 1
ATOM 2512 C C . SER A 1 353 ? -10.914 -10.331 -6.777 1.00 95.81 353 SER A C 1
ATOM 2514 O O . SER A 1 353 ? -11.365 -9.376 -7.405 1.00 95.81 353 SER A O 1
ATOM 2516 N N . VAL A 1 354 ? -10.368 -10.178 -5.569 1.00 97.88 354 VAL A N 1
ATOM 2517 C CA . VAL A 1 354 ? -10.224 -8.879 -4.903 1.00 97.88 354 VAL A CA 1
ATOM 2518 C C . VAL A 1 354 ? -9.249 -8.008 -5.705 1.00 97.88 354 VAL A C 1
ATOM 2520 O O . VAL A 1 354 ? -8.085 -8.399 -5.852 1.00 97.88 354 VAL A O 1
ATOM 2523 N N . PRO A 1 355 ? -9.653 -6.829 -6.209 1.00 98.12 355 PRO A N 1
ATOM 2524 C CA . PRO A 1 355 ? -8.751 -5.954 -6.946 1.00 98.12 355 PRO A CA 1
ATOM 2525 C C . PRO A 1 355 ? -7.576 -5.483 -6.084 1.00 98.12 355 PRO A C 1
ATOM 2527 O O . PRO A 1 355 ? -7.761 -5.036 -4.948 1.00 98.12 355 PRO A O 1
ATOM 2530 N N . VAL A 1 356 ? -6.369 -5.533 -6.653 1.00 98.44 356 VAL A N 1
ATOM 2531 C CA . VAL A 1 356 ? -5.152 -4.985 -6.041 1.00 98.44 356 VAL A CA 1
ATOM 2532 C C . VAL A 1 356 ? -4.836 -3.648 -6.704 1.00 98.44 356 VAL A C 1
ATOM 2534 O O . VAL A 1 356 ? -4.516 -3.604 -7.891 1.00 98.44 356 VAL A O 1
ATOM 2537 N N . LEU A 1 357 ? -4.908 -2.551 -5.951 1.00 97.62 357 LEU A N 1
ATOM 2538 C CA . LEU A 1 357 ? -4.544 -1.213 -6.427 1.00 97.62 357 LEU A CA 1
ATOM 2539 C C . LEU A 1 357 ? -3.137 -0.871 -5.942 1.00 97.62 357 LEU A C 1
ATOM 2541 O O . LEU A 1 357 ? -2.875 -0.938 -4.740 1.00 97.62 357 LEU A O 1
ATOM 2545 N N . LEU A 1 358 ? -2.233 -0.490 -6.844 1.00 97.94 358 LEU A N 1
ATOM 2546 C CA . LEU A 1 358 ? -0.840 -0.221 -6.482 1.00 97.94 358 LEU A CA 1
ATOM 2547 C C . LEU A 1 358 ? -0.731 0.920 -5.474 1.00 97.94 358 LEU A C 1
ATOM 2549 O O . LEU A 1 358 ? -1.370 1.962 -5.610 1.00 97.94 358 LEU A O 1
ATOM 2553 N N . THR A 1 359 ? 0.153 0.774 -4.495 1.00 96.06 359 THR A N 1
ATOM 2554 C CA . THR A 1 359 ? 0.649 1.939 -3.757 1.00 96.06 359 THR A CA 1
ATOM 2555 C C . THR A 1 359 ? 1.755 2.634 -4.554 1.00 96.06 359 THR A C 1
ATOM 2557 O O . THR A 1 359 ? 2.219 2.135 -5.579 1.00 96.06 359 THR A O 1
ATOM 2560 N N . THR A 1 360 ? 2.242 3.776 -4.063 1.00 91.7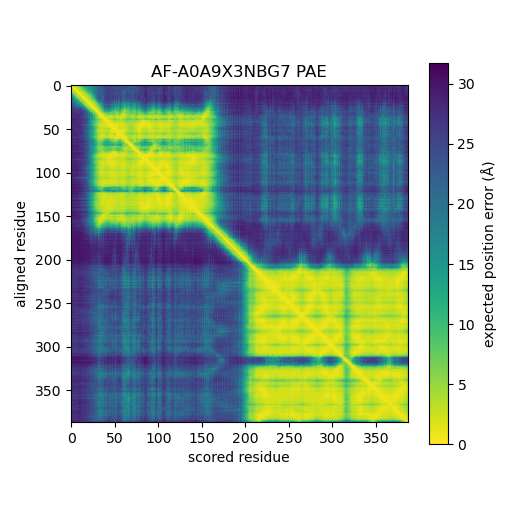5 360 THR A N 1
ATOM 2561 C CA . THR A 1 360 ? 3.451 4.409 -4.614 1.00 91.75 360 THR A CA 1
ATOM 2562 C C . THR A 1 360 ? 4.654 3.466 -4.600 1.00 91.75 360 THR A C 1
ATOM 2564 O O . THR A 1 360 ? 5.440 3.468 -5.539 1.00 91.75 360 THR A O 1
ATOM 2567 N N . GLU A 1 361 ? 4.807 2.655 -3.551 1.00 90.38 361 GLU A N 1
ATOM 2568 C CA . GLU A 1 361 ? 5.930 1.721 -3.448 1.00 90.38 361 GLU A CA 1
ATOM 2569 C C . GLU A 1 361 ? 5.760 0.498 -4.332 1.00 90.38 361 GLU A C 1
ATOM 2571 O O . GLU A 1 361 ? 6.732 0.064 -4.940 1.00 90.38 361 GLU A O 1
ATOM 2576 N N . GLY A 1 362 ? 4.542 -0.042 -4.414 1.00 95.25 362 GLY A N 1
ATOM 2577 C CA . GLY A 1 362 ? 4.251 -1.160 -5.302 1.00 95.25 362 GLY A CA 1
ATOM 2578 C C . GLY A 1 362 ? 4.396 -0.780 -6.770 1.00 95.25 362 GLY A C 1
ATOM 2579 O O . GLY A 1 362 ? 4.820 -1.611 -7.557 1.00 95.25 362 GLY A O 1
ATOM 2580 N N . ALA A 1 363 ? 4.090 0.469 -7.137 1.00 94.62 363 ALA A N 1
ATOM 2581 C CA . ALA A 1 363 ? 4.238 0.967 -8.503 1.00 94.62 363 ALA A CA 1
ATOM 2582 C C . ALA A 1 363 ? 5.690 1.271 -8.899 1.00 94.62 363 ALA A C 1
ATOM 2584 O O . ALA A 1 363 ? 6.000 1.232 -10.084 1.00 94.62 363 ALA A O 1
ATOM 2585 N N . ALA A 1 364 ? 6.573 1.564 -7.937 1.00 89.88 364 ALA A N 1
ATOM 2586 C CA . ALA A 1 364 ? 7.954 1.978 -8.199 1.00 89.88 364 ALA A CA 1
ATOM 2587 C C . ALA A 1 364 ? 8.722 1.081 -9.200 1.00 89.88 364 ALA A C 1
ATOM 2589 O O . ALA A 1 364 ? 9.282 1.639 -10.143 1.00 89.88 364 ALA A O 1
ATOM 2590 N N . PRO A 1 365 ? 8.707 -0.264 -9.080 1.00 90.94 365 PRO A N 1
ATOM 2591 C CA . PRO A 1 365 ? 9.398 -1.135 -10.035 1.00 90.94 365 PRO A CA 1
ATOM 2592 C C . PRO A 1 365 ? 8.699 -1.240 -11.406 1.00 90.94 365 PRO A C 1
ATOM 2594 O O . PRO A 1 365 ? 9.284 -1.724 -12.373 1.00 90.94 365 PRO A O 1
ATOM 2597 N N . PHE A 1 366 ? 7.446 -0.789 -11.534 1.00 91.44 366 PHE A N 1
ATOM 2598 C CA . PHE A 1 366 ? 6.670 -0.881 -12.772 1.00 91.44 366 PHE A CA 1
ATOM 2599 C C . PHE A 1 366 ? 6.442 0.508 -13.377 1.00 91.44 366 PHE A C 1
ATOM 2601 O O . PHE A 1 366 ? 5.328 1.020 -13.370 1.00 91.44 366 PHE A O 1
ATOM 2608 N N . LEU A 1 367 ? 7.496 1.091 -13.955 1.00 83.31 367 LEU A N 1
ATOM 2609 C CA . LEU A 1 367 ? 7.580 2.484 -14.441 1.00 83.31 367 LEU A CA 1
ATOM 2610 C C . LEU A 1 367 ? 6.383 3.003 -15.273 1.00 83.31 367 LEU A C 1
ATOM 2612 O O . LEU A 1 367 ? 6.143 4.208 -15.321 1.00 83.31 367 LEU A O 1
ATOM 2616 N N . ALA A 1 368 ? 5.634 2.120 -15.937 1.00 87.94 368 ALA A N 1
ATOM 2617 C CA . ALA A 1 368 ? 4.450 2.469 -16.725 1.00 87.94 368 ALA A CA 1
ATOM 2618 C C . ALA A 1 368 ? 3.158 2.652 -15.900 1.00 87.94 368 ALA A C 1
ATOM 2620 O O . ALA A 1 368 ? 2.148 3.089 -16.450 1.00 87.94 368 ALA A O 1
ATOM 2621 N N . TYR A 1 369 ? 3.170 2.312 -14.611 1.00 92.50 369 TYR A N 1
ATOM 2622 C CA . TYR A 1 369 ? 1.998 2.285 -13.740 1.00 92.50 369 TYR A CA 1
ATOM 2623 C C . TYR A 1 369 ? 2.163 3.238 -12.561 1.00 92.50 369 TYR A C 1
ATOM 2625 O O . TYR A 1 369 ? 3.269 3.530 -12.106 1.00 92.50 369 TYR A O 1
ATOM 2633 N N . LYS A 1 370 ? 1.037 3.736 -12.052 1.00 92.12 370 LYS A N 1
ATOM 2634 C CA . LYS A 1 370 ? 1.006 4.711 -10.960 1.00 92.12 370 LYS A CA 1
ATOM 2635 C C . LYS A 1 370 ? 0.246 4.181 -9.752 1.00 92.12 370 LYS A C 1
ATOM 2637 O O . LYS A 1 370 ? -0.550 3.250 -9.838 1.00 92.12 370 LYS A O 1
ATOM 2642 N N . ALA A 1 371 ? 0.470 4.830 -8.613 1.00 93.56 371 ALA A N 1
ATOM 2643 C CA . ALA A 1 371 ? -0.315 4.586 -7.412 1.00 93.56 371 ALA A CA 1
ATOM 2644 C C . ALA A 1 371 ? -1.820 4.769 -7.689 1.00 93.56 371 ALA A C 1
ATOM 2646 O O . ALA A 1 371 ? -2.227 5.730 -8.345 1.00 93.56 371 ALA A O 1
ATOM 2647 N N . GLY A 1 372 ? -2.632 3.863 -7.153 1.00 93.75 372 GLY A N 1
ATOM 2648 C CA . GLY A 1 372 ? -4.075 3.786 -7.352 1.00 93.75 372 GLY A CA 1
ATOM 2649 C C . GLY A 1 372 ? -4.495 3.002 -8.595 1.00 93.75 372 GLY A C 1
ATOM 2650 O O . GLY A 1 372 ? -5.675 2.690 -8.723 1.00 93.75 372 GLY A O 1
ATOM 2651 N N . GLU A 1 373 ? -3.573 2.652 -9.498 1.00 95.81 373 GLU A N 1
ATOM 2652 C CA . GLU A 1 373 ? -3.930 1.836 -10.656 1.00 95.81 373 GLU A CA 1
ATOM 2653 C C . GLU A 1 373 ? -4.161 0.368 -10.272 1.00 95.81 373 GLU A C 1
ATOM 2655 O O . GLU A 1 373 ? -3.377 -0.194 -9.499 1.00 95.81 373 GLU A O 1
ATOM 2660 N N . PRO A 1 374 ? -5.177 -0.289 -10.859 1.00 96.19 374 PRO A N 1
ATOM 2661 C CA . PRO A 1 374 ? -5.339 -1.730 -10.750 1.00 96.19 374 PRO A CA 1
ATOM 2662 C C . PRO A 1 374 ? -4.129 -2.480 -11.312 1.00 96.19 374 PRO A C 1
ATOM 2664 O O . PRO A 1 374 ? -3.666 -2.222 -12.432 1.00 96.19 374 PRO A O 1
ATOM 2667 N N . PHE A 1 375 ? -3.652 -3.459 -10.550 1.00 97.50 375 PHE A N 1
ATOM 2668 C CA . PHE A 1 375 ? -2.534 -4.318 -10.916 1.00 97.50 375 PHE A CA 1
ATOM 2669 C C . PHE A 1 375 ? -2.827 -5.780 -10.594 1.00 97.50 375 PHE A C 1
ATOM 2671 O O . PHE A 1 375 ? -2.111 -6.460 -9.860 1.00 97.50 375 PHE A O 1
ATOM 2678 N N . GLY A 1 376 ? -3.912 -6.260 -11.192 1.00 97.56 376 GLY A N 1
ATOM 2679 C CA . GLY A 1 376 ? -4.371 -7.627 -11.017 1.00 97.56 376 GLY A CA 1
ATOM 2680 C C . GLY A 1 376 ? -5.400 -7.778 -9.904 1.00 97.56 376 GLY A C 1
ATOM 2681 O O . GLY A 1 376 ? -5.918 -6.800 -9.360 1.00 97.56 376 GLY A O 1
ATOM 2682 N N . GLN A 1 377 ? -5.696 -9.033 -9.600 1.00 98.19 377 GLN A N 1
ATOM 2683 C CA . GLN A 1 377 ? -6.712 -9.444 -8.641 1.00 98.19 377 GLN A CA 1
ATOM 2684 C C . GLN A 1 377 ? -6.216 -10.653 -7.855 1.00 98.19 377 GLN A C 1
ATOM 2686 O O . GLN A 1 377 ? -5.508 -11.500 -8.401 1.00 98.19 377 GLN A O 1
ATOM 2691 N N . ILE A 1 378 ? -6.586 -10.732 -6.584 1.00 98.44 378 ILE A N 1
ATOM 2692 C CA . ILE A 1 378 ? -6.172 -11.810 -5.693 1.00 98.44 378 ILE A CA 1
ATOM 2693 C C . ILE A 1 378 ? -7.388 -12.550 -5.146 1.00 98.44 378 ILE A C 1
ATOM 2695 O O . ILE A 1 378 ? -8.349 -11.944 -4.674 1.00 98.44 378 ILE A O 1
ATOM 2699 N N . THR A 1 379 ? -7.332 -13.873 -5.200 1.00 98.38 379 THR A N 1
ATOM 2700 C CA . THR A 1 379 ? -8.254 -14.763 -4.505 1.00 98.38 379 THR A CA 1
ATOM 2701 C C . THR A 1 379 ? -7.553 -15.298 -3.270 1.00 98.38 379 THR A C 1
ATOM 2703 O O . THR A 1 379 ? -6.449 -15.831 -3.353 1.00 98.38 379 THR A O 1
ATOM 2706 N N . VAL A 1 380 ? -8.177 -15.157 -2.108 1.00 97.88 380 VAL A N 1
ATOM 2707 C CA . VAL A 1 380 ? -7.606 -15.595 -0.834 1.00 97.88 380 VAL A CA 1
ATOM 2708 C C . VAL A 1 380 ? -8.593 -16.510 -0.146 1.00 97.88 380 VAL A C 1
ATOM 2710 O O . VAL A 1 380 ? -9.773 -16.180 -0.031 1.00 97.88 380 VAL A O 1
ATOM 2713 N N . ARG A 1 381 ? -8.102 -17.649 0.337 1.00 97.38 381 ARG A N 1
ATOM 2714 C CA . ARG A 1 381 ? -8.881 -18.587 1.143 1.00 97.38 381 ARG A CA 1
ATOM 2715 C C . ARG A 1 381 ? -8.205 -18.816 2.481 1.00 97.38 381 ARG A C 1
ATOM 2717 O O . ARG A 1 381 ? -6.991 -19.004 2.533 1.00 97.38 381 ARG A O 1
ATOM 2724 N N . ALA A 1 382 ? -8.987 -18.838 3.549 1.00 97.25 382 ALA A N 1
ATOM 2725 C CA . ALA A 1 382 ? -8.508 -19.118 4.893 1.00 97.25 382 ALA A CA 1
ATOM 2726 C C . ALA A 1 382 ? -9.486 -20.043 5.611 1.00 97.25 382 ALA A C 1
ATOM 2728 O O . ALA A 1 382 ? -10.696 -19.879 5.516 1.00 97.25 382 ALA A O 1
ATOM 2729 N N . THR A 1 383 ? -8.947 -21.023 6.322 1.00 95.88 383 THR A N 1
ATOM 2730 C CA . THR A 1 383 ? -9.702 -21.989 7.114 1.00 95.88 383 THR A CA 1
ATOM 2731 C C . THR A 1 383 ? -9.433 -21.731 8.584 1.00 95.88 383 THR A C 1
ATOM 2733 O O . THR A 1 383 ? -8.269 -21.685 8.991 1.00 95.88 383 THR A O 1
ATOM 2736 N N . ILE A 1 384 ? -10.485 -21.565 9.376 1.00 92.75 384 ILE A N 1
ATOM 2737 C CA . ILE A 1 384 ? -10.386 -21.373 10.827 1.00 92.75 384 ILE A CA 1
ATOM 2738 C C . ILE A 1 384 ? -10.611 -22.700 11.568 1.00 92.75 384 ILE A C 1
ATOM 2740 O O . ILE A 1 384 ? -11.018 -23.687 10.951 1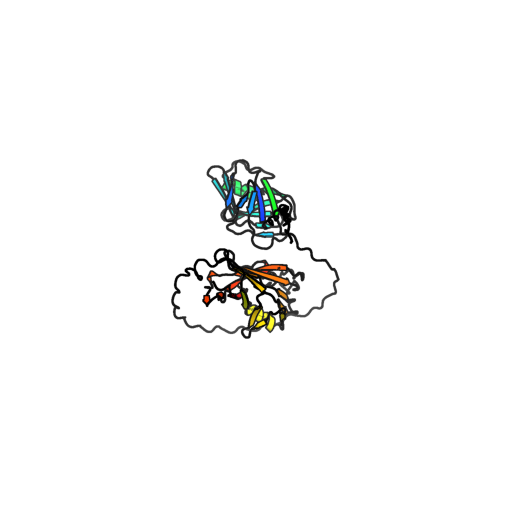.00 92.75 384 ILE A O 1
ATOM 2744 N N . PRO A 1 385 ? -10.282 -22.788 12.867 1.00 87.81 385 PRO A N 1
ATOM 2745 C CA . PRO A 1 385 ? -10.710 -23.913 13.688 1.00 87.81 385 PRO A CA 1
ATOM 2746 C C . PRO A 1 385 ? -12.238 -24.024 13.686 1.00 87.81 385 PRO A C 1
ATOM 2748 O O . PRO A 1 385 ? -12.926 -23.005 13.727 1.00 87.81 385 PRO A O 1
ATOM 2751 N N . SER A 1 386 ? -12.747 -25.253 13.640 1.00 81.69 386 SER A N 1
ATOM 2752 C CA . SER A 1 386 ? -14.175 -25.518 13.818 1.00 81.69 386 SER A CA 1
ATOM 2753 C C . SER A 1 386 ? -14.600 -25.041 15.212 1.00 81.69 386 SER A C 1
ATOM 2755 O O . SER A 1 386 ? -13.818 -25.168 16.160 1.00 81.69 386 SER A O 1
ATOM 2757 N N . ALA A 1 387 ? -15.794 -24.452 15.306 1.00 65.69 387 ALA A N 1
ATOM 2758 C CA . ALA A 1 387 ? -16.359 -23.965 16.565 1.00 65.69 387 ALA A CA 1
ATOM 2759 C C . ALA A 1 387 ? -16.718 -25.101 17.531 1.00 65.69 387 ALA A C 1
ATOM 2761 O O . ALA A 1 387 ? -17.099 -26.192 17.042 1.00 65.69 387 ALA A O 1
#

Secondary structure (DSSP, 8-state):
--------------------PPPPPP--PPPSEEEEEE---TT-EEEEETT-EEETTEEEE--BSPPPSSEEE--TT-EEEEEETTEEEEEEEEEEETTEEEEEETTEEEEEEEESSSS--SS-EEEEE-HHHHHHHHHHHT-S----SEEEEEEEEPPPP--PPP-----------PPPPP-PPPPPPPPPPPPPPPPPPP---SS-TTPPPEE-SEEEEEEE--HHHHHHHHHTT-EEEEETT-EE-TTS-EEEEEEEEEEETTTEEEEEE--EEEEEEGGGTEEEEEEEEEEEESSS-EEEEEEEE-PPS--TT---PPP---EEEEEEEEE-GGG---EEETTEEEEEEEEEEE-HHHHTT-TT--TT-EEEEEEEEEEPPP-

Organism: NCBI:txid1404360

InterPro domains:
  IPR007331 Htaa [PF04213] (220-380)

Mean predicted aligned error: 16.63 Å

Foldseek 3Di:
DDDDDDDDDDDDDPPPPDPPDDDPDDDPDPDFWKKWAFDQWPQKDKDWWAPWDDDPRIITFDWDFADDLFKTWGPQRGWMWIAHPPFIWIFGRWMGGWQFTWGDTPNDIWRQWGWPDDRQDQDKTFIFGDPRNLVSCCVRRVPPDTDGDTGTIMGGHHPDPPDDDDDDDDDDDDDDDDDDDDDDDDDDDDDDDDDDDDDDDDPDDPDDPPDAKDKFPFKKKWWDWDPVVVCVQVVLVKDKDKDFPWDADPVGIIMFGWPIWIQDSAAWIKTWTFIKIWIDRVVQQWTKIWGTWIFTGGPFTFIKTFIFWQGPQDDPVARADGGPRDTDITRAFTWDCVVWDWDDDQQKIKTPFTWGFGQQVNCRSVRVDHGRDTTTGMMMMTGHDHD

pLDDT: mean 80.06, std 21.33, range [29.52, 98.69]

Nearest PDB structures (foldseek):
  6jsa-assembly1_A  TM=8.363E-01  e=3.182E-08  Corynebacterium glutamicum ATCC 13032
  8smu-assembly1_A  TM=8.276E-01  e=1.091E-06  Aequorea victoria
  6jsd-assembly1_A  TM=7.926E-01  e=7.376E-06  Corynebacterium glutamicum ATCC 13032
  6jsd-assembly1_B  TM=6.894E-01  e=1.569E-04  Corynebacterium glutamicum ATCC 13032
  4inq-assembly1_A  TM=2.870E-01  e=3.566E+00  Saccharomyces cerevisiae S288C

Sequence (387 aa):
MFRRDVVPRRRVLVIAAALMLPLPAAASAATPGTSLQLSGLKGVKVTAVGPTVREASRFVVPFTGSPSTTSVAYPSAAGLRLSAGRRSVRLTALRLQGRSLSAAVGRKRVTVFTAARAPLTTRSTTLRLTAAGRSALRSGLRLRRLPTGTVGTLSVVLPAPVQGPATVLPSTPSPTVPAPTPVATPAPTVAATPTPTPTPPPADRIFPPGVPAGAVRANAADWAFRGSWLRYLVAGGGTVATTGGAAKTADGSFVYPGQGGTYDLTAGWSLQHGGTVTFLYSAHGISIALADPIVELGPAPRISVLLTDSSQGGIPGGEGSGGDGTTRRVVFGTLDLSAATPVVSGDTVTWTSVPVLLTTEGAAPFLAYKAGEPFGQITVRATIPSA